Protein AF-0000000067413489 (afdb_homodimer)

Foldseek 3Di:
DPPPPPPPVCCDLVVCVVFFQAFDADALVVLLVLLVVVVVVQVCCCPPPVDRDRDWQWFFDLDPVQWDWHADPPDNAIAIGGGRDTDTADCPDPVRVLLVVLLNVLSVVLSVCSVVVAAEELVVVLVVCCVVPVPSRPDSVSSVLSLLRNCRRSRHDSLSSRYFWDWQKFKAAFKWKDQPPDDIDGQPVVWQRTHIQTRNLVRLVRIDMDGPAQAEEEEAAGPPQTRLCVVHVYMYMYSNFAHIQRSLSNQQVVCVVPVRHAYEYAFWLALSRLVSQCCQRHNHSSNNNHGRSRHDNYKYQHDFDVCCVLADPVQKDFDDPVRVVSLVVQLPDPPDDPRSVVRSVVCVVVRIIHGRCSNCVVPSCVSSVSSVVCVVVVPID/DPPPPPDPVPCAQVVVVVFFFAFDADALVVLLVLLVVVVVVQVCCCPPPVDRDRDWFWFFDLDPVQWDWHADPPDNAIAIGGGRDTDTADCPDPVRVLLVVLLNVLSVVLSVCSVVVAAEELVVVLVVCCVVPVPSRPDSVSSVLSLLRNCRRSRHDSLSSRYFWDWQKFKAAFKWKDQPPDDIDGQPVVPQRGHIQTRNLVRLVRIDMDGPAQAEEEEAARPPDDRLCVVHVYMYMYSNFAHIQRSLSNQQVVCVVPVRHAYEYAFWLALSRLVSQCCQRHNHSSNNNHGRSRHDNYKYQHDFDVCCVLADPVQKDFDDPVRVVSLVVQLPDPPDDPVSVVRSVVCVVVRIIHGRCSNCVVPSCVSSVSSVVCVVVVPID

Nearest PDB structures (foldseek):
  1d3y-assembly1_B  TM=7.784E-01  e=2.774E-20  Methanocaldococcus jannaschii
  1d3y-assembly1_A  TM=7.615E-01  e=9.548E-20  Methanocaldococcus jannaschii
  2zbk-assembly2_G  TM=7.026E-01  e=7.066E-19  Saccharolobus shibatae
  2q2e-assembly1_A-2  TM=7.474E-01  e=1.239E-14  Methanosarcina mazei
  8urq-assembly1_A  TM=6.356E-01  e=2.248E-15  Saccharomyces cerevisiae S288C

Secondary structure (DSSP, 8-state):
------------HHHHHHH-B-PBP--HHHHHHHHHHHHHHHHHHHT-SS------EEEE--SGGGEEEEE-SS-S-EEEEE-S-EEEE-TTSHHHHHHHHHHHHHHHHHHHHHHTT--B-HHHHHHHHHHH-TTT--SHHHHHHHHHHHHHHH-B-TTTTTBPPP---EEEES-EEE-TTS-EEEGGGS-TT-EEPPS-HHHHHH-EEE---SEEEEESS---STTHHHHS-EEEEE-SSSPPHHHHHHHHHHHHH-TTS-EEEE--BSHHHHHHHHHHHH--STTHHHHGGG---EEE-SS-GGGGGGS-GGG-EEPPHHHHHHHHHHHH-TT--HHHHHHHHHHHHHTEEB-GGGGGGG-TTHHHHHHHHHHHHT---/------------HHHHHHH-B-PBP--HHHHHHHHHHHHHHHHHHHT-SS------EEEE--SGGGEEEEE-SSSS-EEEEE-S-EEEE-TTSHHHHHHHHHHHHHHHHHHHHHHTT--B-HHHHHHHHHHH-TTT--SHHHHHHHHHHHHHHH-B-TTTTTBPPP---EEEES-EEE-TTS-EEEGGGS-TT-EEPPS-HHHHHT-EEE---SEEEEESS---SS-HHHHS-EEEEE-SSSPPHHHHHHHHHHHHH-TTS-EEEE--BSHHHHHHHHHHHH--STTHHHHGGG---EEE-SS-GGGGGGS-GGG-EEPPHHHHHHHHHHHH-TT--HHHHHHHHHHHHHTEEB-GGGGGGG-TTHHHHHHHHHHHHT---

Structure (mmCIF, N/CA/C/O backbone):
data_AF-0000000067413489-model_v1
#
loop_
_entity.id
_entity.type
_entity.pdbx_description
1 polymer 'Meiotic recombination protein SPO11-2'
#
loop_
_atom_site.group_PDB
_atom_site.id
_atom_site.type_symbol
_atom_site.label_atom_id
_atom_site.label_alt_id
_atom_site.label_comp_id
_atom_site.label_asym_id
_atom_site.label_entity_id
_atom_site.label_seq_id
_atom_site.pdbx_PDB_ins_code
_atom_site.Cartn_x
_atom_site.Cartn_y
_atom_site.Cartn_z
_atom_site.occupancy
_atom_site.B_iso_or_equiv
_atom_site.auth_seq_id
_atom_site.auth_comp_id
_atom_site.auth_asym_id
_atom_site.auth_atom_id
_atom_site.pdbx_PDB_model_num
ATOM 1 N N . MET A 1 1 ? 38.969 53.344 11.312 1 26.42 1 MET A N 1
ATOM 2 C CA . MET A 1 1 ? 38.781 52.062 10.633 1 26.42 1 MET A CA 1
ATOM 3 C C . MET A 1 1 ? 37.75 51.188 11.375 1 26.42 1 MET A C 1
ATOM 5 O O . MET A 1 1 ? 38.094 50.5 12.344 1 26.42 1 MET A O 1
ATOM 9 N N . ALA A 1 2 ? 36.5 51.688 11.602 1 30.62 2 ALA A N 1
ATOM 10 C CA . ALA A 1 2 ? 35.312 51.375 12.367 1 30.62 2 ALA A CA 1
ATOM 11 C C . ALA A 1 2 ? 34.75 50 11.977 1 30.62 2 ALA A C 1
ATOM 13 O O . ALA A 1 2 ? 34.406 49.781 10.812 1 30.62 2 ALA A O 1
ATOM 14 N N . GLN A 1 3 ? 35.188 48.812 12.555 1 27.95 3 GLN A N 1
ATOM 15 C CA . GLN A 1 3 ? 34.906 47.375 12.406 1 27.95 3 GLN A CA 1
ATOM 16 C C . GLN A 1 3 ? 33.406 47.125 12.438 1 27.95 3 GLN A C 1
ATOM 18 O O . GLN A 1 3 ? 32.75 47.375 13.445 1 27.95 3 GLN A O 1
ATOM 23 N N . ALA A 1 4 ? 32.688 47.25 11.25 1 32.38 4 ALA A N 1
ATOM 24 C CA . ALA A 1 4 ? 31.234 47.094 11.078 1 32.38 4 ALA A CA 1
ATOM 25 C C . ALA A 1 4 ? 30.75 45.812 11.734 1 32.38 4 ALA A C 1
ATOM 27 O O . ALA A 1 4 ? 31.203 44.719 11.391 1 32.38 4 ALA A O 1
ATOM 28 N N . GLU A 1 5 ? 30.375 45.75 13.023 1 28.88 5 GLU A N 1
ATOM 29 C CA . GLU A 1 5 ? 29.734 44.688 13.789 1 28.88 5 GLU A CA 1
ATOM 30 C C . GLU A 1 5 ? 28.609 44.031 12.984 1 28.88 5 GLU A C 1
ATOM 32 O O . GLU A 1 5 ? 27.672 44.719 12.562 1 28.88 5 GLU A O 1
ATOM 37 N N . ALA A 1 6 ? 28.891 43.062 12.109 1 32.03 6 ALA A N 1
ATOM 38 C CA . ALA A 1 6 ? 28.109 42.25 11.172 1 32.03 6 ALA A CA 1
ATOM 39 C C . ALA A 1 6 ? 26.797 41.781 11.812 1 32.03 6 ALA A C 1
ATOM 41 O O . ALA A 1 6 ? 26.797 41.281 12.938 1 32.03 6 ALA A O 1
ATOM 42 N N . ASP A 1 7 ? 25.594 42.312 11.438 1 30.83 7 ASP A N 1
ATOM 43 C CA . ASP A 1 7 ? 24.188 42.094 11.734 1 30.83 7 ASP A CA 1
ATOM 44 C C . ASP A 1 7 ? 23.844 40.594 11.711 1 30.83 7 ASP A C 1
ATOM 46 O O . ASP A 1 7 ? 23.875 39.969 10.648 1 30.83 7 ASP A O 1
ATOM 50 N N . VAL A 1 8 ? 24.266 39.812 12.641 1 35.34 8 VAL A N 1
ATOM 51 C CA . VAL A 1 8 ? 23.859 38.438 12.844 1 35.34 8 VAL A CA 1
ATOM 52 C C . VAL A 1 8 ? 22.344 38.312 12.719 1 35.34 8 VAL A C 1
ATOM 54 O O . VAL A 1 8 ? 21.594 38.938 13.469 1 35.34 8 VAL A O 1
ATOM 57 N N . PRO A 1 9 ? 21.719 38.156 11.547 1 36.44 9 PRO A N 1
ATOM 58 C CA . PRO A 1 9 ? 20.266 38.031 11.492 1 36.44 9 PRO A CA 1
ATOM 59 C C . PRO A 1 9 ? 19.719 37.062 12.539 1 36.44 9 PRO A C 1
ATOM 61 O O . PRO A 1 9 ? 20.031 35.875 12.492 1 36.44 9 PRO A O 1
ATOM 64 N N . ALA A 1 10 ? 19.812 37.219 13.773 1 35.31 10 ALA A N 1
ATOM 65 C CA . ALA A 1 10 ? 19.188 36.625 14.953 1 35.31 10 ALA A CA 1
ATOM 66 C C . ALA A 1 10 ? 17.703 36.344 14.703 1 35.31 10 ALA A C 1
ATOM 68 O O . ALA A 1 10 ? 16.844 37.125 15.117 1 35.31 10 ALA A O 1
ATOM 69 N N . THR A 1 11 ? 17.172 36.094 13.555 1 42.38 11 THR A N 1
ATOM 70 C CA . THR A 1 11 ? 15.773 35.656 13.508 1 42.38 11 THR A CA 1
ATOM 71 C C . THR A 1 11 ? 15.508 34.594 14.555 1 42.38 11 THR A C 1
ATOM 73 O O . THR A 1 11 ? 15.812 33.406 14.336 1 42.38 11 THR A O 1
ATOM 76 N N . SER A 1 12 ? 15.75 34.688 15.828 1 41.62 12 SER A N 1
ATOM 77 C CA . SER A 1 12 ? 15.695 33.938 17.078 1 41.62 12 SER A CA 1
ATOM 78 C C . SER A 1 12 ? 14.359 33.219 17.234 1 41.62 12 SER A C 1
ATOM 80 O O . SER A 1 12 ? 13.375 33.594 16.594 1 41.62 12 SER A O 1
ATOM 82 N N . LEU A 1 13 ? 14.383 31.984 17.906 1 48.41 13 LEU A N 1
ATOM 83 C CA . LEU A 1 13 ? 13.281 31.156 18.391 1 48.41 13 LEU A CA 1
ATOM 84 C C . LEU A 1 13 ? 12.133 32.031 18.875 1 48.41 13 LEU A C 1
ATOM 86 O O . LEU A 1 13 ? 10.969 31.75 18.594 1 48.41 13 LEU A O 1
ATOM 90 N N . PHE A 1 14 ? 12.562 33.094 19.641 1 45.19 14 PHE A N 1
ATOM 91 C CA . PHE A 1 14 ? 11.547 33.938 20.234 1 45.19 14 PHE A CA 1
ATOM 92 C C . PHE A 1 14 ? 10.781 34.688 19.141 1 45.19 14 PHE A C 1
ATOM 94 O O . PHE A 1 14 ? 9.57 34.906 19.266 1 45.19 14 PHE A O 1
ATOM 101 N N . GLY A 1 15 ? 11.562 35.094 18.141 1 48.03 15 GLY A N 1
ATOM 102 C CA . GLY A 1 15 ? 10.898 35.812 17.062 1 48.03 15 GLY A CA 1
ATOM 103 C C . GLY A 1 15 ? 10.031 34.906 16.188 1 48.03 15 GLY A C 1
ATOM 104 O O . GLY A 1 15 ? 8.945 35.312 15.773 1 48.03 15 GLY A O 1
ATOM 105 N N . ALA A 1 16 ? 10.5 33.688 15.938 1 60.38 16 ALA A N 1
ATOM 106 C CA . ALA A 1 16 ? 9.75 32.75 15.109 1 60.38 16 ALA A CA 1
ATOM 107 C C . ALA A 1 16 ? 8.453 32.344 15.797 1 60.38 16 ALA A C 1
ATOM 109 O O . ALA A 1 16 ? 7.426 32.156 15.141 1 60.38 16 ALA A O 1
ATOM 110 N N . ASP A 1 17 ? 8.508 32.281 17.047 1 66.75 17 ASP A N 1
ATOM 111 C CA . ASP A 1 17 ? 7.328 31.844 17.797 1 66.75 17 ASP A CA 1
ATOM 112 C C . ASP A 1 17 ? 6.184 32.844 17.656 1 66.75 17 ASP A C 1
ATOM 114 O O . ASP A 1 17 ? 5.02 32.438 17.578 1 66.75 17 ASP A O 1
ATOM 118 N N . ARG A 1 18 ? 6.664 34.094 17.469 1 70.88 18 ARG A N 1
ATOM 119 C CA . ARG A 1 18 ? 5.617 35.094 17.359 1 70.88 18 ARG A CA 1
ATOM 120 C C . ARG A 1 18 ? 5.012 35.094 15.961 1 70.88 18 ARG A C 1
ATOM 122 O O . ARG A 1 18 ? 3.855 35.469 15.781 1 70.88 18 ARG A O 1
ATOM 129 N N . ARG A 1 19 ? 5.766 34.656 15.117 1 82.69 19 ARG A N 1
ATOM 130 C CA . ARG A 1 19 ? 5.324 34.719 13.727 1 82.69 19 ARG A CA 1
ATOM 131 C C . ARG A 1 19 ? 4.684 33.406 13.289 1 82.69 19 ARG A C 1
ATOM 133 O O . ARG A 1 19 ? 4.051 33.344 12.234 1 82.69 19 ARG A O 1
ATOM 140 N N . LEU A 1 20 ? 4.797 32.438 14.102 1 87.5 20 LEU A N 1
ATOM 141 C CA . LEU A 1 20 ? 4.32 31.125 13.758 1 87.5 20 LEU A CA 1
ATOM 142 C C . LEU A 1 20 ? 2.807 31.031 13.922 1 87.5 20 LEU A C 1
ATOM 144 O O . LEU A 1 20 ? 2.271 31.359 14.984 1 87.5 20 LEU A O 1
ATOM 148 N N . CYS A 1 21 ? 2.18 30.719 12.82 1 89.81 21 CYS A N 1
ATOM 149 C CA . CYS A 1 21 ? 0.751 30.438 12.852 1 89.81 21 CYS A CA 1
ATOM 150 C C . CYS A 1 21 ? 0.505 28.922 12.945 1 89.81 21 CYS A C 1
ATOM 152 O O . CYS A 1 21 ? 1.055 28.156 12.164 1 89.81 21 CYS A O 1
ATOM 154 N N . SER A 1 22 ? -0.299 28.562 13.93 1 91 22 SER A N 1
ATOM 155 C CA . SER A 1 22 ? -0.495 27.141 14.141 1 91 22 SER A CA 1
ATOM 156 C C . SER A 1 22 ? -1.977 26.781 14.234 1 91 22 SER A C 1
ATOM 158 O O . SER A 1 22 ? -2.801 27.641 14.57 1 91 22 SER A O 1
ATOM 160 N N . ALA A 1 23 ? -2.248 25.562 13.789 1 94.44 23 ALA A N 1
ATOM 161 C CA . ALA A 1 23 ? -3.572 24.984 14.023 1 94.44 23 ALA A CA 1
ATOM 162 C C . ALA A 1 23 ? -3.654 24.344 15.398 1 94.44 23 ALA A C 1
ATOM 164 O O . ALA A 1 23 ? -2.785 23.547 15.773 1 94.44 23 ALA A O 1
ATOM 165 N N . ASP A 1 24 ? -4.723 24.625 16.109 1 94.56 24 ASP A N 1
ATOM 166 C CA . ASP A 1 24 ? -4.863 24.172 17.484 1 94.56 24 ASP A CA 1
ATOM 167 C C . ASP A 1 24 ? -5.492 22.781 17.547 1 94.56 24 ASP A C 1
ATOM 169 O O . ASP A 1 24 ? -6.309 22.422 16.688 1 94.56 24 ASP A O 1
ATOM 173 N N . VAL A 1 25 ? -5.023 22.016 18.531 1 93.56 25 VAL A N 1
ATOM 174 C CA . VAL A 1 25 ? -5.715 20.766 18.875 1 93.56 25 VAL A CA 1
ATOM 175 C C . VAL A 1 25 ? -6.84 21.062 19.859 1 93.56 25 VAL A C 1
ATOM 177 O O . VAL A 1 25 ? -6.59 21.453 21 1 93.56 25 VAL A O 1
ATOM 180 N N . LEU A 1 26 ? -7.996 20.812 19.438 1 95.62 26 LEU A N 1
ATOM 181 C CA . LEU A 1 26 ? -9.156 21.219 20.219 1 95.62 26 LEU A CA 1
ATOM 182 C C . LEU A 1 26 ? -10.109 20.047 20.438 1 95.62 26 LEU A C 1
ATOM 184 O O . LEU A 1 26 ? -10.078 19.078 19.672 1 95.62 26 LEU A O 1
ATOM 188 N N . SER A 1 27 ? -10.945 20.172 21.469 1 95.5 27 SER A N 1
ATOM 189 C CA . SER A 1 27 ? -12.039 19.234 21.688 1 95.5 27 SER A CA 1
ATOM 190 C C . SER A 1 27 ? -13.172 19.469 20.688 1 95.5 27 SER A C 1
ATOM 192 O O . SER A 1 27 ? -13.281 20.547 20.109 1 95.5 27 SER A O 1
ATOM 194 N N . PRO A 1 28 ? -13.961 18.453 20.516 1 95.56 28 PRO A N 1
ATOM 195 C CA . PRO A 1 28 ? -15.078 18.594 19.562 1 95.56 28 PRO A CA 1
ATOM 196 C C . PRO A 1 28 ? -15.977 19.766 19.906 1 95.56 28 PRO A C 1
ATOM 198 O O . PRO A 1 28 ? -16.422 20.484 19 1 95.56 28 PRO A O 1
ATOM 201 N N . LEU A 1 29 ? -16.219 20.047 21.156 1 96 29 LEU A N 1
ATOM 202 C CA . LEU A 1 29 ? -17.078 21.156 21.562 1 96 29 LEU A CA 1
ATOM 203 C C . LEU A 1 29 ? -16.469 22.5 21.188 1 96 29 LEU A C 1
ATOM 205 O O . LEU A 1 29 ? -17.188 23.406 20.75 1 96 29 LEU A O 1
ATOM 209 N N . GLU A 1 30 ? -15.211 22.578 21.359 1 97.12 30 GLU A N 1
ATOM 210 C CA . GLU A 1 30 ? -14.516 23.812 21.031 1 97.12 30 GLU A CA 1
ATOM 211 C C . GLU A 1 30 ? -14.523 24.078 19.531 1 97.12 30 GLU A C 1
ATOM 213 O O . GLU A 1 30 ? -14.656 25.219 19.094 1 97.12 30 GLU A O 1
ATOM 218 N N . VAL A 1 31 ? -14.344 23.047 18.781 1 97.44 31 VAL A N 1
ATOM 219 C CA . VAL A 1 31 ? -14.344 23.188 17.328 1 97.44 31 VAL A CA 1
ATOM 220 C C . VAL A 1 31 ? -15.734 23.609 16.844 1 97.44 31 VAL A C 1
ATOM 222 O O . VAL A 1 31 ? -15.867 24.484 15.992 1 97.44 31 VAL A O 1
ATOM 225 N N . ARG A 1 32 ? -16.734 23.016 17.359 1 97.44 32 ARG A N 1
ATOM 226 C CA . ARG A 1 32 ? -18.094 23.375 17 1 97.44 32 ARG A CA 1
ATOM 227 C C . ARG A 1 32 ? -18.375 24.844 17.328 1 97.44 32 ARG A C 1
ATOM 229 O O . ARG A 1 32 ? -19.031 25.531 16.547 1 97.44 32 ARG A O 1
ATOM 236 N N . ALA A 1 33 ? -17.922 25.25 18.453 1 97.12 33 ALA A N 1
ATOM 237 C CA . ALA A 1 33 ? -18.078 26.641 18.828 1 97.12 33 ALA A CA 1
ATOM 238 C C . ALA A 1 33 ? -17.375 27.562 17.828 1 97.12 33 ALA A C 1
ATOM 240 O O . ALA A 1 33 ? -17.906 28.625 17.469 1 97.12 33 ALA A O 1
ATOM 241 N N . ARG A 1 34 ? -16.203 27.172 17.422 1 96.44 34 ARG A N 1
ATOM 242 C CA . ARG A 1 34 ? -15.461 27.984 16.469 1 96.44 34 ARG A CA 1
ATOM 243 C C . ARG A 1 34 ? -16.188 28.047 15.125 1 96.44 34 ARG A C 1
ATOM 245 O O . ARG A 1 34 ? -16.172 29.094 14.453 1 96.44 34 ARG A O 1
ATOM 252 N N . ILE A 1 35 ? -16.781 26.969 14.711 1 96.94 35 ILE A N 1
ATOM 253 C CA . ILE A 1 35 ? -17.547 26.938 13.477 1 96.94 35 ILE A CA 1
ATOM 254 C C . ILE A 1 35 ? -18.766 27.859 13.609 1 96.94 35 ILE A C 1
ATOM 256 O O . ILE A 1 35 ? -19.078 28.625 12.695 1 96.94 35 ILE A O 1
ATOM 260 N N . GLU A 1 36 ? -19.438 27.812 14.75 1 96.56 36 GLU A N 1
ATOM 261 C CA . GLU A 1 36 ? -20.594 28.672 15 1 96.56 36 GLU A CA 1
ATOM 262 C C . GLU A 1 36 ? -20.203 30.141 14.938 1 96.56 36 GLU A C 1
ATOM 264 O O . GLU A 1 36 ? -20.922 30.953 14.359 1 96.56 36 GLU A O 1
ATOM 269 N N . VAL A 1 37 ? -19.109 30.422 15.539 1 95 37 VAL A N 1
ATOM 270 C CA . VAL A 1 37 ? -18.641 31.797 15.531 1 95 37 VAL A CA 1
ATOM 271 C C . VAL A 1 37 ? -18.359 32.25 14.094 1 95 37 VAL A C 1
ATOM 273 O O . VAL A 1 37 ? -18.688 33.375 13.719 1 95 37 VAL A O 1
ATOM 276 N N . ALA A 1 38 ? -17.75 31.391 13.328 1 93.69 38 ALA A N 1
ATOM 277 C CA . ALA A 1 38 ? -17.484 31.703 11.922 1 93.69 38 ALA A CA 1
ATOM 278 C C . ALA A 1 38 ? -18.781 31.984 11.164 1 93.69 38 ALA A C 1
ATOM 280 O O . ALA A 1 38 ? -18.844 32.906 10.344 1 93.69 38 ALA A O 1
ATOM 281 N N . VAL A 1 39 ? -19.797 31.219 11.43 1 92.62 39 VAL A N 1
ATOM 282 C CA . VAL A 1 39 ? -21.109 31.375 10.781 1 92.62 39 VAL A CA 1
ATOM 283 C C . VAL A 1 39 ? -21.75 32.688 11.234 1 92.62 39 VAL A C 1
ATOM 285 O O . VAL A 1 39 ? -22.281 33.438 10.414 1 92.62 39 VAL A O 1
ATOM 288 N N . LEU A 1 40 ? -21.641 32.938 12.492 1 92.19 40 LEU A N 1
ATOM 289 C CA . LEU A 1 40 ? -22.234 34.156 13.039 1 92.19 40 LEU A CA 1
ATOM 290 C C . LEU A 1 40 ? -21.562 35.375 12.453 1 92.19 40 LEU A C 1
ATOM 292 O O . LEU A 1 40 ? -22.234 36.375 12.125 1 92.19 40 LEU A O 1
ATOM 296 N N . ASN A 1 41 ? -20.25 35.344 12.352 1 90.31 41 ASN A N 1
ATOM 297 C CA . ASN A 1 41 ? -19.531 36.438 11.75 1 90.31 41 ASN A CA 1
ATOM 298 C C . ASN A 1 41 ? -19.922 36.656 10.297 1 90.31 41 ASN A C 1
ATOM 300 O O . ASN A 1 41 ? -20.047 37.781 9.836 1 90.31 41 ASN A O 1
ATOM 304 N N . PHE A 1 42 ? -20.094 35.594 9.602 1 88.81 42 PHE A N 1
ATOM 305 C CA . PHE A 1 42 ? -20.516 35.656 8.203 1 88.81 42 PHE A CA 1
ATOM 306 C C . PHE A 1 42 ? -21.906 36.281 8.086 1 88.81 42 PHE A C 1
ATOM 308 O O . PHE A 1 42 ? -22.109 37.188 7.262 1 88.81 42 PHE A O 1
ATOM 315 N N . LEU A 1 43 ? -22.797 35.875 8.906 1 88.62 43 LEU A N 1
ATOM 316 C CA . LEU A 1 43 ? -24.172 36.406 8.883 1 88.62 43 LEU A CA 1
ATOM 317 C C . LEU A 1 43 ? -24.203 37.875 9.297 1 88.62 43 LEU A C 1
ATOM 319 O O . LEU A 1 43 ? -25 38.625 8.75 1 88.62 43 LEU A O 1
ATOM 323 N N . ALA A 1 44 ? -23.406 38.156 10.25 1 88.88 44 ALA A N 1
ATOM 324 C CA . ALA A 1 44 ? -23.344 39.562 10.703 1 88.88 44 ALA A CA 1
ATOM 325 C C . ALA A 1 44 ? -22.875 40.469 9.586 1 88.88 44 ALA A C 1
ATOM 327 O O . ALA A 1 44 ? -23.391 41.594 9.43 1 88.88 44 ALA A O 1
ATOM 328 N N . THR A 1 45 ? -21.906 40 8.852 1 85.38 45 THR A N 1
ATOM 329 C CA . THR A 1 45 ? -21.391 40.781 7.738 1 85.38 45 THR A CA 1
ATOM 330 C C . THR A 1 45 ? -22.422 40.875 6.617 1 85.38 45 THR A C 1
ATOM 332 O O . THR A 1 45 ? -22.578 41.938 5.988 1 85.38 45 THR A O 1
ATOM 335 N N . LEU A 1 46 ? -23.141 39.812 6.367 1 83.62 46 LEU A N 1
ATOM 336 C CA . LEU A 1 46 ? -24.141 39.781 5.316 1 83.62 46 LEU A CA 1
ATOM 337 C C . LEU A 1 46 ? -25.312 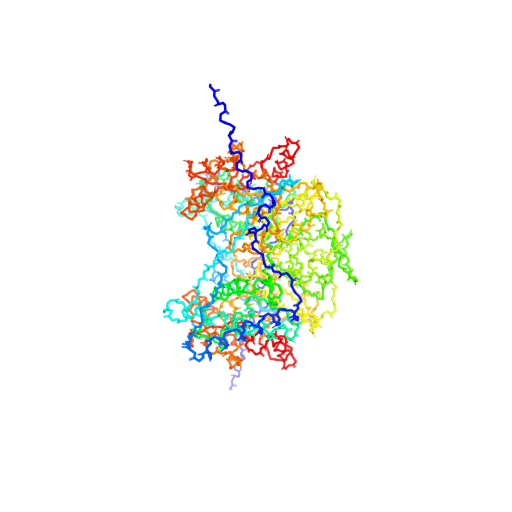40.688 5.645 1 83.62 46 LEU A C 1
ATOM 339 O O . LEU A 1 46 ? -25.922 41.281 4.746 1 83.62 46 LEU A O 1
ATOM 343 N N . SER A 1 47 ? -25.594 40.844 6.902 1 85.06 47 SER A N 1
ATOM 344 C CA . SER A 1 47 ? -26.781 41.594 7.328 1 85.06 47 SER A CA 1
ATOM 345 C C . SER A 1 47 ? -26.406 43 7.707 1 85.06 47 SER A C 1
ATOM 347 O O . SER A 1 47 ? -27.25 43.75 8.203 1 85.06 47 SER A O 1
ATOM 349 N N . SER A 1 48 ? -25.203 43.312 7.527 1 81.62 48 SER A N 1
ATOM 350 C CA . SER A 1 48 ? -24.812 44.656 7.898 1 81.62 48 SER A CA 1
ATOM 351 C C . SER A 1 48 ? -25.625 45.719 7.121 1 81.62 48 SER A C 1
ATOM 353 O O . SER A 1 48 ? -25.766 45.594 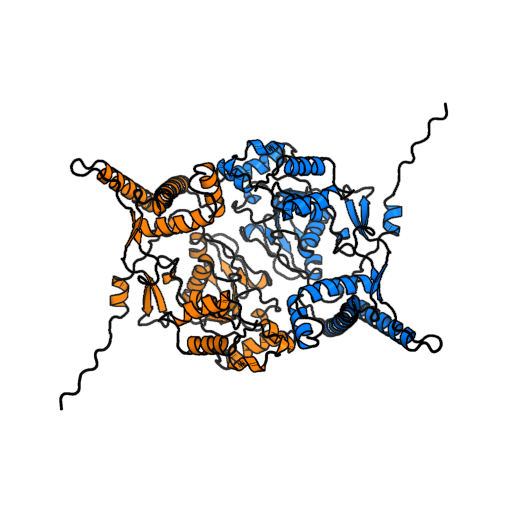5.898 1 81.62 48 SER A O 1
ATOM 355 N N . PRO A 1 49 ? -26.359 46.531 7.816 1 78.69 49 PRO A N 1
ATOM 356 C CA . PRO A 1 49 ? -27.234 47.5 7.168 1 78.69 49 PRO A CA 1
ATOM 357 C C . PRO A 1 49 ? -26.469 48.5 6.297 1 78.69 49 PRO A C 1
ATOM 359 O O . PRO A 1 49 ? -26.969 48.938 5.258 1 78.69 49 PRO A O 1
ATOM 362 N N . SER A 1 50 ? -25.344 48.812 6.715 1 75.94 50 SER A N 1
ATOM 363 C CA . SER A 1 50 ? -24.609 49.875 6.031 1 75.94 50 SER A CA 1
ATOM 364 C C . SER A 1 50 ? -23.969 49.344 4.75 1 75.94 50 SER A C 1
ATOM 366 O O . SER A 1 50 ? -23.953 50.031 3.73 1 75.94 50 SER A O 1
ATOM 368 N N . SER A 1 51 ? -23.469 48.125 4.734 1 75.19 51 SER A N 1
ATOM 369 C CA . SER A 1 51 ? -22.766 47.625 3.557 1 75.19 51 SER A CA 1
ATOM 370 C C . SER A 1 51 ? -22.875 46.125 3.467 1 75.19 51 SER A C 1
ATOM 372 O O . SER A 1 51 ? -21.906 45.406 3.74 1 75.19 51 SER A O 1
ATOM 374 N N . PRO A 1 52 ? -24.234 45.688 3.088 1 73.19 52 PRO A N 1
ATOM 375 C CA . PRO A 1 52 ? -24.375 44.25 2.934 1 73.19 52 PRO A CA 1
ATOM 376 C C . PRO A 1 52 ? -23.453 43.688 1.854 1 73.19 52 PRO A C 1
ATOM 378 O O . PRO A 1 52 ? -23.359 44.25 0.758 1 73.19 52 PRO A O 1
ATOM 381 N N . ALA A 1 53 ? -22.453 42.906 2.26 1 76.31 53 ALA A N 1
ATOM 382 C CA . ALA A 1 53 ? -21.562 42.25 1.303 1 76.31 53 ALA A CA 1
ATOM 383 C C . ALA A 1 53 ? -21.266 40.812 1.711 1 76.31 53 ALA A C 1
ATOM 385 O O . ALA A 1 53 ? -21.406 40.469 2.879 1 76.31 53 ALA A O 1
ATOM 386 N N . ILE A 1 54 ? -21.141 40 0.719 1 79 54 ILE A N 1
ATOM 387 C CA . ILE A 1 54 ? -20.672 38.656 1.016 1 79 54 ILE A CA 1
ATOM 388 C C . ILE A 1 54 ? -19.219 38.688 1.445 1 79 54 ILE A C 1
ATOM 390 O O . ILE A 1 54 ? -18.344 39.062 0.663 1 79 54 ILE A O 1
ATOM 394 N N . PRO A 1 55 ? -19.047 38.406 2.682 1 80.69 55 PRO A N 1
ATOM 395 C CA . PRO A 1 55 ? -17.688 38.5 3.191 1 80.69 55 PRO A CA 1
ATOM 396 C C . PRO A 1 55 ? -16.734 37.5 2.504 1 80.69 55 PRO A C 1
ATOM 398 O O . PRO A 1 55 ? -17.156 36.469 2.014 1 80.69 55 PRO A O 1
ATOM 401 N N . VAL A 1 56 ? -15.531 37.906 2.461 1 85.88 56 VAL A N 1
ATOM 402 C CA . VAL A 1 56 ? -14.461 37.062 1.977 1 85.88 56 VAL A CA 1
ATOM 403 C C . VAL A 1 56 ? -13.977 36.156 3.109 1 85.88 56 VAL A C 1
ATOM 405 O O . VAL A 1 56 ? -14.07 36.531 4.285 1 85.88 56 VAL A O 1
ATOM 408 N N . LEU A 1 57 ? -13.578 35 2.783 1 89.25 57 LEU A N 1
ATOM 409 C CA . LEU A 1 57 ? -13.008 34.094 3.773 1 89.25 57 LEU A CA 1
ATOM 410 C C . LEU A 1 57 ? -11.5 34.281 3.869 1 89.25 57 LEU A C 1
ATOM 412 O O . LEU A 1 57 ? -10.773 34 2.9 1 89.25 57 LEU A O 1
ATOM 416 N N . PRO A 1 58 ? -11.039 34.75 5.02 1 90.69 58 PRO A N 1
ATOM 417 C CA . PRO A 1 58 ? -9.594 34.875 5.203 1 90.69 58 PRO A CA 1
ATOM 418 C C . PRO A 1 58 ? -8.93 33.531 5.57 1 90.69 58 PRO A C 1
ATOM 420 O O . PRO A 1 58 ? -9.094 33.062 6.691 1 90.69 58 PRO A O 1
ATOM 423 N N . LEU A 1 59 ? -8.188 33.031 4.664 1 93 59 LEU A N 1
ATOM 424 C CA . LEU A 1 59 ? -7.457 31.781 4.887 1 93 59 LEU A CA 1
ATOM 425 C C . LEU A 1 59 ? -5.965 32.031 5.051 1 93 59 LEU A C 1
ATOM 427 O O . LEU A 1 59 ? -5.398 32.875 4.336 1 93 59 LEU A O 1
ATOM 431 N N . ILE A 1 60 ? -5.363 31.375 5.961 1 91.25 60 ILE A N 1
ATOM 432 C CA . ILE A 1 60 ? -3.91 31.469 6.043 1 91.25 60 ILE A CA 1
ATOM 433 C C . ILE A 1 60 ? -3.285 31 4.73 1 91.25 60 ILE A C 1
ATOM 435 O O . ILE A 1 60 ? -3.627 29.938 4.223 1 91.25 60 ILE A O 1
ATOM 439 N N . SER A 1 61 ? -2.408 31.781 4.262 1 92 61 SER A N 1
ATOM 440 C CA . SER A 1 61 ? -1.774 31.453 2.988 1 92 61 SER A CA 1
ATOM 441 C C . SER A 1 61 ? -0.809 30.281 3.131 1 92 61 SER A C 1
ATOM 443 O O . SER A 1 61 ? 0.08 30.297 3.984 1 92 61 SER A O 1
ATOM 445 N N . ARG A 1 62 ? -0.952 29.359 2.244 1 89.88 62 ARG A N 1
ATOM 446 C CA . ARG A 1 62 ? -0.075 28.188 2.262 1 89.88 62 ARG A CA 1
ATOM 447 C C . ARG A 1 62 ? 0.89 28.219 1.081 1 89.88 62 ARG A C 1
ATOM 449 O O . ARG A 1 62 ? 1.171 27.172 0.484 1 89.88 62 ARG A O 1
ATOM 456 N N . LYS A 1 63 ? 1.271 29.312 0.802 1 87.56 63 LYS A N 1
ATOM 457 C CA . LYS A 1 63 ? 2.25 29.5 -0.263 1 87.56 63 LYS A CA 1
ATOM 458 C C . LYS A 1 63 ? 3.666 29.578 0.3 1 87.56 63 LYS A C 1
ATOM 460 O O . LYS A 1 63 ? 3.854 29.859 1.487 1 87.56 63 LYS A O 1
ATOM 465 N N . SER A 1 64 ? 4.602 29.359 -0.573 1 87.19 64 SER A N 1
ATOM 466 C CA . SER A 1 64 ? 6.004 29.344 -0.175 1 87.19 64 SER A CA 1
ATOM 467 C C . SER A 1 64 ? 6.445 30.703 0.347 1 87.19 64 SER A C 1
ATOM 469 O O . SER A 1 64 ? 7.352 30.797 1.178 1 87.19 64 SER A O 1
ATOM 471 N N . THR A 1 65 ? 5.789 31.781 -0.059 1 87.31 65 THR A N 1
ATOM 472 C CA . THR A 1 65 ? 6.137 33.125 0.362 1 87.31 65 THR A CA 1
ATOM 473 C C . THR A 1 65 ? 5.77 33.344 1.826 1 87.31 65 THR A C 1
ATOM 475 O O . THR A 1 65 ? 6.309 34.25 2.477 1 87.31 65 THR A O 1
ATOM 478 N N . ASN A 1 66 ? 4.844 32.594 2.318 1 90.5 66 ASN A N 1
ATOM 479 C CA . ASN A 1 66 ? 4.414 32.719 3.709 1 90.5 66 ASN A CA 1
ATOM 480 C C . ASN A 1 66 ? 5.117 31.688 4.602 1 90.5 66 ASN A C 1
ATOM 482 O O . ASN A 1 66 ? 4.664 31.422 5.715 1 90.5 66 ASN A O 1
ATOM 486 N N . CYS A 1 67 ? 6.082 31.109 4.09 1 88.5 67 CYS A N 1
ATOM 487 C CA . CYS A 1 67 ? 6.77 30.047 4.816 1 88.5 67 CYS A CA 1
ATOM 488 C C . CYS A 1 67 ? 8.117 30.516 5.336 1 88.5 67 CYS A C 1
ATOM 490 O O . CYS A 1 67 ? 8.789 31.328 4.688 1 88.5 67 CYS A O 1
ATOM 492 N N . SER A 1 68 ? 8.438 30.156 6.559 1 87.5 68 SER A N 1
ATOM 493 C CA . SER A 1 68 ? 9.742 30.422 7.152 1 87.5 68 SER A CA 1
ATOM 494 C C . SER A 1 68 ? 10.258 29.203 7.922 1 87.5 68 SER A C 1
ATOM 496 O O . SER A 1 68 ? 9.562 28.188 8.039 1 87.5 68 SER A O 1
ATOM 498 N N . LEU A 1 69 ? 11.516 29.297 8.281 1 86.62 69 LEU A N 1
ATOM 499 C CA . LEU A 1 69 ? 12.148 28.203 9.023 1 86.62 69 LEU A CA 1
ATOM 500 C C . LEU A 1 69 ? 12.375 28.594 10.477 1 86.62 69 LEU A C 1
ATOM 502 O O . LEU A 1 69 ? 12.781 29.719 10.773 1 86.62 69 LEU A O 1
ATOM 506 N N . ARG A 1 70 ? 11.992 27.703 11.289 1 83.19 70 ARG A N 1
ATOM 507 C CA . ARG A 1 70 ? 12.258 27.875 12.711 1 83.19 70 ARG A CA 1
ATOM 508 C C . ARG A 1 70 ? 13.312 26.891 13.203 1 83.19 70 ARG A C 1
ATOM 510 O O . ARG A 1 70 ? 13.281 25.719 12.836 1 83.19 70 ARG A O 1
ATOM 517 N N . SER A 1 71 ? 14.328 27.375 13.773 1 79.75 71 SER A N 1
ATOM 518 C CA . SER A 1 71 ? 15.359 26.516 14.336 1 79.75 71 SER A CA 1
ATOM 519 C C . SER A 1 71 ? 15.359 26.562 15.859 1 79.75 71 SER A C 1
ATOM 521 O O . SER A 1 71 ? 15.242 27.641 16.453 1 79.75 71 SER A O 1
ATOM 523 N N . GLY A 1 72 ? 15.117 25.453 16.469 1 65.56 72 GLY A N 1
ATOM 524 C CA . GLY A 1 72 ? 15.156 25.438 17.922 1 65.56 72 GLY A CA 1
ATOM 525 C C . GLY A 1 72 ? 16.5 25.844 18.484 1 65.56 72 GLY A C 1
ATOM 526 O O . GLY A 1 72 ? 17.547 25.594 17.875 1 65.56 72 GLY A O 1
ATOM 527 N N . LEU A 1 73 ? 16.547 26.797 19.438 1 55.38 73 LEU A N 1
ATOM 528 C CA . LEU A 1 73 ? 17.781 27.25 20.094 1 55.38 73 LEU A CA 1
ATOM 529 C C . LEU A 1 73 ? 18.547 26.062 20.672 1 55.38 73 LEU A C 1
ATOM 531 O O . LEU A 1 73 ? 19.781 26.016 20.578 1 55.38 73 LEU A O 1
ATOM 535 N N . LEU A 1 74 ? 17.797 25.188 21.266 1 56.59 74 LEU A N 1
ATOM 536 C CA . LEU A 1 74 ? 18.438 24.125 22.016 1 56.59 74 LEU A CA 1
ATOM 537 C C . LEU A 1 74 ? 18.312 22.797 21.281 1 56.59 74 LEU A C 1
ATOM 539 O O . LEU A 1 74 ? 18.844 21.766 21.734 1 56.59 74 LEU A O 1
ATOM 543 N N . SER A 1 75 ? 17.531 22.859 20.141 1 64.5 75 SER A N 1
ATOM 544 C CA . SER A 1 75 ? 17.344 21.594 19.453 1 64.5 75 SER A CA 1
ATOM 545 C C . SER A 1 75 ? 17.844 21.656 18.016 1 64.5 75 SER A C 1
ATOM 547 O O . SER A 1 75 ? 17.922 22.734 17.438 1 64.5 75 SER A O 1
ATOM 549 N N . ASP A 1 76 ? 18.5 20.672 17.594 1 75.31 76 ASP A N 1
ATOM 550 C CA . ASP A 1 76 ? 18.984 20.531 16.234 1 75.31 76 ASP A CA 1
ATOM 551 C C . ASP A 1 76 ? 17.828 20.281 15.266 1 75.31 76 ASP A C 1
ATOM 553 O O . ASP A 1 76 ? 18.031 19.719 14.188 1 75.31 76 ASP A O 1
ATOM 557 N N . VAL A 1 77 ? 16.625 20.781 15.773 1 86.69 77 VAL A N 1
ATOM 558 C CA . VAL A 1 77 ? 15.484 20.516 14.906 1 86.69 77 VAL A CA 1
ATOM 559 C C . VAL A 1 77 ? 15.016 21.828 14.266 1 86.69 77 VAL A C 1
ATOM 561 O O . VAL A 1 77 ? 14.836 22.828 14.961 1 86.69 77 VAL A O 1
ATOM 564 N N . SER A 1 78 ? 15 21.844 12.984 1 87 78 SER A N 1
ATOM 565 C CA . SER A 1 78 ? 14.414 22.938 12.219 1 87 78 SER A CA 1
ATOM 566 C C . SER A 1 78 ? 13.078 22.531 11.609 1 87 78 SER A C 1
ATOM 568 O O . SER A 1 78 ? 12.875 21.359 11.273 1 87 78 SER A O 1
ATOM 570 N N . SER A 1 79 ? 12.172 23.453 11.602 1 88.94 79 SER A N 1
ATOM 571 C CA . SER A 1 79 ? 10.859 23.125 11.055 1 88.94 79 SER A CA 1
ATOM 572 C C . SER A 1 79 ? 10.305 24.281 10.219 1 88.94 79 SER A C 1
ATOM 574 O O . SER A 1 79 ? 10.547 25.453 10.523 1 88.94 79 SER A O 1
ATOM 576 N N . VAL A 1 80 ? 9.633 23.922 9.203 1 88.12 80 VAL A N 1
ATOM 577 C CA . VAL A 1 80 ? 8.938 24.891 8.352 1 88.12 80 VAL A CA 1
ATOM 578 C C . VAL A 1 80 ? 7.637 25.328 9.023 1 88.12 80 VAL A C 1
ATOM 580 O O . VAL A 1 80 ? 6.875 24.5 9.523 1 88.12 80 VAL A O 1
ATOM 583 N N . TYR A 1 81 ? 7.488 26.656 9.133 1 88.69 81 TYR A N 1
ATOM 584 C CA . TYR A 1 81 ? 6.234 27.141 9.695 1 88.69 81 TYR A CA 1
ATOM 585 C C . TYR A 1 81 ? 5.629 28.234 8.812 1 88.69 81 TYR A C 1
ATOM 587 O O . TYR A 1 81 ? 6.32 28.812 7.969 1 88.69 81 TYR A O 1
ATOM 595 N N . LEU A 1 82 ? 4.367 28.375 8.93 1 90.19 82 LEU A N 1
ATOM 596 C CA . LEU A 1 82 ? 3.65 29.422 8.211 1 90.19 82 LEU A CA 1
ATOM 597 C C . LEU A 1 82 ? 3.424 30.641 9.102 1 90.19 82 LEU A C 1
ATOM 599 O O . LEU A 1 82 ? 3.225 30.5 10.312 1 90.19 82 LEU A O 1
ATOM 603 N N . SER A 1 83 ? 3.428 31.766 8.438 1 91.69 83 SER A N 1
ATOM 604 C CA . SER A 1 83 ? 3.15 33 9.148 1 91.69 83 SER A CA 1
ATOM 605 C C . SER A 1 83 ? 1.688 33.438 8.992 1 91.69 83 SER A C 1
ATOM 607 O O . SER A 1 83 ? 0.867 32.625 8.516 1 91.69 83 SER A O 1
ATOM 609 N N . TYR A 1 84 ? 1.311 34.656 9.484 1 91.19 84 TYR A N 1
ATOM 610 C CA . TYR A 1 84 ? -0.084 35.062 9.578 1 91.19 84 TYR A CA 1
ATOM 611 C C . TYR A 1 84 ? -0.524 35.781 8.32 1 91.19 84 TYR A C 1
ATOM 613 O O . TYR A 1 84 ? -1.474 36.594 8.352 1 91.19 84 TYR A O 1
ATOM 621 N N . ALA A 1 85 ? 0.098 35.5 7.215 1 91.25 85 ALA A N 1
ATOM 622 C CA . ALA A 1 85 ? -0.383 36.062 5.961 1 91.25 85 ALA A CA 1
ATOM 623 C C . ALA A 1 85 ? -1.627 35.344 5.465 1 91.25 85 ALA A C 1
ATOM 625 O O . ALA A 1 85 ? -1.713 34.094 5.559 1 91.25 85 ALA A O 1
ATOM 626 N N . PHE A 1 86 ? -2.574 36.188 4.953 1 91.44 86 PHE A N 1
ATOM 627 C CA . PHE A 1 86 ? -3.854 35.594 4.559 1 91.44 86 PHE A CA 1
ATOM 628 C C . PHE A 1 86 ? -4.027 35.656 3.047 1 91.44 86 PHE A C 1
ATOM 630 O O . PHE A 1 86 ? -3.455 36.5 2.379 1 91.44 86 PHE A O 1
ATOM 637 N N . CYS A 1 87 ? -4.695 34.625 2.619 1 88.94 87 CYS A N 1
ATOM 638 C CA . CYS A 1 87 ? -5.281 34.656 1.283 1 88.94 87 CYS A CA 1
ATOM 639 C C . CYS A 1 87 ? -6.801 34.719 1.354 1 88.94 87 CYS A C 1
ATOM 641 O O . CYS A 1 87 ? -7.395 34.25 2.332 1 88.94 87 CYS A O 1
ATOM 643 N N . LYS A 1 88 ? -7.359 35.312 0.33 1 86.5 88 LYS A N 1
ATOM 644 C CA . LYS A 1 88 ? -8.805 35.531 0.377 1 86.5 88 LYS A CA 1
ATOM 645 C C . LYS A 1 88 ? -9.523 34.656 -0.649 1 86.5 88 LYS A C 1
ATOM 647 O O . LYS A 1 88 ? -9.047 34.5 -1.776 1 86.5 88 LYS A O 1
ATOM 652 N N . ARG A 1 89 ? -10.508 34 -0.149 1 85.44 89 ARG A N 1
ATOM 653 C CA . ARG A 1 89 ? -11.461 33.344 -1.029 1 85.44 89 ARG A CA 1
ATOM 654 C C . ARG A 1 89 ? -12.789 34.094 -1.077 1 85.44 89 ARG A C 1
ATOM 656 O O . ARG A 1 89 ? -13.367 34.406 -0.035 1 85.44 89 ARG A O 1
ATOM 663 N N . SER A 1 90 ? -13.18 34.406 -2.316 1 85.69 90 SER A N 1
ATOM 664 C CA . SER A 1 90 ? -14.383 35.219 -2.453 1 85.69 90 SER A CA 1
ATOM 665 C C . SER A 1 90 ? -15.414 34.531 -3.35 1 85.69 90 SER A C 1
ATOM 667 O O . SER A 1 90 ? -15.055 33.875 -4.324 1 85.69 90 SER A O 1
ATOM 669 N N . LEU A 1 91 ? -16.641 34.688 -2.943 1 82.56 91 LEU A N 1
ATOM 670 C CA . LEU A 1 91 ? -17.734 34.156 -3.74 1 82.56 91 LEU A CA 1
ATOM 671 C C . LEU A 1 91 ? -17.875 34.938 -5.051 1 82.56 91 LEU A C 1
ATOM 673 O O . LEU A 1 91 ? -18.422 34.406 -6.027 1 82.56 91 LEU A O 1
ATOM 677 N N . MET A 1 92 ? -17.422 36.125 -5.02 1 80.56 92 MET A N 1
ATOM 678 C CA . MET A 1 92 ? -17.656 37.062 -6.133 1 80.56 92 MET A CA 1
ATOM 679 C C . MET A 1 92 ? -16.672 36.781 -7.27 1 80.56 92 MET A C 1
ATOM 681 O O . MET A 1 92 ? -16.891 37.25 -8.398 1 80.56 92 MET A O 1
ATOM 685 N N . ARG A 1 93 ? -15.688 36.062 -6.973 1 79.88 93 ARG A N 1
ATOM 686 C CA . ARG A 1 93 ? -14.727 35.719 -8.023 1 79.88 93 ARG A CA 1
ATOM 687 C C . ARG A 1 93 ? -15.078 34.375 -8.656 1 79.88 93 ARG A C 1
ATOM 689 O O . ARG A 1 93 ? -15.242 33.375 -7.953 1 79.88 93 ARG A O 1
ATOM 696 N N . GLU A 1 94 ? -15.195 34.375 -9.852 1 77.25 94 GLU A N 1
ATOM 697 C CA . GLU A 1 94 ? -15.68 33.188 -10.586 1 77.25 94 GLU A CA 1
ATOM 698 C C . GLU A 1 94 ? -14.844 31.953 -10.266 1 77.25 94 GLU A C 1
ATOM 700 O O . GLU A 1 94 ? -15.391 30.891 -9.992 1 77.25 94 GLU A O 1
ATOM 705 N N . ASN A 1 95 ? -13.539 32.125 -10.25 1 78.94 95 ASN A N 1
ATOM 706 C CA . ASN A 1 95 ? -12.672 30.969 -10.078 1 78.94 95 ASN A CA 1
ATOM 707 C C . ASN A 1 95 ? -12.648 30.5 -8.633 1 78.94 95 ASN A C 1
ATOM 709 O O . ASN A 1 95 ? -12.258 29.375 -8.344 1 78.94 95 ASN A O 1
ATOM 713 N N . ASP A 1 96 ? -13.203 31.344 -7.762 1 86.19 96 ASP A N 1
ATOM 714 C CA . ASP A 1 96 ? -13.094 31.062 -6.332 1 86.19 96 ASP A CA 1
ATOM 715 C C . ASP A 1 96 ? -14.453 30.688 -5.746 1 86.19 96 ASP A C 1
ATOM 717 O O . ASP A 1 96 ? -14.539 30.203 -4.617 1 86.19 96 ASP A O 1
ATOM 721 N N . ALA A 1 97 ? -15.422 30.891 -6.477 1 89.56 97 ALA A N 1
ATOM 722 C CA . ALA A 1 97 ? -16.766 30.75 -5.941 1 89.56 97 ALA A CA 1
ATOM 723 C C . ALA A 1 97 ? -17.031 29.328 -5.48 1 89.56 97 ALA A C 1
ATOM 725 O O . ALA A 1 97 ? -17.562 29.109 -4.391 1 89.56 97 ALA A O 1
ATOM 726 N N . LYS A 1 98 ? -16.641 28.438 -6.281 1 91.75 98 LYS A N 1
ATOM 727 C CA . LYS A 1 98 ? -16.859 27.031 -5.914 1 91.75 98 LYS A CA 1
ATOM 728 C C . LYS A 1 98 ? -16.078 26.656 -4.664 1 91.75 98 LYS A C 1
ATOM 730 O O . LYS A 1 98 ? -16.594 26 -3.77 1 91.75 98 LYS A O 1
ATOM 735 N N . ALA A 1 99 ? -14.844 27.172 -4.672 1 92.81 99 ALA A N 1
ATOM 736 C CA . ALA A 1 99 ? -14 26.891 -3.52 1 92.81 99 ALA A CA 1
ATOM 737 C C . ALA A 1 99 ? -14.578 27.5 -2.246 1 92.81 99 ALA A C 1
ATOM 739 O O . ALA A 1 99 ? -14.508 26.891 -1.174 1 92.81 99 ALA A O 1
ATOM 740 N N . PHE A 1 100 ? -15.125 28.688 -2.445 1 93.88 100 PHE A N 1
ATOM 741 C CA . PHE A 1 100 ? -15.758 29.375 -1.331 1 93.88 100 PHE A CA 1
ATOM 742 C C . PHE A 1 100 ? -16.906 28.547 -0.759 1 93.88 100 PHE A C 1
ATOM 744 O O . PHE A 1 100 ? -16.984 28.344 0.453 1 93.88 100 PHE A O 1
ATOM 751 N N . VAL A 1 101 ? -17.688 28.031 -1.547 1 94.19 101 VAL A N 1
ATOM 752 C CA . VAL A 1 101 ? -18.844 27.266 -1.129 1 94.19 101 VAL A CA 1
ATOM 753 C C . VAL A 1 101 ? -18.391 25.938 -0.521 1 94.19 101 VAL A C 1
ATOM 755 O O . VAL A 1 101 ? -18.984 25.453 0.456 1 94.19 101 VAL A O 1
ATOM 758 N N . ARG A 1 102 ? -17.344 25.328 -1.083 1 96.12 102 ARG A N 1
ATOM 759 C CA . ARG A 1 102 ? -16.812 24.062 -0.584 1 96.12 102 ARG A CA 1
ATOM 760 C C . ARG A 1 102 ? -16.391 24.188 0.877 1 96.12 102 ARG A C 1
ATOM 762 O O . ARG A 1 102 ? -16.609 23.266 1.668 1 96.12 102 ARG A O 1
ATOM 769 N N . VAL A 1 103 ? -15.828 25.328 1.184 1 96.38 103 VAL A N 1
ATOM 770 C CA . VAL A 1 103 ? -15.367 25.531 2.555 1 96.38 103 VAL A CA 1
ATOM 771 C C . VAL A 1 103 ? -16.562 25.453 3.512 1 96.38 103 VAL A C 1
ATOM 773 O O . VAL A 1 103 ? -16.484 24.766 4.535 1 96.38 103 VAL A O 1
ATOM 776 N N . TRP A 1 104 ? -17.656 26.062 3.143 1 95.31 104 TRP A N 1
ATOM 777 C CA . TRP A 1 104 ? -18.828 26.078 3.992 1 95.31 104 TRP A CA 1
ATOM 778 C C . TRP A 1 104 ? -19.453 24.672 4.082 1 95.31 104 TRP A C 1
ATOM 780 O O . TRP A 1 104 ? -19.906 24.266 5.148 1 95.31 104 TRP A O 1
ATOM 790 N N . LYS A 1 105 ? -19.422 24 3.018 1 96.5 105 LYS A N 1
ATOM 791 C CA . LYS A 1 105 ? -20 22.656 2.996 1 96.5 105 LYS A CA 1
ATOM 792 C C . LYS A 1 105 ? -19.203 21.703 3.881 1 96.5 105 LYS A C 1
ATOM 794 O O . LYS A 1 105 ? -19.766 20.906 4.613 1 96.5 105 LYS A O 1
ATOM 799 N N . VAL A 1 106 ? -17.891 21.766 3.801 1 97.38 106 VAL A N 1
ATOM 800 C CA . VAL A 1 106 ? -17.031 20.906 4.613 1 97.38 106 VAL A CA 1
ATOM 801 C C . VAL A 1 106 ? -17.188 21.266 6.09 1 97.38 106 VAL A C 1
ATOM 803 O O . VAL A 1 106 ? -17.25 20.391 6.949 1 97.38 106 VAL A O 1
ATOM 806 N N . MET A 1 107 ? -17.297 22.578 6.379 1 97.06 107 MET A N 1
ATOM 807 C CA . MET A 1 107 ? -17.5 23 7.758 1 97.06 107 MET A CA 1
ATOM 808 C C . MET A 1 107 ? -18.812 22.453 8.312 1 97.06 107 MET A C 1
ATOM 810 O O . MET A 1 107 ? -18.859 22.016 9.461 1 97.06 107 MET A O 1
ATOM 814 N N . GLU A 1 108 ? -19.812 22.484 7.484 1 96.69 108 GLU A N 1
ATOM 815 C CA . GLU A 1 108 ? -21.094 21.922 7.871 1 96.69 108 GLU A CA 1
ATOM 816 C C . GLU A 1 108 ? -20.984 20.438 8.188 1 96.69 108 GLU A C 1
ATOM 818 O O . GLU A 1 108 ? -21.516 19.969 9.195 1 96.69 108 GLU A O 1
ATOM 823 N N . MET A 1 109 ? -20.328 19.781 7.352 1 95.56 109 MET A N 1
ATOM 824 C CA . MET A 1 109 ? -20.141 18.359 7.543 1 95.56 109 MET A CA 1
ATOM 825 C C . MET A 1 109 ? -19.359 18.062 8.82 1 95.56 109 MET A C 1
ATOM 827 O O . MET A 1 109 ? -19.703 17.156 9.57 1 95.56 109 MET A O 1
ATOM 831 N N . CYS A 1 110 ? -18.328 18.812 9.008 1 97.25 110 CYS A N 1
ATOM 832 C CA . CYS A 1 110 ? -17.531 18.656 10.219 1 97.25 110 CYS A CA 1
ATOM 833 C C . CYS A 1 110 ? -18.375 18.891 11.469 1 97.25 110 CYS A C 1
ATOM 835 O O . CYS A 1 110 ? -18.25 18.156 12.453 1 97.25 110 CYS A O 1
ATOM 837 N N . TYR A 1 111 ? -19.172 19.906 11.375 1 97.44 111 TYR A N 1
ATOM 838 C CA . TYR A 1 111 ? -20.062 20.219 12.492 1 97.44 111 TYR A CA 1
ATOM 839 C C . TYR A 1 111 ? -20.938 19.016 12.836 1 97.44 111 TYR A C 1
ATOM 841 O O . TYR A 1 111 ? -21.109 18.672 14.008 1 97.44 111 TYR A O 1
ATOM 849 N N . LYS A 1 112 ? -21.453 18.375 11.859 1 94.38 112 LYS A N 1
ATOM 850 C CA . LYS A 1 112 ? -22.328 17.219 12.039 1 94.38 112 LYS A CA 1
ATOM 851 C C . LYS A 1 112 ? -21.547 16.031 12.586 1 94.38 112 LYS A C 1
ATOM 853 O O . LYS A 1 112 ? -22 15.367 13.516 1 94.38 112 LYS A O 1
ATOM 858 N N . ILE A 1 113 ? -20.453 15.773 11.977 1 94.06 113 ILE A N 1
ATOM 859 C CA . ILE A 1 113 ? -19.609 14.648 12.352 1 94.06 113 ILE A CA 1
ATOM 860 C C . ILE A 1 113 ? -19.234 14.75 13.828 1 94.06 113 ILE A C 1
ATOM 862 O O . ILE A 1 113 ? -19.344 13.773 14.578 1 94.06 113 ILE A O 1
ATOM 866 N N . LEU A 1 114 ? -18.828 15.938 14.203 1 96.12 114 LEU A N 1
ATOM 867 C CA . LEU A 1 114 ? -18.422 16.172 15.586 1 96.12 114 LEU A CA 1
ATOM 868 C C . LEU A 1 114 ? -19.594 16.016 16.531 1 96.12 114 LEU A C 1
ATOM 870 O O . LEU A 1 114 ? -19.438 15.516 17.656 1 96.12 114 LEU A O 1
ATOM 874 N N . GLY A 1 115 ? -20.719 16.438 16.078 1 94.5 115 GLY A N 1
ATOM 875 C CA . GLY A 1 115 ? -21.922 16.266 16.875 1 94.5 115 GLY A CA 1
ATOM 876 C C . GLY A 1 115 ? -22.266 14.812 17.125 1 94.5 115 GLY A C 1
ATOM 877 O O . GLY A 1 115 ? -22.812 14.477 18.188 1 94.5 115 GLY A O 1
ATOM 878 N N . GLU A 1 116 ? -21.891 13.992 16.25 1 90.5 116 GLU A N 1
ATOM 879 C CA . GLU A 1 116 ? -22.172 12.57 16.359 1 90.5 116 GLU A CA 1
ATOM 880 C C . GLU A 1 116 ? -21.031 11.828 17.047 1 90.5 116 GLU A C 1
ATOM 882 O O . GLU A 1 116 ? -21.125 10.625 17.297 1 90.5 116 GLU A O 1
ATOM 887 N N . GLY A 1 117 ? -20.016 12.531 17.344 1 89.56 117 GLY A N 1
ATOM 888 C CA . GLY A 1 117 ? -18.859 11.922 17.984 1 89.56 117 GLY A CA 1
ATOM 889 C C . GLY A 1 117 ? -18.125 10.93 17.094 1 89.56 117 GLY A C 1
ATOM 890 O O . GLY A 1 117 ? -17.578 9.945 17.594 1 89.56 117 GLY A O 1
ATOM 891 N N . LYS A 1 118 ? -18.125 11.164 15.867 1 87.12 118 LYS A N 1
ATOM 892 C CA . LYS A 1 118 ? -17.531 10.227 14.922 1 87.12 118 LYS A CA 1
ATOM 893 C C . LYS A 1 118 ? -16.219 10.758 14.375 1 87.12 118 LYS A C 1
ATOM 895 O O . LYS A 1 118 ? -15.914 11.945 14.508 1 87.12 118 LYS A O 1
ATOM 900 N N . LEU A 1 119 ? -15.43 9.883 13.914 1 90.25 119 LEU A N 1
ATOM 901 C CA . LEU A 1 119 ? -14.211 10.156 13.148 1 90.25 119 LEU A CA 1
ATOM 902 C C . LEU A 1 119 ? -14.281 9.516 11.766 1 90.25 119 LEU A C 1
ATOM 904 O O . LEU A 1 119 ? -14.578 8.32 11.648 1 90.25 119 LEU A O 1
ATOM 908 N N . VAL A 1 120 ? -14.062 10.398 10.719 1 90.31 120 VAL A N 1
ATOM 909 C CA . VAL A 1 120 ? -14.289 9.875 9.375 1 90.31 120 VAL A CA 1
ATOM 910 C C . VAL A 1 120 ? -13.008 9.984 8.555 1 90.31 120 VAL A C 1
ATOM 912 O O . VAL A 1 120 ? -12.164 10.836 8.82 1 90.31 120 VAL A O 1
ATOM 915 N N . THR A 1 121 ? -12.844 9.094 7.578 1 88.31 121 THR A N 1
ATOM 916 C CA . THR A 1 121 ? -11.734 9.18 6.641 1 88.31 121 THR A CA 1
ATOM 917 C C . THR A 1 121 ? -12.039 10.188 5.535 1 88.31 121 THR A C 1
ATOM 919 O O . THR A 1 121 ? -13.188 10.586 5.348 1 88.31 121 THR A O 1
ATOM 922 N N . GLN A 1 122 ? -11.031 10.602 4.824 1 89.88 122 GLN A N 1
ATOM 923 C CA . GLN A 1 122 ? -11.203 11.523 3.707 1 89.88 122 GLN A CA 1
ATOM 924 C C . GLN A 1 122 ? -12.047 10.898 2.604 1 89.88 122 GLN A C 1
ATOM 926 O O . GLN A 1 122 ? -12.828 11.586 1.941 1 89.88 122 GLN A O 1
ATOM 931 N N . ARG A 1 123 ? -11.891 9.672 2.434 1 84.12 123 ARG A N 1
ATOM 932 C CA . ARG A 1 123 ? -12.664 8.969 1.413 1 84.12 123 ARG A CA 1
ATOM 933 C C . ARG A 1 123 ? -14.148 8.945 1.762 1 84.12 123 ARG A C 1
ATOM 935 O O . ARG A 1 123 ? -14.992 9.18 0.897 1 84.12 123 ARG A O 1
ATOM 942 N N . GLU A 1 124 ? -14.453 8.633 2.979 1 86 124 GLU A N 1
ATOM 943 C CA . GLU A 1 124 ? -15.836 8.672 3.445 1 86 124 GLU A CA 1
ATOM 944 C C . GLU A 1 124 ? -16.438 10.062 3.281 1 86 124 GLU A C 1
ATOM 946 O O . GLU A 1 124 ? -17.562 10.195 2.812 1 86 124 GLU A O 1
ATOM 951 N N . LEU A 1 125 ? -15.656 10.969 3.672 1 92.19 125 LEU A N 1
ATOM 952 C CA . LEU A 1 125 ? -16.094 12.352 3.57 1 92.19 125 LEU A CA 1
ATOM 953 C C . LEU A 1 125 ? -16.359 12.734 2.119 1 92.19 125 LEU A C 1
ATOM 955 O O . LEU A 1 125 ? -17.359 13.406 1.818 1 92.19 125 LEU A O 1
ATOM 959 N N . PHE A 1 126 ? -15.539 12.328 1.259 1 93.5 126 PHE A N 1
ATOM 960 C CA . PHE A 1 126 ? -15.672 12.625 -0.163 1 93.5 126 PHE A CA 1
ATOM 961 C C . PHE A 1 126 ? -17 12.102 -0.7 1 93.5 126 PHE A C 1
ATOM 963 O O . PHE A 1 126 ? -17.75 12.844 -1.344 1 93.5 126 PHE A O 1
ATOM 970 N N . TYR A 1 127 ? -17.328 10.961 -0.395 1 88.81 127 TYR A N 1
ATOM 971 C CA . TYR A 1 127 ? -18.531 10.383 -0.981 1 88.81 127 TYR A CA 1
ATOM 972 C C . TYR A 1 127 ? -19.781 10.992 -0.369 1 88.81 127 TYR A C 1
ATOM 974 O O . TYR A 1 127 ? -20.812 11.133 -1.042 1 88.81 127 TYR A O 1
ATOM 982 N N . LYS A 1 128 ? -19.703 11.289 0.865 1 91.12 128 LYS A N 1
ATOM 983 C CA . LYS A 1 128 ? -20.828 12 1.469 1 91.12 128 LYS A CA 1
ATOM 984 C C . LYS A 1 128 ? -21.047 13.352 0.802 1 91.12 128 LYS A C 1
ATOM 986 O O . LYS A 1 128 ? -22.188 13.711 0.475 1 91.12 128 LYS A O 1
ATOM 991 N N . LEU A 1 129 ? -20 14.039 0.574 1 94.19 129 LEU A N 1
ATOM 992 C CA . LEU A 1 129 ? -20.094 15.359 -0.044 1 94.19 129 LEU A CA 1
ATOM 993 C C . LEU A 1 129 ? -20.484 15.25 -1.513 1 94.19 129 LEU A C 1
ATOM 995 O O . LEU A 1 129 ? -21.188 16.109 -2.037 1 94.19 129 LEU A O 1
ATOM 999 N N . LEU A 1 130 ? -19.938 14.242 -2.121 1 92.81 130 LEU A N 1
ATOM 1000 C CA . LEU A 1 130 ? -20.297 13.984 -3.512 1 92.81 130 LEU A CA 1
ATOM 1001 C C . LEU A 1 130 ? -21.797 13.773 -3.654 1 92.81 130 LEU A C 1
ATOM 1003 O O . LEU A 1 130 ? -22.406 14.211 -4.637 1 92.81 130 LEU A O 1
ATOM 1007 N N . SER A 1 131 ? -22.406 13.125 -2.699 1 89.94 131 SER A N 1
ATOM 1008 C CA . SER A 1 131 ? -23.828 12.852 -2.707 1 89.94 131 SER A CA 1
ATOM 1009 C C . SER A 1 131 ? -24.641 14.102 -2.373 1 89.94 131 SER A C 1
ATOM 1011 O O . SER A 1 131 ? -25.625 14.406 -3.039 1 89.94 131 SER A O 1
ATOM 1013 N N . ASP A 1 132 ? -24.172 14.797 -1.398 1 91 132 ASP A N 1
ATOM 1014 C CA . ASP A 1 132 ? -24.922 15.938 -0.89 1 91 132 ASP A CA 1
ATOM 1015 C C . ASP A 1 132 ? -24.781 17.141 -1.813 1 91 132 ASP A C 1
ATOM 1017 O O . ASP A 1 132 ? -25.703 17.953 -1.95 1 91 132 ASP A O 1
ATOM 1021 N N . SER A 1 133 ? -23.625 17.297 -2.307 1 92.19 133 SER A N 1
ATOM 1022 C CA . SER A 1 133 ? -23.328 18.484 -3.109 1 92.19 133 SER A CA 1
ATOM 1023 C C . SER A 1 133 ? -22.469 18.125 -4.316 1 92.19 133 SER A C 1
ATOM 1025 O O . SER A 1 133 ? -21.359 18.625 -4.453 1 92.19 133 SER A O 1
ATOM 1027 N N . PRO A 1 134 ? -23.031 17.453 -5.293 1 90.81 134 PRO A N 1
ATOM 1028 C CA . PRO A 1 134 ? -22.25 16.984 -6.441 1 90.81 134 PRO A CA 1
ATOM 1029 C C . PRO A 1 134 ? -21.75 18.125 -7.324 1 90.81 134 PRO A C 1
ATOM 1031 O O . PRO A 1 134 ? -20.75 17.969 -8.031 1 90.81 134 PRO A O 1
ATOM 1034 N N . LYS A 1 135 ? -22.422 19.234 -7.262 1 91.06 135 LYS A N 1
ATOM 1035 C CA . LYS A 1 135 ? -22.031 20.375 -8.086 1 91.06 135 LYS A CA 1
ATOM 1036 C C . LYS A 1 135 ? -20.688 20.938 -7.656 1 91.06 135 LYS A C 1
ATOM 1038 O O . LYS A 1 135 ? -19.953 21.5 -8.477 1 91.06 135 LYS A O 1
ATOM 1043 N N . TYR A 1 136 ? -20.375 20.766 -6.41 1 93.19 136 TYR A N 1
ATOM 1044 C CA . TYR A 1 136 ? -19.188 21.422 -5.867 1 93.19 136 TYR A CA 1
ATOM 1045 C C . TYR A 1 136 ? -18.047 20.422 -5.688 1 93.19 136 TYR A C 1
ATOM 1047 O O . TYR A 1 136 ? -16.875 20.812 -5.648 1 93.19 136 TYR A O 1
ATOM 1055 N N . PHE A 1 137 ? -18.406 19.172 -5.539 1 93.75 137 PHE A N 1
ATOM 1056 C CA . PHE A 1 137 ? -17.391 18.156 -5.312 1 93.75 137 PHE A CA 1
ATOM 1057 C C . PHE A 1 137 ? -17.453 17.094 -6.398 1 93.75 137 PHE A C 1
ATOM 1059 O O . PHE A 1 137 ? -18.391 16.281 -6.438 1 93.75 137 PHE A O 1
ATOM 1066 N N . SER A 1 138 ? -16.359 17.078 -7.238 1 88.62 138 SER A N 1
ATOM 1067 C CA . SER A 1 138 ? -16.359 16.109 -8.336 1 88.62 138 SER A CA 1
ATOM 1068 C C . SER A 1 138 ? -15.242 15.094 -8.18 1 88.62 138 SER A C 1
ATOM 1070 O O . SER A 1 138 ? -15.25 14.055 -8.844 1 88.62 138 SER A O 1
ATOM 1072 N N . CYS A 1 139 ? -14.312 15.398 -7.324 1 91 139 CYS A N 1
ATOM 1073 C CA . CYS A 1 139 ? -13.203 14.477 -7.082 1 91 139 CYS A CA 1
ATOM 1074 C C . CYS A 1 139 ? -12.672 14.633 -5.66 1 91 139 CYS A C 1
ATOM 1076 O O . CYS A 1 139 ? -12.914 15.648 -5.008 1 91 139 CYS A O 1
ATOM 1078 N N . GLN A 1 140 ? -12.008 13.664 -5.27 1 90.06 140 GLN A N 1
ATOM 1079 C CA . GLN A 1 140 ? -11.5 13.641 -3.9 1 90.06 140 GLN A CA 1
ATOM 1080 C C . GLN A 1 140 ? -10.492 14.766 -3.664 1 90.06 140 GLN A C 1
ATOM 1082 O O . GLN A 1 140 ? -10.359 15.258 -2.545 1 90.06 140 GLN A O 1
ATOM 1087 N N . ARG A 1 141 ? -9.844 15.164 -4.656 1 93.06 141 ARG A N 1
ATOM 1088 C CA . ARG A 1 141 ? -8.875 16.25 -4.547 1 93.06 141 ARG A CA 1
ATOM 1089 C C . ARG A 1 141 ? -9.531 17.516 -4.027 1 93.06 141 ARG A C 1
ATOM 1091 O O . ARG A 1 141 ? -8.922 18.266 -3.252 1 93.06 141 ARG A O 1
ATOM 1098 N N . HIS A 1 142 ? -10.719 17.766 -4.414 1 94.75 142 HIS A N 1
ATOM 1099 C CA . HIS A 1 142 ? -11.453 18.938 -3.941 1 94.75 142 HIS A CA 1
ATOM 1100 C C . HIS A 1 142 ? -11.648 18.891 -2.43 1 94.75 142 HIS A C 1
ATOM 1102 O O . HIS A 1 142 ? -11.5 19.906 -1.749 1 94.75 142 HIS A O 1
ATOM 1108 N N . VAL A 1 143 ? -11.914 17.703 -2.018 1 95.12 143 VAL A N 1
ATOM 1109 C CA . VAL A 1 143 ? -12.156 17.531 -0.588 1 95.12 143 VAL A CA 1
ATOM 1110 C C . VAL A 1 143 ? -10.859 17.734 0.187 1 95.12 143 VAL A C 1
ATOM 1112 O O . VAL A 1 143 ? -10.828 18.469 1.182 1 95.12 143 VAL A O 1
ATOM 1115 N N . ASN A 1 144 ? -9.812 17.141 -0.277 1 93.44 144 ASN A N 1
ATOM 1116 C CA . ASN A 1 144 ? -8.516 17.266 0.387 1 93.44 144 ASN A CA 1
ATOM 1117 C C . ASN A 1 144 ? -8.055 18.719 0.47 1 93.44 144 ASN A C 1
ATOM 1119 O O . ASN A 1 144 ? -7.57 19.156 1.513 1 93.44 144 ASN A O 1
ATOM 1123 N N . GLN A 1 145 ? -8.234 19.391 -0.561 1 94.06 145 GLN A N 1
ATOM 1124 C CA . GLN A 1 145 ? -7.852 20.797 -0.597 1 94.06 145 GLN A CA 1
ATOM 1125 C C . GLN A 1 145 ? -8.734 21.625 0.329 1 94.06 145 GLN A C 1
ATOM 1127 O O . GLN A 1 145 ? -8.242 22.516 1.025 1 94.06 145 GLN A O 1
ATOM 1132 N N . THR A 1 146 ? -9.969 21.344 0.264 1 96 146 THR A N 1
ATOM 1133 C CA . THR A 1 146 ? -10.906 22.125 1.066 1 96 146 THR A CA 1
ATOM 1134 C C . THR A 1 146 ? -10.664 21.891 2.555 1 96 146 THR A C 1
ATOM 1136 O O . THR A 1 146 ? -10.828 22.812 3.363 1 96 146 THR A O 1
ATOM 1139 N N . ILE A 1 147 ? -10.336 20.672 2.885 1 96.25 147 ILE A N 1
ATOM 1140 C CA . ILE A 1 147 ? -10 20.391 4.277 1 96.25 147 ILE A CA 1
ATOM 1141 C C . ILE A 1 147 ? -8.875 21.312 4.738 1 96.25 147 ILE A C 1
ATOM 1143 O O . ILE A 1 147 ? -8.961 21.906 5.816 1 96.25 147 ILE A O 1
ATOM 1147 N N . GLN A 1 148 ? -7.914 21.484 3.934 1 94.38 148 GLN A N 1
ATOM 1148 C CA . GLN A 1 148 ? -6.809 22.375 4.27 1 94.38 148 GLN A CA 1
ATOM 1149 C C . GLN A 1 148 ? -7.285 23.828 4.367 1 94.38 148 GLN A C 1
ATOM 1151 O O . GLN A 1 148 ? -6.785 24.594 5.191 1 94.38 148 GLN A O 1
ATOM 1156 N N . ASP A 1 149 ? -8.188 24.172 3.523 1 95 149 ASP A N 1
ATOM 1157 C CA . ASP A 1 149 ? -8.766 25.516 3.602 1 95 149 ASP A CA 1
ATOM 1158 C C . ASP A 1 149 ? -9.477 25.734 4.934 1 95 149 ASP A C 1
ATOM 1160 O O . ASP A 1 149 ? -9.352 26.797 5.547 1 95 149 ASP A O 1
ATOM 1164 N N . VAL A 1 150 ? -10.203 24.75 5.348 1 96.81 150 VAL A N 1
ATOM 1165 C CA . VAL A 1 150 ? -10.945 24.844 6.602 1 96.81 150 VAL A CA 1
ATOM 1166 C C . VAL A 1 150 ? -9.969 24.922 7.773 1 96.81 150 VAL A C 1
ATOM 1168 O O . VAL A 1 150 ? -10.172 25.703 8.711 1 96.81 150 VAL A O 1
ATOM 1171 N N . VAL A 1 151 ? -8.914 24.172 7.727 1 96 151 VAL A N 1
ATOM 1172 C CA . VAL A 1 151 ? -7.867 24.234 8.742 1 96 151 VAL A CA 1
ATOM 1173 C C . VAL A 1 151 ? -7.266 25.625 8.781 1 96 151 VAL A C 1
ATOM 1175 O O . VAL A 1 151 ? -7.023 26.188 9.859 1 96 151 VAL A O 1
ATOM 1178 N N . SER A 1 152 ? -7.105 26.203 7.625 1 95 152 SER A N 1
ATOM 1179 C CA . SER A 1 152 ? -6.52 27.531 7.512 1 95 152 SER A CA 1
ATOM 1180 C C . SER A 1 152 ? -7.477 28.609 8.023 1 95 152 SER A C 1
ATOM 1182 O O . SER A 1 152 ? -7.043 29.641 8.523 1 95 152 SER A O 1
ATOM 1184 N N . LEU A 1 153 ? -8.695 28.375 7.859 1 94.75 153 LEU A N 1
ATOM 1185 C CA . LEU A 1 153 ? -9.703 29.344 8.258 1 94.75 153 LEU A CA 1
ATOM 1186 C C . LEU A 1 153 ? -9.945 29.297 9.758 1 94.75 153 LEU A C 1
ATOM 1188 O O . LEU A 1 153 ? -9.906 30.328 10.438 1 94.75 153 LEU A O 1
ATOM 1192 N N . LEU A 1 154 ? -10.164 28.078 10.258 1 95.88 154 LEU A N 1
ATOM 1193 C CA . LEU A 1 154 ? -10.562 27.891 11.656 1 95.88 154 LEU A CA 1
ATOM 1194 C C . LEU A 1 154 ? -9.336 27.766 12.555 1 95.88 154 LEU A C 1
ATOM 1196 O O . LEU A 1 154 ? -9.445 27.859 13.781 1 95.88 154 LEU A O 1
ATOM 1200 N N . ARG A 1 155 ? -8.234 27.422 11.977 1 94.5 155 ARG A N 1
ATOM 1201 C CA . ARG A 1 155 ? -6.98 27.234 12.703 1 94.5 155 ARG A CA 1
ATOM 1202 C C . ARG A 1 155 ? -7.121 26.109 13.734 1 94.5 155 ARG A C 1
ATOM 1204 O O . ARG A 1 155 ? -6.746 26.297 14.898 1 94.5 155 ARG A O 1
ATOM 1211 N N . CYS A 1 156 ? -7.699 25.125 13.328 1 95.88 156 CYS A N 1
ATOM 1212 C CA . CYS A 1 156 ? -7.762 23.875 14.086 1 95.88 156 CYS A CA 1
ATOM 1213 C C . CYS A 1 156 ? -7.32 22.688 13.227 1 95.88 156 CYS A C 1
ATOM 1215 O O . CYS A 1 156 ? -7.469 22.719 12.008 1 95.88 156 CYS A O 1
ATOM 1217 N N . THR A 1 157 ? -6.793 21.703 13.875 1 95.69 157 THR A N 1
ATOM 1218 C CA . THR A 1 157 ? -6.211 20.578 13.156 1 95.69 157 THR A CA 1
ATOM 1219 C C . THR A 1 157 ? -7.305 19.734 12.5 1 95.69 157 THR A C 1
ATOM 1221 O O . THR A 1 157 ? -8.461 19.766 12.922 1 95.69 157 THR A O 1
ATOM 1224 N N . ARG A 1 158 ? -6.93 19.016 11.484 1 94.38 158 ARG A N 1
ATOM 1225 C CA . ARG A 1 158 ? -7.863 18.125 10.812 1 94.38 158 ARG A CA 1
ATOM 1226 C C . ARG A 1 158 ? -8.43 17.094 11.781 1 94.38 158 ARG A C 1
ATOM 1228 O O . ARG A 1 158 ? -9.617 16.75 11.711 1 94.38 158 ARG A O 1
ATOM 1235 N N . GLN A 1 159 ? -7.582 16.609 12.688 1 94.19 159 GLN A N 1
ATOM 1236 C CA . GLN A 1 159 ? -8.039 15.672 13.711 1 94.19 159 GLN A CA 1
ATOM 1237 C C . GLN A 1 159 ? -9.148 16.281 14.555 1 94.19 159 GLN A C 1
ATOM 1239 O O . GLN A 1 159 ? -10.133 15.602 14.875 1 94.19 159 GLN A O 1
ATOM 1244 N N . SER A 1 160 ? -8.984 17.469 14.914 1 96.19 160 SER A N 1
ATOM 1245 C CA . SER A 1 160 ? -9.984 18.156 15.719 1 96.19 160 SER A CA 1
ATOM 1246 C C . SER A 1 160 ? -11.281 18.344 14.945 1 96.19 160 SER A C 1
ATOM 1248 O O . SER A 1 160 ? -12.359 18.438 15.539 1 96.19 160 SER A O 1
ATOM 1250 N N . LEU A 1 161 ? -11.164 18.391 13.617 1 97 161 LEU A N 1
ATOM 1251 C CA . LEU A 1 161 ? -12.336 18.547 12.758 1 97 161 LEU A CA 1
ATOM 1252 C C . LEU A 1 161 ? -13.07 17.234 12.57 1 97 161 LEU A C 1
ATOM 1254 O O . LEU A 1 161 ? -14.102 17.188 11.898 1 97 161 LEU A O 1
ATOM 1258 N N . GLY A 1 162 ? -12.539 16.219 13.102 1 94.81 162 GLY A N 1
ATOM 1259 C CA . GLY A 1 162 ? -13.172 14.914 12.992 1 94.81 162 GLY A CA 1
ATOM 1260 C C . GLY A 1 162 ? -12.766 14.164 11.734 1 94.81 162 GLY A C 1
ATOM 1261 O O . GLY A 1 162 ? -13.492 13.281 11.273 1 94.81 162 GLY A O 1
ATOM 1262 N N . ILE A 1 163 ? -11.664 14.508 11.18 1 94.88 163 ILE A N 1
ATOM 1263 C CA . ILE A 1 163 ? -11.18 13.883 9.961 1 94.88 163 ILE A CA 1
ATOM 1264 C C . ILE A 1 163 ? -9.875 13.133 10.25 1 94.88 163 ILE A C 1
ATOM 1266 O O . ILE A 1 163 ? -8.906 13.727 10.727 1 94.88 163 ILE A O 1
ATOM 1270 N N . MET A 1 164 ? -9.852 11.891 9.906 1 92 164 MET A N 1
ATOM 1271 C CA . MET A 1 164 ? -8.695 11.047 10.164 1 92 164 MET A CA 1
ATOM 1272 C C . MET A 1 164 ? -7.602 11.289 9.133 1 92 164 MET A C 1
ATOM 1274 O O . MET A 1 164 ? -7.895 11.562 7.965 1 92 164 MET A O 1
ATOM 1278 N N . ALA A 1 165 ? -6.332 11.102 9.617 1 89.5 165 ALA A N 1
ATOM 1279 C CA . ALA A 1 165 ? -5.207 11.141 8.688 1 89.5 165 ALA A CA 1
ATOM 1280 C C . ALA A 1 165 ? -5.129 9.859 7.863 1 89.5 165 ALA A C 1
ATOM 1282 O O . ALA A 1 165 ? -5.746 8.852 8.219 1 89.5 165 ALA A O 1
ATOM 1283 N N . SER A 1 166 ? -4.43 10.008 6.738 1 86.12 166 SER A N 1
ATOM 1284 C CA . SER A 1 166 ? -4.148 8.797 5.977 1 86.12 166 SER A CA 1
ATOM 1285 C C . SER A 1 166 ? -3.299 7.824 6.785 1 86.12 166 SER A C 1
ATOM 1287 O O . SER A 1 166 ? -2.484 8.242 7.613 1 86.12 166 SER A O 1
ATOM 1289 N N . SER A 1 167 ? -3.494 6.492 6.625 1 85.25 167 SER A N 1
ATOM 1290 C CA . SER A 1 167 ? -2.803 5.438 7.355 1 85.25 167 SER A CA 1
ATOM 1291 C C . SER A 1 167 ? -2.025 4.527 6.41 1 85.25 167 SER A C 1
ATOM 1293 O O . SER A 1 167 ? -2.395 3.367 6.215 1 85.25 167 SER A O 1
ATOM 1295 N N . ARG A 1 168 ? -0.923 4.949 5.977 1 83.19 168 ARG A N 1
ATOM 1296 C CA . ARG A 1 168 ? -0.162 4.168 5.008 1 83.19 168 ARG A CA 1
ATOM 1297 C C . ARG A 1 168 ? 1.098 3.586 5.641 1 83.19 168 ARG A C 1
ATOM 1299 O O . ARG A 1 168 ? 1.689 2.646 5.105 1 83.19 168 ARG A O 1
ATOM 1306 N N . GLY A 1 169 ? 1.46 4.188 6.762 1 89.38 169 GLY A N 1
ATOM 1307 C CA . GLY A 1 169 ? 2.756 3.848 7.328 1 89.38 169 GLY A CA 1
ATOM 1308 C C . GLY A 1 169 ? 2.725 2.59 8.172 1 89.38 169 GLY A C 1
ATOM 1309 O O . GLY A 1 169 ? 1.652 2.064 8.477 1 89.38 169 GLY A O 1
ATOM 1310 N N . ALA A 1 170 ? 3.93 2.109 8.516 1 89.75 170 ALA A N 1
ATOM 1311 C CA . ALA A 1 170 ? 4.074 0.908 9.336 1 89.75 170 ALA A CA 1
ATOM 1312 C C . ALA A 1 170 ? 5.281 1.014 10.258 1 89.75 170 ALA A C 1
ATOM 1314 O O . ALA A 1 170 ? 6.266 1.678 9.93 1 89.75 170 ALA A O 1
ATOM 1315 N N . LEU A 1 171 ? 5.129 0.369 11.391 1 92.19 171 LEU A N 1
ATOM 1316 C CA . LEU A 1 171 ? 6.203 0.231 12.367 1 92.19 171 LEU A CA 1
ATOM 1317 C C . LEU A 1 171 ? 6.719 -1.204 12.406 1 92.19 171 LEU A C 1
ATOM 1319 O O . LEU A 1 171 ? 5.934 -2.148 12.516 1 92.19 171 LEU A O 1
ATOM 1323 N N . ILE A 1 172 ? 8.008 -1.287 12.32 1 89.88 172 ILE A N 1
ATOM 1324 C CA . ILE A 1 172 ? 8.633 -2.607 12.297 1 89.88 172 ILE A CA 1
ATOM 1325 C C . ILE A 1 172 ? 9.828 -2.637 13.242 1 89.88 172 ILE A C 1
ATOM 1327 O O . ILE A 1 172 ? 10.578 -1.665 13.328 1 89.88 172 ILE A O 1
ATOM 1331 N N . GLY A 1 173 ? 9.961 -3.83 13.938 1 91.25 173 GLY A N 1
ATOM 1332 C CA . GLY A 1 173 ? 11.188 -3.994 14.695 1 91.25 173 GLY A CA 1
ATOM 1333 C C . GLY A 1 173 ? 10.984 -3.934 16.188 1 91.25 173 GLY A C 1
ATOM 1334 O O . GLY A 1 173 ? 9.93 -4.32 16.703 1 91.25 173 GLY A O 1
ATOM 1335 N N . ARG A 1 174 ? 12.023 -3.465 16.891 1 93.25 174 ARG A N 1
ATOM 1336 C CA . ARG A 1 174 ? 12.102 -3.59 18.344 1 93.25 174 ARG A CA 1
ATOM 1337 C C . ARG A 1 174 ? 11.312 -2.484 19.031 1 93.25 174 ARG A C 1
ATOM 1339 O O . ARG A 1 174 ? 11.891 -1.604 19.672 1 93.25 174 ARG A O 1
ATOM 1346 N N . LEU A 1 175 ? 10.016 -2.627 18.953 1 95.56 175 LEU A N 1
ATOM 1347 C CA . LEU A 1 175 ? 9.07 -1.68 19.547 1 95.56 175 LEU A CA 1
ATOM 1348 C C . LEU A 1 175 ? 7.848 -2.402 20.094 1 95.56 175 LEU A C 1
ATOM 1350 O O . LEU A 1 175 ? 7.312 -3.307 19.453 1 95.56 175 LEU A O 1
ATOM 1354 N N . VAL A 1 176 ? 7.543 -2.082 21.266 1 94.5 176 VAL A N 1
ATOM 1355 C CA . VAL A 1 176 ? 6.328 -2.621 21.875 1 94.5 176 VAL A CA 1
ATOM 1356 C C . VAL A 1 176 ? 5.332 -1.493 22.125 1 94.5 176 VAL A C 1
ATOM 1358 O O . VAL A 1 176 ? 5.68 -0.477 22.734 1 94.5 176 VAL A O 1
ATOM 1361 N N . LEU A 1 177 ? 4.191 -1.666 21.594 1 93.12 177 LEU A N 1
ATOM 1362 C CA . LEU A 1 177 ? 3.111 -0.698 21.766 1 93.12 177 LEU A CA 1
ATOM 1363 C C . LEU A 1 177 ? 2.146 -1.144 22.859 1 93.12 177 LEU A C 1
ATOM 1365 O O . LEU A 1 177 ? 1.67 -2.281 22.844 1 93.12 177 LEU A O 1
ATOM 1369 N N . HIS A 1 178 ? 1.909 -0.259 23.766 1 89.38 178 HIS A N 1
ATOM 1370 C CA . HIS A 1 178 ? 0.974 -0.528 24.844 1 89.38 178 HIS A CA 1
ATOM 1371 C C . HIS A 1 178 ? -0.243 0.386 24.766 1 89.38 178 HIS A C 1
ATOM 1373 O O . HIS A 1 178 ? -0.12 1.605 24.906 1 89.38 178 HIS A O 1
ATOM 1379 N N . GLU A 1 179 ? -1.278 -0.222 24.25 1 81.38 179 GLU A N 1
ATOM 1380 C CA . GLU A 1 179 ? -2.521 0.536 24.359 1 81.38 179 GLU A CA 1
ATOM 1381 C C . GLU A 1 179 ? -3.127 0.413 25.766 1 81.38 179 GLU A C 1
ATOM 1383 O O . GLU A 1 179 ? -3.053 -0.648 26.375 1 81.38 179 GLU A O 1
ATOM 1388 N N . PRO A 1 180 ? -3.668 1.491 26.281 1 77.06 180 PRO A N 1
ATOM 1389 C CA . PRO A 1 180 ? -4.277 1.384 27.609 1 77.06 180 PRO A CA 1
ATOM 1390 C C . PRO A 1 180 ? -5.34 0.289 27.672 1 77.06 180 PRO A C 1
ATOM 1392 O O . PRO A 1 180 ? -6.219 0.214 26.812 1 77.06 180 PRO A O 1
ATOM 1395 N N . GLU A 1 181 ? -5.297 -0.605 28.547 1 70.38 181 GLU A N 1
ATOM 1396 C CA . GLU A 1 181 ? -6.281 -1.631 28.891 1 70.38 181 GLU A CA 1
ATOM 1397 C C . GLU A 1 181 ? -6.332 -2.713 27.812 1 70.38 181 GLU A C 1
ATOM 1399 O O . GLU A 1 181 ? -7.316 -3.449 27.719 1 70.38 181 GLU A O 1
ATOM 1404 N N . GLU A 1 182 ? -5.387 -2.568 26.891 1 74.12 182 GLU A N 1
ATOM 1405 C CA . GLU A 1 182 ? -5.379 -3.598 25.844 1 74.12 182 GLU A CA 1
ATOM 1406 C C . GLU A 1 182 ? -4.059 -4.363 25.844 1 74.12 182 GLU A C 1
ATOM 1408 O O . GLU A 1 182 ? -3.158 -4.066 26.641 1 74.12 182 GLU A O 1
ATOM 1413 N N . GLU A 1 183 ? -4.078 -5.355 25.172 1 77.5 183 GLU A N 1
ATOM 1414 C CA . GLU A 1 183 ? -2.879 -6.18 25.062 1 77.5 183 GLU A CA 1
ATOM 1415 C C . GLU A 1 183 ? -1.771 -5.438 24.312 1 77.5 183 GLU A C 1
ATOM 1417 O O . GLU A 1 183 ? -2.049 -4.574 23.484 1 77.5 183 GLU A O 1
ATOM 1422 N N . HIS A 1 184 ? -0.583 -5.727 24.766 1 85.38 184 HIS A N 1
ATOM 1423 C CA . HIS A 1 184 ? 0.577 -5.105 24.141 1 85.38 184 HIS A CA 1
ATOM 1424 C C . HIS A 1 184 ? 0.86 -5.73 22.781 1 85.38 184 HIS A C 1
ATOM 1426 O O . HIS A 1 184 ? 0.53 -6.895 22.547 1 85.38 184 HIS A O 1
ATOM 1432 N N . ILE A 1 185 ? 1.365 -4.867 21.938 1 86.88 185 ILE A N 1
ATOM 1433 C CA . ILE A 1 185 ? 1.725 -5.32 20.609 1 86.88 185 ILE A CA 1
ATOM 1434 C C . ILE A 1 185 ? 3.238 -5.25 20.422 1 86.88 185 ILE A C 1
ATOM 1436 O O . ILE A 1 185 ? 3.83 -4.172 20.5 1 86.88 185 ILE A O 1
ATOM 1440 N N . ASP A 1 186 ? 3.818 -6.406 20.234 1 88.44 186 ASP A N 1
ATOM 1441 C CA . ASP A 1 186 ? 5.246 -6.473 19.938 1 88.44 186 ASP A CA 1
ATOM 1442 C C . ASP A 1 186 ? 5.5 -6.426 18.422 1 88.44 186 ASP A C 1
ATOM 1444 O O . ASP A 1 186 ? 5.242 -7.398 17.719 1 88.44 186 ASP A O 1
ATOM 1448 N N . CYS A 1 187 ? 6.078 -5.34 17.938 1 88.5 187 CYS A N 1
ATOM 1449 C CA . CYS A 1 187 ? 6.262 -5.121 16.516 1 88.5 187 CYS A CA 1
ATOM 1450 C C . CYS A 1 187 ? 7.379 -6 15.969 1 88.5 187 CYS A C 1
ATOM 1452 O O . CYS A 1 187 ? 7.512 -6.16 14.75 1 88.5 187 CYS A O 1
ATOM 1454 N N . SER A 1 188 ? 8.172 -6.598 16.797 1 84.44 188 SER A N 1
ATOM 1455 C CA . SER A 1 188 ? 9.297 -7.414 16.344 1 84.44 188 SER A CA 1
ATOM 1456 C C . SER A 1 188 ? 8.828 -8.773 15.844 1 84.44 188 SER A C 1
ATOM 1458 O O . SER A 1 188 ? 9.57 -9.469 15.141 1 84.44 188 SER A O 1
ATOM 1460 N N . ILE A 1 189 ? 7.598 -9.109 16.188 1 79.25 189 ILE A N 1
ATOM 1461 C CA . ILE A 1 189 ? 7.152 -10.453 15.836 1 79.25 189 ILE A CA 1
ATOM 1462 C C . ILE A 1 189 ? 6.152 -10.375 14.688 1 79.25 189 ILE A C 1
ATOM 1464 O O . ILE A 1 189 ? 5.609 -11.398 14.258 1 79.25 189 ILE A O 1
ATOM 1468 N N . LEU A 1 190 ? 5.902 -9.156 14.203 1 77.5 190 LEU A N 1
ATOM 1469 C CA . LEU A 1 190 ? 4.875 -8.992 13.18 1 77.5 190 LEU A CA 1
ATOM 1470 C C . LEU A 1 190 ? 5.453 -9.219 11.789 1 77.5 190 LEU A C 1
ATOM 1472 O O . LEU A 1 190 ? 4.715 -9.234 10.805 1 77.5 190 LEU A O 1
ATOM 1476 N N . GLY A 1 191 ? 6.766 -9.383 11.703 1 72.12 191 GLY A N 1
ATOM 1477 C CA . GLY A 1 191 ? 7.359 -9.617 10.391 1 72.12 191 GLY A CA 1
ATOM 1478 C C . GLY A 1 191 ? 7.605 -8.344 9.609 1 72.12 191 GLY A C 1
ATOM 1479 O O . GLY A 1 191 ? 7.555 -7.246 10.172 1 72.12 191 GLY A O 1
ATOM 1480 N N . PRO A 1 192 ? 7.883 -8.484 8.312 1 69.06 192 PRO A N 1
ATOM 1481 C CA . PRO A 1 192 ? 8.305 -7.34 7.5 1 69.06 192 PRO A CA 1
ATOM 1482 C C . PRO A 1 192 ? 7.168 -6.352 7.238 1 69.06 192 PRO A C 1
ATOM 1484 O O . PRO A 1 192 ? 7.422 -5.191 6.902 1 69.06 192 PRO A O 1
ATOM 1487 N N . SER A 1 193 ? 5.984 -6.738 7.32 1 70.56 193 SER A N 1
ATOM 1488 C CA . SER A 1 193 ? 4.875 -5.816 7.098 1 70.56 193 SER A CA 1
ATOM 1489 C C . SER A 1 193 ? 4.672 -4.895 8.297 1 70.56 193 SER A C 1
ATOM 1491 O O . SER A 1 193 ? 4.148 -3.787 8.156 1 70.56 193 SER A O 1
ATOM 1493 N N . GLY A 1 194 ? 5.02 -5.402 9.461 1 81.31 194 GLY A N 1
ATOM 1494 C CA . GLY A 1 194 ? 5.008 -4.586 10.664 1 81.31 194 GLY A CA 1
ATOM 1495 C C . GLY A 1 194 ? 3.607 -4.219 11.125 1 81.31 194 GLY A C 1
ATOM 1496 O O . GLY A 1 194 ? 2.639 -4.902 10.781 1 81.31 194 GLY A O 1
ATOM 1497 N N . HIS A 1 195 ? 3.551 -3.26 11.961 1 86.38 195 HIS A N 1
ATOM 1498 C CA . HIS A 1 195 ? 2.301 -2.738 12.508 1 86.38 195 HIS A CA 1
ATOM 1499 C C . HIS A 1 195 ? 1.866 -1.476 11.766 1 86.38 195 HIS A C 1
ATOM 1501 O O . HIS A 1 195 ? 2.611 -0.494 11.719 1 86.38 195 HIS A O 1
ATOM 1507 N N . ALA A 1 196 ? 0.717 -1.523 11.25 1 85.62 196 ALA A N 1
ATOM 1508 C CA . ALA A 1 196 ? 0.212 -0.364 10.516 1 85.62 196 ALA A CA 1
ATOM 1509 C C . ALA A 1 196 ? -0.015 0.819 11.453 1 85.62 196 ALA A C 1
ATOM 1511 O O . ALA A 1 196 ? -0.513 0.649 12.57 1 85.62 196 ALA A O 1
ATOM 1512 N N . ILE A 1 197 ? 0.279 1.95 10.977 1 90.75 197 ILE A N 1
ATOM 1513 C CA . ILE A 1 197 ? 0.076 3.174 11.742 1 90.75 197 ILE A CA 1
ATOM 1514 C C . ILE A 1 197 ? -1.332 3.709 11.5 1 90.75 197 ILE A C 1
ATOM 1516 O O . ILE A 1 197 ? -1.691 4.031 10.359 1 90.75 197 ILE A O 1
ATOM 1520 N N . THR A 1 198 ? -2.057 3.842 12.539 1 87.19 198 THR A N 1
ATOM 1521 C CA . THR A 1 198 ? -3.428 4.324 12.422 1 87.19 198 THR A CA 1
ATOM 1522 C C . THR A 1 198 ? -3.449 5.809 12.078 1 87.19 198 THR A C 1
ATOM 1524 O O . THR A 1 198 ? -2.545 6.555 12.461 1 87.19 198 THR A O 1
ATOM 1527 N N . GLY A 1 199 ? -4.523 6.223 11.453 1 89.75 199 GLY A N 1
ATOM 1528 C CA . GLY A 1 199 ? -4.703 7.629 11.141 1 89.75 199 GLY A CA 1
ATOM 1529 C C . GLY A 1 199 ? -5.312 8.422 12.281 1 89.75 199 GLY A C 1
ATOM 1530 O O . GLY A 1 199 ? -5.457 9.641 12.188 1 89.75 199 GLY A O 1
ATOM 1531 N N . ASP A 1 200 ? -5.723 7.734 13.312 1 90 200 ASP A N 1
ATOM 1532 C CA . ASP A 1 200 ? -6.273 8.391 14.492 1 90 200 ASP A CA 1
ATOM 1533 C C . ASP A 1 200 ? -5.16 8.914 15.406 1 90 200 ASP A C 1
ATOM 1535 O O . ASP A 1 200 ? -4.633 8.172 16.234 1 90 200 ASP A O 1
ATOM 1539 N N . LEU A 1 201 ? -4.918 10.18 15.328 1 92.56 201 LEU A N 1
ATOM 1540 C CA . LEU A 1 201 ? -3.814 10.781 16.062 1 92.56 201 LEU A CA 1
ATOM 1541 C C . LEU A 1 201 ? -4.074 10.734 17.562 1 92.56 201 LEU A C 1
ATOM 1543 O O . LEU A 1 201 ? -3.133 10.68 18.359 1 92.56 201 LEU A O 1
ATOM 1547 N N . ASN A 1 202 ? -5.32 10.773 17.938 1 90.44 202 ASN A N 1
ATOM 1548 C CA . ASN A 1 202 ? -5.641 10.656 19.359 1 90.44 202 ASN A CA 1
ATOM 1549 C C . ASN A 1 202 ? -5.23 9.297 19.906 1 90.44 202 ASN A C 1
ATOM 1551 O O . ASN A 1 202 ? -4.699 9.203 21.016 1 90.44 202 ASN A O 1
ATOM 1555 N N . GLN A 1 203 ? -5.496 8.328 19.156 1 88.25 203 GLN A N 1
ATOM 1556 C CA . GLN A 1 203 ? -5.082 6.988 19.562 1 88.25 203 GLN A CA 1
ATOM 1557 C C . GLN A 1 203 ? -3.561 6.883 19.625 1 88.25 203 GLN A C 1
ATOM 1559 O O . GLN A 1 203 ? -3.018 6.285 20.562 1 88.25 203 GLN A O 1
ATOM 1564 N N . LEU A 1 204 ? -2.922 7.43 18.656 1 91.44 204 LEU A N 1
ATOM 1565 C CA . LEU A 1 204 ? -1.464 7.398 18.609 1 91.44 204 LEU A CA 1
ATOM 1566 C C . LEU A 1 204 ? -0.869 8.133 19.812 1 91.44 204 LEU A C 1
ATOM 1568 O O . LEU A 1 204 ? 0.169 7.734 20.344 1 91.44 204 LEU A O 1
ATOM 1572 N N . SER A 1 205 ? -1.522 9.195 20.203 1 92.38 205 SER A N 1
ATOM 1573 C CA . SER A 1 205 ? -1.031 10.023 21.297 1 92.38 205 SER A CA 1
ATOM 1574 C C . SER A 1 205 ? -1.116 9.273 22.625 1 92.38 205 SER A C 1
ATOM 1576 O O . SER A 1 205 ? -0.356 9.562 23.547 1 92.38 205 SER A O 1
ATOM 1578 N N . ARG A 1 206 ? -1.932 8.312 22.75 1 90.31 206 ARG A N 1
ATOM 1579 C CA . ARG A 1 206 ? -2.172 7.609 24.016 1 90.31 206 ARG A CA 1
ATOM 1580 C C . ARG A 1 206 ? -1.311 6.352 24.109 1 90.31 206 ARG A C 1
ATOM 1582 O O . ARG A 1 206 ? -1.286 5.691 25.156 1 90.31 206 ARG A O 1
ATOM 1589 N N . LEU A 1 207 ? -0.66 6.062 23.078 1 91.5 207 LEU A N 1
ATOM 1590 C CA . LEU A 1 207 ? 0.158 4.855 23.062 1 91.5 207 LEU A CA 1
ATOM 1591 C C . LEU A 1 207 ? 1.345 4.988 24.016 1 91.5 207 LEU A C 1
ATOM 1593 O O . LEU A 1 207 ? 1.981 6.043 24.078 1 91.5 207 LEU A O 1
ATOM 1597 N N . ASN A 1 208 ? 1.524 3.973 24.844 1 94.12 208 ASN A N 1
ATOM 1598 C CA . ASN A 1 208 ? 2.781 3.859 25.578 1 94.12 208 ASN A CA 1
ATOM 1599 C C . ASN A 1 208 ? 3.824 3.078 24.781 1 94.12 208 ASN A C 1
ATOM 1601 O O . ASN A 1 208 ? 3.553 1.971 24.312 1 94.12 208 ASN A O 1
ATOM 1605 N N . LEU A 1 209 ? 4.965 3.66 24.641 1 96.31 209 LEU A N 1
ATOM 1606 C CA . LEU A 1 209 ? 6.004 3.107 23.781 1 96.31 209 LEU A CA 1
ATOM 1607 C C . LEU A 1 209 ? 7.164 2.568 24.609 1 96.31 209 LEU A C 1
ATOM 1609 O O . LEU A 1 209 ? 7.656 3.248 25.516 1 96.31 209 LEU A O 1
ATOM 1613 N N . SER A 1 210 ? 7.543 1.345 24.406 1 96.5 210 SER A N 1
ATOM 1614 C CA . SER A 1 210 ? 8.719 0.736 25.016 1 96.5 210 SER A CA 1
ATOM 1615 C C . SER A 1 210 ? 9.633 0.109 23.969 1 96.5 210 SER A C 1
ATOM 1617 O O . SER A 1 210 ? 9.156 -0.509 23.016 1 96.5 210 SER A O 1
ATOM 1619 N N . SER A 1 211 ? 10.969 0.346 24.141 1 97 211 SER A N 1
ATOM 1620 C CA . SER A 1 211 ? 11.898 -0.176 23.156 1 97 211 SER A CA 1
ATOM 1621 C C . SER A 1 211 ? 13.305 -0.317 23.719 1 97 211 SER A C 1
ATOM 1623 O O . SER A 1 211 ? 13.695 0.446 24.609 1 97 211 SER A O 1
ATOM 1625 N N . ASP A 1 212 ? 13.953 -1.345 23.25 1 95.5 212 ASP A N 1
ATOM 1626 C CA . ASP A 1 212 ? 15.383 -1.474 23.547 1 95.5 212 ASP A CA 1
ATOM 1627 C C . ASP A 1 212 ? 16.234 -1.177 22.312 1 95.5 212 ASP A C 1
ATOM 1629 O O . ASP A 1 212 ? 17.406 -1.518 22.266 1 95.5 212 ASP A O 1
ATOM 1633 N N . ALA A 1 213 ? 15.594 -0.605 21.312 1 96.62 213 ALA A N 1
ATOM 1634 C CA . ALA A 1 213 ? 16.312 -0.246 20.094 1 96.62 213 ALA A CA 1
ATOM 1635 C C . ALA A 1 213 ? 17.297 0.889 20.344 1 96.62 213 ALA A C 1
ATOM 1637 O O . ALA A 1 213 ? 17.203 1.586 21.359 1 96.62 213 ALA A O 1
ATOM 1638 N N . ARG A 1 214 ? 18.219 1.045 19.422 1 96.62 214 ARG A N 1
ATOM 1639 C CA . ARG A 1 214 ? 19.219 2.09 19.531 1 96.62 214 ARG A CA 1
ATOM 1640 C C . ARG A 1 214 ? 19.094 3.113 18.406 1 96.62 214 ARG A C 1
ATOM 1642 O O . ARG A 1 214 ? 19.625 4.219 18.516 1 96.62 214 ARG A O 1
ATOM 1649 N N . TYR A 1 215 ? 18.359 2.68 17.391 1 96.31 215 TYR A N 1
ATOM 1650 C CA . TYR A 1 215 ? 18.25 3.541 16.219 1 96.31 215 TYR A CA 1
ATOM 1651 C C . TYR A 1 215 ? 16.828 3.574 15.695 1 96.31 215 TYR A C 1
ATOM 1653 O O . TYR A 1 215 ? 16.109 2.58 15.789 1 96.31 215 TYR A O 1
ATOM 1661 N N . LEU A 1 216 ? 16.469 4.715 15.203 1 97.06 216 LEU A N 1
ATOM 1662 C CA . LEU A 1 216 ? 15.281 4.84 14.359 1 97.06 216 LEU A CA 1
ATOM 1663 C C . LEU A 1 216 ? 15.664 4.953 12.891 1 97.06 216 LEU A C 1
ATOM 1665 O O . LEU A 1 216 ? 16.5 5.781 12.523 1 97.06 216 LEU A O 1
ATOM 1669 N N . ILE A 1 217 ? 15.047 4.098 12.078 1 95.75 217 ILE A N 1
ATOM 1670 C CA . ILE A 1 217 ? 15.422 4.102 10.672 1 95.75 217 ILE A CA 1
ATOM 1671 C C . ILE A 1 217 ? 14.172 4.289 9.812 1 95.75 217 ILE A C 1
ATOM 1673 O O . ILE A 1 217 ? 13.258 3.459 9.844 1 95.75 217 ILE A O 1
ATOM 1677 N N . LEU A 1 218 ? 14.164 5.348 9.094 1 96 218 LEU A N 1
ATOM 1678 C CA . LEU A 1 218 ? 13.109 5.625 8.125 1 96 218 LEU A CA 1
ATOM 1679 C C . LEU A 1 218 ? 13.438 5.008 6.77 1 96 218 LEU A C 1
ATOM 1681 O O . LEU A 1 218 ? 14.523 5.234 6.227 1 96 218 LEU A O 1
ATOM 1685 N N . VAL A 1 219 ? 12.508 4.23 6.312 1 92.94 219 VAL A N 1
ATOM 1686 C CA . VAL A 1 219 ? 12.711 3.611 5.008 1 92.94 219 VAL A CA 1
ATOM 1687 C C . VAL A 1 219 ? 11.688 4.148 4.016 1 92.94 219 VAL A C 1
ATOM 1689 O O . VAL A 1 219 ? 10.508 4.301 4.352 1 92.94 219 VAL A O 1
ATOM 1692 N N . GLU A 1 220 ? 12.125 4.566 2.826 1 88.88 220 GLU A N 1
ATOM 1693 C CA . GLU A 1 220 ? 11.219 5.094 1.814 1 88.88 220 GLU A CA 1
ATOM 1694 C C . GLU A 1 220 ? 10.156 4.066 1.438 1 88.88 220 GLU A C 1
ATOM 1696 O O . GLU A 1 220 ? 8.961 4.363 1.464 1 88.88 220 GLU A O 1
ATOM 1701 N N . LYS A 1 221 ? 10.531 2.998 1.016 1 78.44 221 LYS A N 1
ATOM 1702 C CA . LYS A 1 221 ? 9.609 1.909 0.721 1 78.44 221 LYS A CA 1
ATOM 1703 C C . LYS A 1 221 ? 9.969 0.652 1.507 1 78.44 221 LYS A C 1
ATOM 1705 O O . LYS A 1 221 ? 10.641 0.73 2.539 1 78.44 221 LYS A O 1
ATOM 1710 N N . ARG A 1 222 ? 9.5 -0.517 1.059 1 65.12 222 ARG A N 1
ATOM 1711 C CA . ARG A 1 222 ? 9.727 -1.761 1.789 1 65.12 222 ARG A CA 1
ATOM 1712 C C . ARG A 1 222 ? 11.148 -2.264 1.588 1 65.12 222 ARG A C 1
ATOM 1714 O O . ARG A 1 222 ? 11.727 -2.086 0.515 1 65.12 222 ARG A O 1
ATOM 1721 N N . LEU A 1 223 ? 11.844 -2.232 2.697 1 62.06 223 LEU A N 1
ATOM 1722 C CA . LEU A 1 223 ? 13.102 -2.961 2.615 1 62.06 223 LEU A CA 1
ATOM 1723 C C . LEU A 1 223 ? 12.867 -4.465 2.662 1 62.06 223 LEU A C 1
ATOM 1725 O O . LEU A 1 223 ? 12.102 -4.953 3.498 1 62.06 223 LEU A O 1
ATOM 1729 N N . ALA A 1 224 ? 12.875 -5.043 1.427 1 51.12 224 ALA A N 1
ATOM 1730 C CA . ALA A 1 224 ? 12.672 -6.488 1.341 1 51.12 224 ALA A CA 1
ATOM 1731 C C . ALA A 1 224 ? 13.445 -7.211 2.441 1 51.12 224 ALA A C 1
ATOM 1733 O O . ALA A 1 224 ? 13.078 -8.32 2.836 1 51.12 224 ALA A O 1
ATOM 1734 N N . GLU A 1 225 ? 14.672 -6.508 2.865 1 54.75 225 GLU A N 1
ATOM 1735 C CA . GLU A 1 225 ? 15.633 -7.293 3.629 1 54.75 225 GLU A CA 1
ATOM 1736 C C . GLU A 1 225 ? 15.047 -7.727 4.973 1 54.75 225 GLU A C 1
ATOM 1738 O O . GLU A 1 225 ? 14.578 -6.891 5.75 1 54.75 225 GLU A O 1
ATOM 1743 N N . ASP A 1 226 ? 14.758 -9.008 5.102 1 56.94 226 ASP A N 1
ATOM 1744 C CA . ASP A 1 226 ? 14.312 -9.859 6.199 1 56.94 226 ASP A CA 1
ATOM 1745 C C . ASP A 1 226 ? 15.023 -9.492 7.5 1 56.94 226 ASP A C 1
ATOM 1747 O O . ASP A 1 226 ? 16.25 -9.523 7.574 1 56.94 226 ASP A O 1
ATOM 1751 N N . ARG A 1 227 ? 14.57 -8.758 8.43 1 65.19 227 ARG A N 1
ATOM 1752 C CA . ARG A 1 227 ? 14.719 -8.672 9.875 1 65.19 227 ARG A CA 1
ATOM 1753 C C . ARG A 1 227 ? 15.977 -7.895 10.25 1 65.19 227 ARG A C 1
ATOM 1755 O O . ARG A 1 227 ? 16.766 -8.344 11.086 1 65.19 227 ARG A O 1
ATOM 1762 N N . LEU A 1 228 ? 16.312 -6.734 9.391 1 76.62 228 LEU A N 1
ATOM 1763 C CA . LEU A 1 228 ? 17.406 -5.832 9.727 1 76.62 228 LEU A CA 1
ATOM 1764 C C . LEU A 1 228 ? 17.453 -5.57 11.234 1 76.62 228 LEU A C 1
ATOM 1766 O O . LEU A 1 228 ? 18.547 -5.398 11.805 1 76.62 228 LEU A O 1
ATOM 1770 N N . TYR A 1 229 ? 16.328 -5.688 11.82 1 77.75 229 TYR A N 1
ATOM 1771 C CA . TYR A 1 229 ? 16.219 -5.34 13.234 1 77.75 229 TYR A CA 1
ATOM 1772 C C . TYR A 1 229 ? 16.766 -6.457 14.117 1 77.75 229 TYR A C 1
ATOM 1774 O O . TYR A 1 229 ? 16.984 -6.266 15.312 1 77.75 229 TYR A O 1
ATOM 1782 N N . ASN A 1 230 ? 16.984 -7.551 13.469 1 77.88 230 ASN A N 1
ATOM 1783 C CA . ASN A 1 230 ? 17.672 -8.609 14.203 1 77.88 230 ASN A CA 1
ATOM 1784 C C . ASN A 1 230 ? 19.172 -8.359 14.273 1 77.88 230 ASN A C 1
ATOM 1786 O O . ASN A 1 230 ? 19.844 -8.805 15.211 1 77.88 230 ASN A O 1
ATOM 1790 N N . GLN A 1 231 ? 19.672 -7.738 13.297 1 81.88 231 GLN A N 1
ATOM 1791 C CA . GLN A 1 231 ? 21.109 -7.457 13.219 1 81.88 231 GLN A CA 1
ATOM 1792 C C . GLN A 1 231 ? 21.438 -6.121 13.867 1 81.88 231 GLN A C 1
ATOM 1794 O O . GLN A 1 231 ? 22.5 -5.973 14.484 1 81.88 231 GLN A O 1
ATOM 1799 N N . LEU A 1 232 ? 20.609 -5.207 13.664 1 89.06 232 LEU A N 1
ATOM 1800 C CA . LEU A 1 232 ? 20.734 -3.869 14.234 1 89.06 232 LEU A CA 1
ATOM 1801 C C . LEU A 1 232 ? 19.531 -3.549 15.133 1 89.06 232 LEU A C 1
ATOM 1803 O O . LEU A 1 232 ? 18.391 -3.682 14.719 1 89.06 232 LEU A O 1
ATOM 1807 N N . PRO A 1 233 ? 19.812 -3.303 16.406 1 93.5 233 PRO A N 1
ATOM 1808 C CA . PRO A 1 233 ? 18.688 -2.939 17.266 1 93.5 233 PRO A CA 1
ATOM 1809 C C . PRO A 1 233 ? 18.016 -1.643 16.828 1 93.5 233 PRO A C 1
ATOM 1811 O O . PRO A 1 233 ? 18.438 -0.555 17.219 1 93.5 233 PRO A O 1
ATOM 1814 N N . CYS A 1 234 ? 16.969 -1.811 16.047 1 94.81 234 CYS A N 1
ATOM 1815 C CA . CYS A 1 234 ? 16.391 -0.601 15.477 1 94.81 234 CYS A CA 1
ATOM 1816 C C . CYS A 1 234 ? 14.875 -0.742 15.344 1 94.81 234 CYS A C 1
ATOM 1818 O O . CYS A 1 234 ? 14.336 -1.842 15.477 1 94.81 234 CYS A O 1
ATOM 1820 N N . ILE A 1 235 ? 14.242 0.379 15.266 1 95.44 235 ILE A N 1
ATOM 1821 C CA . ILE A 1 235 ? 12.852 0.504 14.844 1 95.44 235 ILE A CA 1
ATOM 1822 C C . ILE A 1 235 ? 12.789 1.018 13.406 1 95.44 235 ILE A C 1
ATOM 1824 O O . ILE A 1 235 ? 13.367 2.059 13.094 1 95.44 235 ILE A O 1
ATOM 1828 N N . LEU A 1 236 ? 12.164 0.224 12.578 1 94.06 236 LEU A N 1
ATOM 1829 C CA . LEU A 1 236 ? 11.961 0.655 11.203 1 94.06 236 LEU A CA 1
ATOM 1830 C C . LEU A 1 236 ? 10.602 1.313 11.031 1 94.06 236 LEU A C 1
ATOM 1832 O O . LEU A 1 236 ? 9.602 0.842 11.578 1 94.06 236 LEU A O 1
ATOM 1836 N N . ILE A 1 237 ? 10.609 2.436 10.336 1 94.62 237 ILE A N 1
ATOM 1837 C CA . ILE A 1 237 ? 9.375 3.146 10.047 1 94.62 237 ILE A CA 1
ATOM 1838 C C . ILE A 1 237 ? 9.289 3.451 8.547 1 94.62 237 ILE A C 1
ATOM 1840 O O . ILE A 1 237 ? 10.281 3.859 7.938 1 94.62 237 ILE A O 1
ATOM 1844 N N . THR A 1 238 ? 8.141 3.197 7.992 1 92.75 238 THR A N 1
ATOM 1845 C CA . THR A 1 238 ? 7.941 3.561 6.594 1 92.75 238 THR A CA 1
ATOM 1846 C C . THR A 1 238 ? 6.551 4.148 6.379 1 92.75 238 THR A C 1
ATOM 1848 O O . THR A 1 238 ? 5.598 3.756 7.055 1 92.75 238 THR A O 1
ATOM 1851 N N . ALA A 1 239 ? 6.488 5.09 5.535 1 92.06 239 ALA A N 1
ATOM 1852 C CA . ALA A 1 239 ? 5.199 5.613 5.09 1 92.06 239 ALA A CA 1
ATOM 1853 C C . ALA A 1 239 ? 4.887 5.164 3.668 1 92.06 239 ALA A C 1
ATOM 1855 O O . ALA A 1 239 ? 3.889 5.586 3.08 1 92.06 239 ALA A O 1
ATOM 1856 N N . LYS A 1 240 ? 5.777 4.316 3.164 1 87.38 240 LYS A N 1
ATOM 1857 C CA . LYS A 1 240 ? 5.629 3.832 1.794 1 87.38 240 LYS A CA 1
ATOM 1858 C C . LYS A 1 240 ? 5.594 4.992 0.802 1 87.38 240 LYS A C 1
ATOM 1860 O O . LYS A 1 240 ? 4.664 5.098 -0.003 1 87.38 240 LYS A O 1
ATOM 1865 N N . GLY A 1 241 ? 6.562 5.781 0.854 1 90.62 241 GLY A N 1
ATOM 1866 C CA . GLY A 1 241 ? 6.668 6.992 0.059 1 90.62 241 GLY A CA 1
ATOM 1867 C C . GLY A 1 241 ? 6.652 8.258 0.895 1 90.62 241 GLY A C 1
ATOM 1868 O O . GLY A 1 241 ? 7.238 8.305 1.979 1 90.62 241 GLY A O 1
ATOM 1869 N N . TYR A 1 242 ? 5.992 9.266 0.336 1 92.56 242 TYR A N 1
ATOM 1870 C CA . TYR A 1 242 ? 5.883 10.508 1.104 1 92.56 242 TYR A CA 1
ATOM 1871 C C . TYR A 1 242 ? 5.117 10.273 2.4 1 92.56 242 TYR A C 1
ATOM 1873 O O . TYR A 1 242 ? 4.09 9.594 2.41 1 92.56 242 TYR A O 1
ATOM 1881 N N . PRO A 1 243 ? 5.617 10.82 3.428 1 93.94 243 PRO A N 1
ATOM 1882 C CA . PRO A 1 243 ? 4.996 10.508 4.715 1 93.94 243 PRO A CA 1
ATOM 1883 C C . PRO A 1 243 ? 3.654 11.203 4.91 1 93.94 243 PRO A C 1
ATOM 1885 O O . PRO A 1 243 ? 3.504 12.375 4.543 1 93.94 243 PRO A O 1
ATOM 1888 N N . ASP A 1 244 ? 2.795 10.461 5.391 1 92.12 244 ASP A N 1
ATOM 1889 C CA . ASP A 1 244 ? 1.543 11.039 5.867 1 92.12 244 ASP A CA 1
ATOM 1890 C C . ASP A 1 244 ? 1.709 11.633 7.262 1 92.12 244 ASP A C 1
ATOM 1892 O O . ASP A 1 244 ? 2.732 11.414 7.918 1 92.12 244 ASP A O 1
ATOM 1896 N N . ILE A 1 245 ? 0.77 12.352 7.691 1 93.19 245 ILE A N 1
ATOM 1897 C CA . ILE A 1 245 ? 0.861 13.086 8.945 1 93.19 245 ILE A CA 1
ATOM 1898 C C . ILE A 1 245 ? 0.937 12.102 10.117 1 93.19 245 ILE A C 1
ATOM 1900 O O . ILE A 1 245 ? 1.61 12.367 11.117 1 93.19 245 ILE A O 1
ATOM 1904 N N . ALA A 1 246 ? 0.227 11.008 10.008 1 94 246 ALA A N 1
ATOM 1905 C CA . ALA A 1 246 ? 0.231 10.023 11.094 1 94 246 ALA A CA 1
ATOM 1906 C C . ALA A 1 246 ? 1.631 9.461 11.312 1 94 246 ALA A C 1
ATOM 1908 O O . ALA A 1 246 ? 2.07 9.305 12.453 1 94 246 ALA A O 1
ATOM 1909 N N . THR A 1 247 ? 2.277 9.18 10.25 1 96.06 247 THR A N 1
ATOM 1910 C CA . THR A 1 247 ? 3.633 8.648 10.344 1 96.06 247 THR A CA 1
ATOM 1911 C C . THR A 1 247 ? 4.582 9.695 10.93 1 96.06 247 THR A C 1
ATOM 1913 O O . THR A 1 247 ? 5.441 9.367 11.75 1 96.06 247 THR A O 1
ATOM 1916 N N . ARG A 1 248 ? 4.422 10.883 10.469 1 96.56 248 ARG A N 1
ATOM 1917 C CA . ARG A 1 248 ? 5.246 11.953 11.008 1 96.56 248 ARG A CA 1
ATOM 1918 C C . ARG A 1 248 ? 4.977 12.156 12.492 1 96.56 248 ARG A C 1
ATOM 1920 O O . ARG A 1 248 ? 5.902 12.391 13.273 1 96.56 248 ARG A O 1
ATOM 1927 N N . PHE A 1 249 ? 3.771 12.07 12.852 1 96.44 249 PHE A N 1
ATOM 1928 C CA . PHE A 1 249 ? 3.357 12.227 14.242 1 96.44 249 PHE A CA 1
ATOM 1929 C C . PHE A 1 249 ? 4.008 11.164 15.117 1 96.44 249 PHE A C 1
ATOM 1931 O O . PHE A 1 249 ? 4.598 11.484 16.156 1 96.44 249 PHE A O 1
ATOM 1938 N N . ILE A 1 250 ? 3.906 9.93 14.695 1 96.81 250 ILE A N 1
ATOM 1939 C CA . ILE A 1 250 ? 4.414 8.844 15.531 1 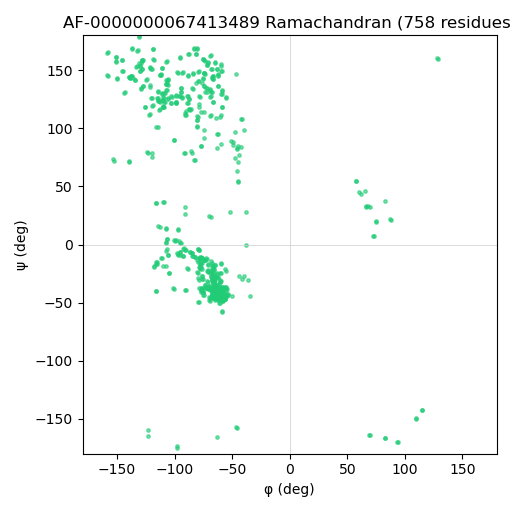96.81 250 ILE A CA 1
ATOM 1940 C C . ILE A 1 250 ? 5.938 8.898 15.57 1 96.81 250 ILE A C 1
ATOM 1942 O O . ILE A 1 250 ? 6.551 8.57 16.594 1 96.81 250 ILE A O 1
ATOM 1946 N N . LEU A 1 251 ? 6.547 9.258 14.492 1 97.62 251 LEU A N 1
ATOM 1947 C CA . LEU A 1 251 ? 7.992 9.438 14.492 1 97.62 251 LEU A CA 1
ATOM 1948 C C . LEU A 1 251 ? 8.406 10.484 15.523 1 97.62 251 LEU A C 1
ATOM 1950 O O . LEU A 1 251 ? 9.359 10.281 16.281 1 97.62 251 LEU A O 1
ATOM 1954 N N . HIS A 1 252 ? 7.746 11.562 15.477 1 96.81 252 HIS A N 1
ATOM 1955 C CA . HIS A 1 252 ? 8.039 12.625 16.422 1 96.81 252 HIS A CA 1
ATOM 1956 C C . HIS A 1 252 ? 7.852 12.148 17.859 1 96.81 252 HIS A C 1
ATOM 1958 O O . HIS A 1 252 ? 8.688 12.422 18.734 1 96.81 252 HIS A O 1
ATOM 1964 N N . ARG A 1 253 ? 6.812 11.422 18.109 1 97.06 253 ARG A N 1
ATOM 1965 C CA . ARG A 1 253 ? 6.562 10.883 19.438 1 97.06 253 ARG A CA 1
ATOM 1966 C C . ARG A 1 253 ? 7.695 9.953 19.875 1 97.06 253 ARG A C 1
ATOM 1968 O O . ARG A 1 253 ? 8.125 10 21.031 1 97.06 253 ARG A O 1
ATOM 1975 N N . LEU A 1 254 ? 8.078 9.188 18.969 1 97.81 254 LEU A N 1
ATOM 1976 C CA . LEU A 1 254 ? 9.195 8.289 19.266 1 97.81 254 LEU A CA 1
ATOM 1977 C C . LEU A 1 254 ? 10.453 9.078 19.594 1 97.81 254 LEU A C 1
ATOM 1979 O O . LEU A 1 254 ? 11.188 8.727 20.516 1 97.81 254 LEU A O 1
ATOM 1983 N N . SER A 1 255 ? 10.68 10.109 18.875 1 96.38 255 SER A N 1
ATOM 1984 C CA . SER A 1 255 ? 11.859 10.938 19.109 1 96.38 255 SER A CA 1
ATOM 1985 C C . SER A 1 255 ? 11.797 11.609 20.469 1 96.38 255 SER A C 1
ATOM 1987 O O . SER A 1 255 ? 12.836 11.844 21.094 1 96.38 255 SER A O 1
ATOM 1989 N N . GLN A 1 256 ? 10.625 11.906 20.906 1 95.25 256 GLN A N 1
ATOM 1990 C CA . GLN A 1 256 ? 10.445 12.508 22.219 1 95.25 256 GLN A CA 1
ATOM 1991 C C . GLN A 1 256 ? 10.609 11.469 23.328 1 95.25 256 GLN A C 1
ATOM 1993 O O . GLN A 1 256 ? 11.188 11.766 24.375 1 95.25 256 GLN A O 1
ATOM 1998 N N . THR A 1 257 ? 10.141 10.344 23.062 1 96.69 257 THR A N 1
ATOM 1999 C CA . THR A 1 257 ? 10.172 9.273 24.062 1 96.69 257 THR A CA 1
ATOM 2000 C C . THR A 1 257 ? 11.586 8.727 24.219 1 96.69 257 THR A C 1
ATOM 2002 O O . THR A 1 257 ? 12 8.367 25.328 1 96.69 257 THR A O 1
ATOM 2005 N N . PHE A 1 258 ? 12.242 8.68 23.109 1 97.19 258 PHE A N 1
ATOM 2006 C CA . PHE A 1 258 ? 13.609 8.18 23.094 1 97.19 258 PHE A CA 1
ATOM 2007 C C . PHE A 1 258 ? 14.555 9.219 22.5 1 97.19 258 PHE A C 1
ATOM 2009 O O . PHE A 1 258 ? 15.102 9.016 21.406 1 97.19 258 PHE A O 1
ATOM 2016 N N . PRO A 1 259 ? 14.914 10.156 23.281 1 94.31 259 PRO A N 1
ATOM 2017 C CA . PRO A 1 259 ? 15.664 11.289 22.734 1 94.31 259 PRO A CA 1
ATOM 2018 C C . PRO A 1 259 ? 17.094 10.922 22.344 1 94.31 259 PRO A C 1
ATOM 2020 O O . PRO A 1 259 ? 17.719 11.625 21.547 1 94.31 259 PRO A O 1
ATOM 2023 N N . ASN A 1 260 ? 17.562 9.852 22.812 1 94.69 260 ASN A N 1
ATOM 2024 C CA . ASN A 1 260 ? 18.953 9.477 22.547 1 94.69 260 ASN A CA 1
ATOM 2025 C C . ASN A 1 260 ? 19.062 8.617 21.281 1 94.69 260 ASN A C 1
ATOM 2027 O O . ASN A 1 260 ? 20.156 8.281 20.844 1 94.69 260 ASN A O 1
ATOM 2031 N N . MET A 1 261 ? 18 8.281 20.719 1 96.12 261 MET A N 1
ATOM 2032 C CA . MET A 1 261 ? 18.016 7.473 19.5 1 96.12 261 MET A CA 1
ATOM 2033 C C . MET A 1 261 ? 18.125 8.352 18.266 1 96.12 261 MET A C 1
ATOM 2035 O O . MET A 1 261 ? 17.234 9.156 17.984 1 96.12 261 MET A O 1
ATOM 2039 N N . PRO A 1 262 ? 19.203 8.18 17.578 1 97.12 262 PRO A N 1
ATOM 2040 C CA . PRO A 1 262 ? 19.281 8.93 16.328 1 97.12 262 PRO A CA 1
ATOM 2041 C C . PRO A 1 262 ? 18.281 8.438 15.281 1 97.12 262 PRO A C 1
ATOM 2043 O O . PRO A 1 262 ? 17.922 7.262 15.273 1 97.12 262 PRO A O 1
ATOM 2046 N N . ILE A 1 263 ? 17.859 9.328 14.422 1 97.94 263 ILE A N 1
ATOM 2047 C CA . ILE A 1 263 ? 16.922 9.008 13.344 1 97.94 263 ILE A CA 1
ATOM 2048 C C . ILE A 1 263 ? 17.641 9.062 12 1 97.94 263 ILE A C 1
ATOM 2050 O O . ILE A 1 263 ? 18.141 10.109 11.602 1 97.94 263 ILE A O 1
ATOM 2054 N N . PHE A 1 264 ? 17.656 7.926 11.344 1 97.31 264 PHE A N 1
ATOM 2055 C CA . PHE A 1 264 ? 18.312 7.82 10.055 1 97.31 264 PHE A CA 1
ATOM 2056 C C . PHE A 1 264 ? 17.312 7.598 8.938 1 97.31 264 PHE A C 1
ATOM 2058 O O . PHE A 1 264 ? 16.312 6.898 9.125 1 97.31 264 PHE A O 1
ATOM 2065 N N . ALA A 1 265 ? 17.578 8.133 7.797 1 97 265 ALA A N 1
ATOM 2066 C CA . ALA A 1 265 ? 16.734 7.922 6.629 1 97 265 ALA A CA 1
ATOM 2067 C C . ALA A 1 265 ? 17.453 7.113 5.562 1 97 265 ALA A C 1
ATOM 2069 O O . ALA A 1 265 ? 18.578 7.453 5.168 1 97 265 ALA A O 1
ATOM 2070 N N . LEU A 1 266 ? 16.812 6.043 5.242 1 95.19 266 LEU A N 1
ATOM 2071 C CA . LEU A 1 266 ? 17.266 5.219 4.121 1 95.19 266 LEU A CA 1
ATOM 2072 C C . LEU A 1 266 ? 16.422 5.488 2.879 1 95.19 266 LEU A C 1
ATOM 2074 O O . LEU A 1 266 ? 15.453 4.766 2.607 1 95.19 266 LEU A O 1
ATOM 2078 N N . VAL A 1 267 ? 16.859 6.445 2.086 1 95.19 267 VAL A N 1
ATOM 2079 C CA . VAL A 1 267 ? 16.109 6.844 0.898 1 95.19 267 VAL A CA 1
ATOM 2080 C C . VAL A 1 267 ? 16.953 6.598 -0.351 1 95.19 267 VAL A C 1
ATOM 2082 O O . VAL A 1 267 ? 18.172 6.457 -0.265 1 95.19 267 VAL A O 1
ATOM 2085 N N . ASP A 1 268 ? 16.297 6.516 -1.423 1 93.81 268 ASP A N 1
ATOM 2086 C CA . ASP A 1 268 ? 16.969 6.391 -2.707 1 93.81 268 ASP A CA 1
ATOM 2087 C C . ASP A 1 268 ? 17.781 7.641 -3.021 1 93.81 268 ASP A C 1
ATOM 2089 O O . ASP A 1 268 ? 17.531 8.711 -2.469 1 93.81 268 ASP A O 1
ATOM 2093 N N . TRP A 1 269 ? 18.75 7.457 -3.846 1 96.56 269 TRP A N 1
ATOM 2094 C CA . TRP A 1 269 ? 19.531 8.594 -4.336 1 96.56 269 TRP A CA 1
ATOM 2095 C C . TRP A 1 269 ? 18.844 9.234 -5.543 1 96.56 269 TRP A C 1
ATOM 2097 O O . TRP A 1 269 ? 19.25 9.008 -6.684 1 96.56 269 TRP A O 1
ATOM 2107 N N . ASN A 1 270 ? 17.891 9.992 -5.34 1 96.88 270 ASN A N 1
ATOM 2108 C CA . ASN A 1 270 ? 17.125 10.773 -6.305 1 96.88 270 ASN A CA 1
ATOM 2109 C C . ASN A 1 270 ? 16.422 11.953 -5.637 1 96.88 270 ASN A C 1
ATOM 2111 O O . ASN A 1 270 ? 16.391 12.047 -4.41 1 96.88 270 ASN A O 1
ATOM 2115 N N . PRO A 1 271 ? 15.945 12.883 -6.383 1 97.69 271 PRO A N 1
ATOM 2116 C CA . PRO A 1 271 ? 15.312 14.07 -5.805 1 97.69 271 PRO A CA 1
ATOM 2117 C C . PRO A 1 271 ? 14.117 13.734 -4.918 1 97.69 271 PRO A C 1
ATOM 2119 O O . PRO A 1 271 ? 13.922 14.359 -3.875 1 97.69 271 PRO A O 1
ATOM 2122 N N . ALA A 1 272 ? 13.352 12.797 -5.262 1 96.69 272 ALA A N 1
ATOM 2123 C CA . ALA A 1 272 ? 12.195 12.398 -4.453 1 96.69 272 ALA A CA 1
ATOM 2124 C C . ALA A 1 272 ? 12.641 11.859 -3.096 1 96.69 272 ALA A C 1
ATOM 2126 O O . ALA A 1 272 ? 12.008 12.148 -2.074 1 96.69 272 ALA A O 1
ATOM 2127 N N . GLY A 1 273 ? 13.648 11.055 -3.168 1 96.69 273 GLY A N 1
ATOM 2128 C CA . GLY A 1 273 ? 14.188 10.555 -1.912 1 96.69 273 GLY A CA 1
ATOM 2129 C C . GLY A 1 273 ? 14.602 11.656 -0.956 1 96.69 273 GLY A C 1
ATOM 2130 O O . GLY A 1 273 ? 14.266 11.609 0.231 1 96.69 273 GLY A O 1
ATOM 2131 N N . LEU A 1 274 ? 15.289 12.578 -1.458 1 97.31 274 LEU A N 1
ATOM 2132 C CA . LEU A 1 274 ? 15.695 13.711 -0.634 1 97.31 274 LEU A CA 1
ATOM 2133 C C . LEU A 1 274 ? 14.484 14.508 -0.166 1 97.31 274 LEU A C 1
ATOM 2135 O O . LEU A 1 274 ? 14.445 14.984 0.972 1 97.31 274 LEU A O 1
ATOM 2139 N N . SER A 1 275 ? 13.523 14.664 -1.071 1 96.94 275 SER A N 1
ATOM 2140 C CA . SER A 1 275 ? 12.305 15.375 -0.712 1 96.94 275 SER A CA 1
ATOM 2141 C C . SER A 1 275 ? 11.578 14.688 0.438 1 96.94 275 SER A C 1
ATOM 2143 O O . SER A 1 275 ? 11.055 15.352 1.335 1 96.94 275 SER A O 1
ATOM 2145 N N . ILE A 1 276 ? 11.531 13.406 0.395 1 96.62 276 ILE A N 1
ATOM 2146 C CA . ILE A 1 276 ? 10.906 12.625 1.456 1 96.62 276 ILE A CA 1
ATOM 2147 C C . ILE A 1 276 ? 11.648 12.859 2.771 1 96.62 276 ILE A C 1
ATOM 2149 O O . ILE A 1 276 ? 11.023 13.133 3.801 1 96.62 276 ILE A O 1
ATOM 2153 N N . LEU A 1 277 ? 12.93 12.773 2.693 1 97.12 277 LEU A N 1
ATOM 2154 C CA . LEU A 1 277 ? 13.742 13.023 3.875 1 97.12 277 LEU A CA 1
ATOM 2155 C C . LEU A 1 277 ? 13.469 14.414 4.445 1 97.12 277 LEU A C 1
ATOM 2157 O O . LEU A 1 277 ? 13.258 14.562 5.648 1 97.12 277 LEU A O 1
ATOM 2161 N N . CYS A 1 278 ? 13.406 15.375 3.602 1 95.69 278 CYS A N 1
ATOM 2162 C CA . CYS A 1 278 ? 13.203 16.75 4.023 1 95.69 278 CYS A CA 1
ATOM 2163 C C . CYS A 1 278 ? 11.82 16.938 4.652 1 95.69 278 CYS A C 1
ATOM 2165 O O . CYS A 1 278 ? 11.656 17.75 5.566 1 95.69 278 CYS A O 1
ATOM 2167 N N . THR A 1 279 ? 10.922 16.219 4.172 1 95.5 279 THR A N 1
ATOM 2168 C CA . THR A 1 279 ? 9.578 16.312 4.723 1 95.5 279 THR A CA 1
ATOM 2169 C C . THR A 1 279 ? 9.555 15.852 6.18 1 95.5 279 THR A C 1
ATOM 2171 O O . THR A 1 279 ? 8.867 16.453 7.012 1 95.5 279 THR A O 1
ATOM 2174 N N . TYR A 1 280 ? 10.281 14.812 6.426 1 96.38 280 TYR A N 1
ATOM 2175 C CA . TYR A 1 280 ? 10.398 14.367 7.812 1 96.38 280 TYR A CA 1
ATOM 2176 C C . TYR A 1 280 ? 11.18 15.375 8.641 1 96.38 280 TYR A C 1
ATOM 2178 O O . TYR A 1 280 ? 10.852 15.625 9.805 1 96.38 280 TYR A O 1
ATOM 2186 N N . LYS A 1 281 ? 12.18 15.898 8.086 1 95.25 281 LYS A N 1
ATOM 2187 C CA . LYS A 1 281 ? 13.164 16.719 8.789 1 95.25 281 LYS A CA 1
ATOM 2188 C C . LYS A 1 281 ? 12.617 18.109 9.078 1 95.25 281 LYS A C 1
ATOM 2190 O O . LYS A 1 281 ? 12.836 18.672 10.156 1 95.25 281 LYS A O 1
ATOM 2195 N N . TYR A 1 282 ? 11.891 18.688 8.086 1 93.06 282 TYR A N 1
ATOM 2196 C CA . TYR A 1 282 ? 11.516 20.094 8.203 1 93.06 282 TYR A CA 1
ATOM 2197 C C . TYR A 1 282 ? 10 20.25 8.234 1 93.06 282 TYR A C 1
ATOM 2199 O O . TYR A 1 282 ? 9.484 21.297 8.633 1 93.06 282 TYR A O 1
ATOM 2207 N N . GLY A 1 283 ? 9.328 19.25 7.793 1 91.81 283 GLY A N 1
ATOM 2208 C CA . GLY A 1 283 ? 7.898 19.391 7.582 1 91.81 283 GLY A CA 1
ATOM 2209 C C . GLY A 1 283 ? 7.543 19.797 6.164 1 91.81 283 GLY A C 1
ATOM 2210 O O . GLY A 1 283 ? 8.336 19.609 5.242 1 91.81 283 GLY A O 1
ATOM 2211 N N . SER A 1 284 ? 6.281 20.156 5.934 1 89.62 284 SER A N 1
ATOM 2212 C CA . SER A 1 284 ? 5.805 20.562 4.609 1 89.62 284 SER A CA 1
ATOM 2213 C C . SER A 1 284 ? 5.043 21.875 4.668 1 89.62 284 SER A C 1
ATOM 2215 O O . SER A 1 284 ? 4.469 22.219 5.699 1 89.62 284 SER A O 1
ATOM 2217 N N . ILE A 1 285 ? 5.059 22.547 3.559 1 86.81 285 ILE A N 1
ATOM 2218 C CA . ILE A 1 285 ? 4.383 23.828 3.467 1 86.81 285 ILE A CA 1
ATOM 2219 C C . ILE A 1 285 ? 2.873 23.625 3.379 1 86.81 285 ILE A C 1
ATOM 2221 O O . ILE A 1 285 ? 2.102 24.328 4.027 1 86.81 285 ILE A O 1
ATOM 2225 N N . SER A 1 286 ? 2.518 22.641 2.625 1 85.62 286 SER A N 1
ATOM 2226 C CA . SER A 1 286 ? 1.101 22.391 2.371 1 85.62 286 SER A CA 1
ATOM 2227 C C . SER A 1 286 ? 0.346 22.125 3.668 1 85.62 286 SER A C 1
ATOM 2229 O O . SER A 1 286 ? -0.823 22.484 3.801 1 85.62 286 SER A O 1
ATOM 2231 N N . MET A 1 287 ? 1.034 21.547 4.582 1 86.25 287 MET A N 1
ATOM 2232 C CA . MET A 1 287 ? 0.434 21.266 5.883 1 86.25 287 MET A CA 1
ATOM 2233 C C . MET A 1 287 ? 1.145 22.047 6.988 1 86.25 287 MET A C 1
ATOM 2235 O O . MET A 1 287 ? 1.254 21.562 8.117 1 86.25 287 MET A O 1
ATOM 2239 N N . GLY A 1 288 ? 1.537 23.203 6.66 1 86.44 288 GLY A N 1
ATOM 2240 C CA . GLY A 1 288 ? 2.43 23.984 7.508 1 86.44 288 GLY A CA 1
ATOM 2241 C C . GLY A 1 288 ? 1.799 24.375 8.828 1 86.44 288 GLY A C 1
ATOM 2242 O O . GLY A 1 288 ? 2.504 24.625 9.805 1 86.44 288 GLY A O 1
ATOM 2243 N N . LEU A 1 289 ? 0.515 24.391 8.914 1 91.5 289 LEU A N 1
ATOM 2244 C CA . LEU A 1 289 ? -0.15 24.781 10.148 1 91.5 289 LEU A CA 1
ATOM 2245 C C . LEU A 1 289 ? -0.114 23.641 11.172 1 91.5 289 LEU A C 1
ATOM 2247 O O . LEU A 1 289 ? -0.3 23.875 12.367 1 91.5 289 LEU A O 1
ATOM 2251 N N . GLU A 1 290 ? 0.082 22.469 10.641 1 90.69 290 GLU A N 1
ATOM 2252 C CA . GLU A 1 290 ? 0.046 21.297 11.531 1 90.69 290 GLU A CA 1
ATOM 2253 C C . GLU A 1 290 ? 1.401 20.609 11.578 1 90.69 290 GLU A C 1
ATOM 2255 O O . GLU A 1 290 ? 1.849 20.188 12.648 1 90.69 290 GLU A O 1
ATOM 2260 N N . SER A 1 291 ? 2.033 20.516 10.547 1 86 291 SER A N 1
ATOM 2261 C CA . SER A 1 291 ? 3.148 19.578 10.367 1 86 291 SER A CA 1
ATOM 2262 C C . SER A 1 291 ? 4.418 20.125 11.031 1 86 291 SER A C 1
ATOM 2264 O O . SER A 1 291 ? 5.352 19.359 11.289 1 86 291 SER A O 1
ATOM 2266 N N . TYR A 1 292 ? 4.508 21.406 11.312 1 84.94 292 TYR A N 1
ATOM 2267 C CA . TYR A 1 292 ? 5.711 21.984 11.891 1 84.94 292 TYR A CA 1
ATOM 2268 C C . TYR A 1 292 ? 6.055 21.344 13.227 1 84.94 292 TYR A C 1
ATOM 2270 O O . TYR A 1 292 ? 7.223 21.281 13.617 1 84.94 292 TYR A O 1
ATOM 2278 N N . ARG A 1 293 ? 5.078 20.812 13.859 1 88.69 293 ARG A N 1
ATOM 2279 C CA . ARG A 1 293 ? 5.25 20.234 15.188 1 88.69 293 ARG A CA 1
ATOM 2280 C C . ARG A 1 293 ? 5.902 18.844 15.109 1 88.69 293 ARG A C 1
ATOM 2282 O O . ARG A 1 293 ? 6.426 18.344 16.109 1 88.69 293 ARG A O 1
ATOM 2289 N N . TYR A 1 294 ? 5.953 18.359 13.891 1 93.62 294 TYR A N 1
ATOM 2290 C CA . TYR A 1 294 ? 6.352 16.953 13.82 1 93.62 294 TYR A CA 1
ATOM 2291 C C . TYR A 1 294 ? 7.699 16.812 13.125 1 93.62 294 TYR A C 1
ATOM 2293 O O . TYR A 1 294 ? 8.055 15.711 12.68 1 93.62 294 TYR A O 1
ATOM 2301 N N . ALA A 1 295 ? 8.367 17.875 13.023 1 93.44 295 ALA A N 1
ATOM 2302 C CA . ALA A 1 295 ? 9.703 17.812 12.438 1 93.44 295 ALA A CA 1
ATOM 2303 C C . ALA A 1 295 ? 10.664 17.047 13.344 1 93.44 295 ALA A C 1
ATOM 2305 O O . ALA A 1 295 ? 10.578 17.141 14.57 1 93.44 295 ALA A O 1
ATOM 2306 N N . CYS A 1 296 ? 11.57 16.312 12.781 1 95.44 296 CYS A N 1
ATOM 2307 C CA . CYS A 1 296 ? 12.57 15.531 13.508 1 95.44 296 CYS A CA 1
ATOM 2308 C C . CYS A 1 296 ? 13.953 15.727 12.906 1 95.44 296 CYS A C 1
ATOM 2310 O O . CYS A 1 296 ? 14.086 16.062 11.727 1 95.44 296 CYS A O 1
ATOM 2312 N N . ASN A 1 297 ? 14.906 15.57 13.695 1 94.75 297 ASN A N 1
ATOM 2313 C CA . ASN A 1 297 ? 16.281 15.641 13.211 1 94.75 297 ASN A CA 1
ATOM 2314 C C . ASN A 1 297 ? 16.688 14.367 12.477 1 94.75 297 ASN A C 1
ATOM 2316 O O . ASN A 1 297 ? 17.391 13.516 13.039 1 94.75 297 ASN A O 1
ATOM 2320 N N . VAL A 1 298 ? 16.375 14.32 11.289 1 96.69 298 VAL A N 1
ATOM 2321 C CA . VAL A 1 298 ? 16.609 13.141 10.461 1 96.69 298 VAL A CA 1
ATOM 2322 C C . VAL A 1 298 ? 17.938 13.289 9.727 1 96.69 298 VAL A C 1
ATOM 2324 O O . VAL A 1 298 ? 18.234 14.336 9.148 1 96.69 298 VAL A O 1
ATOM 2327 N N . LYS A 1 299 ? 18.719 12.258 9.812 1 97.38 299 LYS A N 1
ATOM 2328 C CA . LYS A 1 299 ? 20 12.234 9.117 1 97.38 299 LYS A CA 1
ATOM 2329 C C . LYS A 1 299 ? 19.969 11.305 7.906 1 97.38 299 LYS A C 1
ATOM 2331 O O . LYS A 1 299 ? 19.359 10.234 7.965 1 97.38 299 LYS A O 1
ATOM 2336 N N . TRP A 1 300 ? 20.609 11.727 6.852 1 97.81 300 TRP A N 1
ATOM 2337 C CA . TRP A 1 300 ? 20.656 10.945 5.621 1 97.81 300 TRP A CA 1
ATOM 2338 C C . TRP A 1 300 ? 21.719 9.852 5.715 1 97.81 300 TRP A C 1
ATOM 2340 O O . TRP A 1 300 ? 22.922 10.133 5.676 1 97.81 300 TRP A O 1
ATOM 2350 N N . LEU A 1 301 ? 21.312 8.664 5.844 1 96.38 301 LEU A N 1
ATOM 2351 C CA . LEU A 1 301 ? 22.203 7.512 5.914 1 96.38 301 LEU A CA 1
ATOM 2352 C C . LEU A 1 301 ? 22.25 6.789 4.574 1 96.38 301 LEU A C 1
ATOM 2354 O O . LEU A 1 301 ? 23.328 6.328 4.156 1 96.38 301 LEU A O 1
ATOM 2358 N N . GLY A 1 302 ? 21.109 6.695 3.861 1 92.62 302 GLY A N 1
ATOM 2359 C CA . GLY A 1 302 ? 20.938 5.941 2.631 1 92.62 302 GLY A CA 1
ATOM 2360 C C . GLY A 1 302 ? 22.047 6.164 1.627 1 92.62 302 GLY A C 1
ATOM 2361 O O . GLY A 1 302 ? 23.188 6.43 2.01 1 92.62 302 GLY A O 1
ATOM 2362 N N . LEU A 1 303 ? 21.734 5.91 0.375 1 94.19 303 LEU A N 1
ATOM 2363 C CA . LEU A 1 303 ? 22.703 6.031 -0.715 1 94.19 303 LEU A CA 1
ATOM 2364 C C . LEU A 1 303 ? 23.062 7.492 -0.953 1 94.19 303 LEU A C 1
ATOM 2366 O O . LEU A 1 303 ? 22.188 8.344 -1.092 1 94.19 303 LEU A O 1
ATOM 2370 N N . ARG A 1 304 ? 24.344 7.734 -0.938 1 96.06 304 ARG A N 1
ATOM 2371 C CA . ARG A 1 304 ? 24.828 9.086 -1.199 1 96.06 304 ARG A CA 1
ATOM 2372 C C . ARG A 1 304 ? 25.938 9.07 -2.242 1 96.06 304 ARG A C 1
ATOM 2374 O O . ARG A 1 304 ? 26.281 8.016 -2.787 1 96.06 304 ARG A O 1
ATOM 2381 N N . GLY A 1 305 ? 26.453 10.234 -2.586 1 94.19 305 GLY A N 1
ATOM 2382 C CA . GLY A 1 305 ? 27.406 10.406 -3.664 1 94.19 305 GLY A CA 1
ATOM 2383 C C . GLY A 1 305 ? 28.641 9.523 -3.512 1 94.19 305 GLY A C 1
ATOM 2384 O O . GLY A 1 305 ? 29.094 8.922 -4.48 1 94.19 305 GLY A O 1
ATOM 2385 N N . ASP A 1 306 ? 29.094 9.352 -2.334 1 93.31 306 ASP A N 1
ATOM 2386 C CA . ASP A 1 306 ? 30.312 8.602 -2.074 1 93.31 306 ASP A CA 1
ATOM 2387 C C . ASP A 1 306 ? 30.078 7.102 -2.189 1 93.31 306 ASP A C 1
ATOM 2389 O O . ASP A 1 306 ? 31.031 6.32 -2.27 1 93.31 306 ASP A O 1
ATOM 2393 N N . ASP A 1 307 ? 28.891 6.68 -2.266 1 96.06 307 ASP A N 1
ATOM 2394 C CA . ASP A 1 307 ? 28.531 5.266 -2.346 1 96.06 307 ASP A CA 1
ATOM 2395 C C . ASP A 1 307 ? 28.297 4.84 -3.793 1 96.06 307 ASP A C 1
ATOM 2397 O O . ASP A 1 307 ? 28.156 3.648 -4.078 1 96.06 307 ASP A O 1
ATOM 2401 N N . LEU A 1 308 ? 28.281 5.781 -4.699 1 95.25 308 LEU A N 1
ATOM 2402 C CA . LEU A 1 308 ? 27.828 5.516 -6.059 1 95.25 308 LEU A CA 1
ATOM 2403 C C . LEU A 1 308 ? 28.781 4.574 -6.781 1 95.25 308 LEU A C 1
ATOM 2405 O O . LEU A 1 308 ? 28.406 3.957 -7.781 1 95.25 308 LEU A O 1
ATOM 2409 N N . GLN A 1 309 ? 29.969 4.461 -6.266 1 94.94 309 GLN A N 1
ATOM 2410 C CA . GLN A 1 309 ? 30.922 3.523 -6.848 1 94.94 309 GLN A CA 1
ATOM 2411 C C . GLN A 1 309 ? 30.469 2.082 -6.645 1 94.94 309 GLN A C 1
ATOM 2413 O O . GLN A 1 309 ? 30.906 1.179 -7.355 1 94.94 309 GLN A O 1
ATOM 2418 N N . LEU A 1 310 ? 29.609 1.899 -5.684 1 95 310 LEU A N 1
ATOM 2419 C CA . LEU A 1 310 ? 29.109 0.562 -5.375 1 95 310 LEU A CA 1
ATOM 2420 C C . LEU A 1 310 ? 27.969 0.178 -6.309 1 95 310 LEU A C 1
ATOM 2422 O O . LEU A 1 310 ? 27.562 -0.987 -6.359 1 95 310 LEU A O 1
ATOM 2426 N N . ILE A 1 311 ? 27.453 1.113 -7.078 1 94.44 311 ILE A N 1
ATOM 2427 C CA . ILE A 1 311 ? 26.281 0.888 -7.922 1 94.44 311 ILE A CA 1
ATOM 2428 C C . ILE A 1 311 ? 26.734 0.615 -9.359 1 94.44 311 ILE A C 1
ATOM 2430 O O . ILE A 1 311 ? 27.484 1.4 -9.945 1 94.44 311 ILE A O 1
ATOM 2434 N N . PRO A 1 312 ? 26.359 -0.507 -9.867 1 92.81 312 PRO A N 1
ATOM 2435 C CA . PRO A 1 312 ? 26.688 -0.759 -11.273 1 92.81 312 PRO A CA 1
ATOM 2436 C C . PRO A 1 312 ? 26.094 0.279 -12.219 1 92.81 312 PRO A C 1
ATOM 2438 O O . PRO A 1 312 ? 24.969 0.745 -11.992 1 92.81 312 PRO A O 1
ATOM 2441 N N . GLN A 1 313 ? 26.734 0.536 -13.281 1 91.62 313 GLN A N 1
ATOM 2442 C CA . GLN A 1 313 ? 26.328 1.564 -14.234 1 91.62 313 GLN A CA 1
ATOM 2443 C C . GLN A 1 313 ? 24.938 1.269 -14.812 1 91.62 313 GLN A C 1
ATOM 2445 O O . GLN A 1 313 ? 24.141 2.186 -15.039 1 91.62 313 GLN A O 1
ATOM 2450 N N . SER A 1 314 ? 24.625 0.033 -14.938 1 90.38 314 SER A N 1
ATOM 2451 C CA . SER A 1 314 ? 23.375 -0.386 -15.547 1 90.38 314 SER A CA 1
ATOM 2452 C C . SER A 1 314 ? 22.203 -0.132 -14.609 1 90.38 314 SER A C 1
ATOM 2454 O O . SER A 1 314 ? 21.047 -0.145 -15.039 1 90.38 314 SER A O 1
ATOM 2456 N N . ALA A 1 315 ? 22.5 0.145 -13.375 1 92.25 315 ALA A N 1
ATOM 2457 C CA . ALA A 1 315 ? 21.438 0.317 -12.391 1 92.25 315 ALA A CA 1
ATOM 2458 C C . ALA A 1 315 ? 21.031 1.785 -12.258 1 92.25 315 ALA A C 1
ATOM 2460 O O . ALA A 1 315 ? 20.031 2.109 -11.633 1 92.25 315 ALA A O 1
ATOM 2461 N N . PHE A 1 316 ? 21.828 2.621 -12.875 1 94.38 316 PHE A N 1
ATOM 2462 C CA . PHE A 1 316 ? 21.469 4.035 -12.867 1 94.38 316 PHE A CA 1
ATOM 2463 C C . PHE A 1 316 ? 20.328 4.32 -13.828 1 94.38 316 PHE A C 1
ATOM 2465 O O . PHE A 1 316 ? 20.203 3.672 -14.875 1 94.38 316 PHE A O 1
ATOM 2472 N N . GLN A 1 317 ? 19.516 5.188 -13.398 1 94 317 GLN A N 1
ATOM 2473 C CA . GLN A 1 317 ? 18.406 5.613 -14.242 1 94 317 GLN A CA 1
ATOM 2474 C C . GLN A 1 317 ? 18.469 7.109 -14.531 1 94 317 GLN A C 1
ATOM 2476 O O . GLN A 1 317 ? 19 7.883 -13.727 1 94 317 GLN A O 1
ATOM 2481 N N . GLU A 1 318 ? 17.953 7.414 -15.641 1 96.19 318 GLU A N 1
ATOM 2482 C CA . GLU A 1 318 ? 17.906 8.828 -16 1 96.19 318 GLU A CA 1
ATOM 2483 C C . GLU A 1 318 ? 16.844 9.57 -15.203 1 96.19 318 GLU A C 1
ATOM 2485 O O . GLU A 1 318 ? 15.789 9.008 -14.891 1 96.19 318 GLU A O 1
ATOM 2490 N N . LEU A 1 319 ? 17.156 10.812 -14.922 1 97 319 LEU A N 1
ATOM 2491 C CA . LEU A 1 319 ? 16.172 11.641 -14.234 1 97 319 LEU A CA 1
ATOM 2492 C C . LEU A 1 319 ? 14.984 11.945 -15.141 1 97 319 LEU A C 1
ATOM 2494 O O . LEU A 1 319 ? 15.164 12.289 -16.312 1 97 319 LEU A O 1
ATOM 2498 N N . LYS A 1 320 ? 13.898 11.805 -14.633 1 96.81 320 LYS A N 1
ATOM 2499 C CA . LYS A 1 320 ? 12.672 12.156 -15.336 1 96.81 320 LYS A CA 1
ATOM 2500 C C . LYS A 1 320 ? 12.312 13.625 -15.109 1 96.81 320 LYS A C 1
ATOM 2502 O O . LYS A 1 320 ? 12.836 14.266 -14.195 1 96.81 320 LYS A O 1
ATOM 2507 N N . PRO A 1 321 ? 11.43 14.125 -15.953 1 96.5 321 PRO A N 1
ATOM 2508 C CA . PRO A 1 321 ? 11.023 15.523 -15.797 1 96.5 321 PRO A CA 1
ATOM 2509 C C . PRO A 1 321 ? 10.484 15.828 -14.398 1 96.5 321 PRO A C 1
ATOM 2511 O O . PRO A 1 321 ? 10.781 16.891 -13.836 1 96.5 321 PRO A O 1
ATOM 2514 N N . ARG A 1 322 ? 9.773 14.969 -13.883 1 96.69 322 ARG A N 1
ATOM 2515 C CA . ARG A 1 322 ? 9.234 15.164 -12.539 1 96.69 322 ARG A CA 1
ATOM 2516 C C . ARG A 1 322 ? 10.359 15.266 -11.508 1 96.69 322 ARG A C 1
ATOM 2518 O O . ARG A 1 322 ? 10.266 16.047 -10.555 1 96.69 322 ARG A O 1
ATOM 2525 N N . ASP A 1 323 ? 11.344 14.492 -11.695 1 96.88 323 ASP A N 1
ATOM 2526 C CA . ASP A 1 323 ? 12.5 14.547 -10.805 1 96.88 323 ASP A CA 1
ATOM 2527 C C . ASP A 1 323 ? 13.164 15.922 -10.852 1 96.88 323 ASP A C 1
ATOM 2529 O O . ASP A 1 323 ? 13.539 16.469 -9.812 1 96.88 323 ASP A O 1
ATOM 2533 N N . LEU A 1 324 ? 13.273 16.391 -12.023 1 97.25 324 LEU A N 1
ATOM 2534 C CA . LEU A 1 324 ? 13.906 17.703 -12.211 1 97.25 324 LEU A CA 1
ATOM 2535 C C . LEU A 1 324 ? 13.078 18.812 -11.578 1 97.25 324 LEU A C 1
ATOM 2537 O O . LEU A 1 324 ? 13.625 19.766 -11.031 1 97.25 324 LEU A O 1
ATOM 2541 N N . GLN A 1 325 ? 11.828 18.641 -11.648 1 97.12 325 GLN A N 1
ATOM 2542 C CA . GLN A 1 325 ? 10.945 19.609 -11.008 1 97.12 325 GLN A CA 1
ATOM 2543 C C . GLN A 1 325 ? 11.125 19.594 -9.492 1 97.12 325 GLN A C 1
ATOM 2545 O O . GLN A 1 325 ? 11.18 20.656 -8.859 1 97.12 325 GLN A O 1
ATOM 2550 N N . ILE A 1 326 ? 11.18 18.438 -8.961 1 97.12 326 ILE A N 1
ATOM 2551 C CA . ILE A 1 326 ? 11.391 18.312 -7.523 1 97.12 326 ILE A CA 1
ATOM 2552 C C . ILE A 1 326 ? 12.742 18.906 -7.141 1 97.12 326 ILE A C 1
ATOM 2554 O O . ILE A 1 326 ? 12.852 19.625 -6.148 1 97.12 326 ILE A O 1
ATOM 2558 N N . ALA A 1 327 ? 13.703 18.609 -7.945 1 97.75 327 ALA A N 1
ATOM 2559 C CA . ALA A 1 327 ? 15.047 19.125 -7.691 1 97.75 327 ALA A CA 1
ATOM 2560 C C . ALA A 1 327 ? 15.062 20.656 -7.695 1 97.75 327 ALA A C 1
ATOM 2562 O O . ALA A 1 327 ? 15.672 21.281 -6.824 1 97.75 327 ALA A O 1
ATOM 2563 N N . LYS A 1 328 ? 14.43 21.188 -8.633 1 96.19 328 LYS A N 1
ATOM 2564 C CA . LYS A 1 328 ? 14.359 22.641 -8.727 1 96.19 328 LYS A CA 1
ATOM 2565 C C . LYS A 1 328 ? 13.695 23.25 -7.492 1 96.19 328 LYS A C 1
ATOM 2567 O O . LYS A 1 328 ? 14.172 24.25 -6.949 1 96.19 328 LYS A O 1
ATOM 2572 N N . SER A 1 329 ? 12.609 22.656 -7.109 1 93.69 329 SER A N 1
ATOM 2573 C CA . SER A 1 329 ? 11.898 23.125 -5.93 1 93.69 329 SER A CA 1
ATOM 2574 C C . SER A 1 329 ? 12.773 23.047 -4.684 1 93.69 329 SER A C 1
ATOM 2576 O O . SER A 1 329 ? 12.812 23.984 -3.883 1 93.69 329 SER A O 1
ATOM 2578 N N . LEU A 1 330 ? 13.477 21.969 -4.547 1 94.81 330 LEU A N 1
ATOM 2579 C CA . LEU A 1 330 ? 14.336 21.766 -3.387 1 94.81 330 LEU A CA 1
ATOM 2580 C C . LEU A 1 330 ? 15.492 22.766 -3.391 1 94.81 330 LEU A C 1
ATOM 2582 O O . LEU A 1 330 ? 15.836 23.328 -2.35 1 94.81 330 LEU A O 1
ATOM 2586 N N . LEU A 1 331 ? 16.047 22.953 -4.5 1 94.56 331 LEU A N 1
ATOM 2587 C CA . LEU A 1 331 ? 17.188 23.844 -4.621 1 94.56 331 LEU A CA 1
ATOM 2588 C C . LEU A 1 331 ? 16.781 25.297 -4.355 1 94.56 331 LEU A C 1
ATOM 2590 O O . LEU A 1 331 ? 17.594 26.094 -3.912 1 94.56 331 LEU A O 1
ATOM 2594 N N . SER A 1 332 ? 15.562 25.578 -4.621 1 90.06 332 SER A N 1
ATOM 2595 C CA . SER A 1 332 ? 15.062 26.922 -4.402 1 90.06 332 SER A CA 1
ATOM 2596 C C . SER A 1 332 ? 14.773 27.172 -2.926 1 90.06 332 SER A C 1
ATOM 2598 O O . SER A 1 332 ? 14.625 28.328 -2.504 1 90.06 332 SER A O 1
ATOM 2600 N N . SER A 1 333 ? 14.703 26.078 -2.221 1 86.25 333 SER A N 1
ATOM 2601 C CA . SER A 1 333 ? 14.398 26.203 -0.798 1 86.25 333 SER A CA 1
ATOM 2602 C C . SER A 1 333 ? 15.594 26.766 -0.028 1 86.25 333 SER A C 1
ATOM 2604 O O . SER A 1 333 ? 16.734 26.359 -0.26 1 86.25 333 SER A O 1
ATOM 2606 N N . LYS A 1 334 ? 15.367 27.719 0.851 1 79.44 334 LYS A N 1
ATOM 2607 C CA . LYS A 1 334 ? 16.422 28.344 1.651 1 79.44 334 LYS A CA 1
ATOM 2608 C C . LYS A 1 334 ? 16.828 27.453 2.818 1 79.44 334 LYS A C 1
ATOM 2610 O O . LYS A 1 334 ? 17.859 27.703 3.459 1 79.44 334 LYS A O 1
ATOM 2615 N N . PHE A 1 335 ? 16.172 26.422 2.965 1 82.62 335 PHE A N 1
ATOM 2616 C CA . PHE A 1 335 ? 16.359 25.656 4.191 1 82.62 335 PHE A CA 1
ATOM 2617 C C . PHE A 1 335 ? 17.172 24.391 3.916 1 82.62 335 PHE A C 1
ATOM 2619 O O . PHE A 1 335 ? 17.609 23.703 4.848 1 82.62 335 PHE A O 1
ATOM 2626 N N . LEU A 1 336 ? 17.391 24.125 2.73 1 91.25 336 LEU A N 1
ATOM 2627 C CA . LEU A 1 336 ? 18.141 22.906 2.387 1 91.25 336 LEU A CA 1
ATOM 2628 C C . LEU A 1 336 ? 19.578 23 2.85 1 91.25 336 LEU A C 1
ATOM 2630 O O . LEU A 1 336 ? 20.297 23.953 2.498 1 91.25 336 LEU A O 1
ATOM 2634 N N . GLN A 1 337 ? 20 22.094 3.643 1 91.88 337 GLN A N 1
ATOM 2635 C CA . GLN A 1 337 ? 21.375 22.062 4.141 1 91.88 337 GLN A CA 1
ATOM 2636 C C . GLN A 1 337 ? 22.375 21.953 2.994 1 91.88 337 GLN A C 1
ATOM 2638 O O . GLN A 1 337 ? 22.094 21.312 1.98 1 91.88 337 GLN A O 1
ATOM 2643 N N . ASP A 1 338 ? 23.516 22.391 3.232 1 94.69 338 ASP A N 1
ATOM 2644 C CA . ASP A 1 338 ? 24.531 22.438 2.197 1 94.69 338 ASP A CA 1
ATOM 2645 C C . ASP A 1 338 ? 24.922 21.031 1.746 1 94.69 338 ASP A C 1
ATOM 2647 O O . ASP A 1 338 ? 25.141 20.797 0.556 1 94.69 338 ASP A O 1
ATOM 2651 N N . THR A 1 339 ? 25.031 20.188 2.693 1 95.56 339 THR A N 1
ATOM 2652 C CA . THR A 1 339 ? 25.406 18.828 2.352 1 95.56 339 THR A CA 1
ATOM 2653 C C . THR A 1 339 ? 24.344 18.172 1.469 1 95.56 339 THR A C 1
ATOM 2655 O O . THR A 1 339 ? 24.672 17.438 0.535 1 95.56 339 THR A O 1
ATOM 2658 N N . HIS A 1 340 ? 23.109 18.438 1.776 1 96.69 340 HIS A N 1
ATOM 2659 C CA . HIS A 1 340 ? 22.016 17.906 0.978 1 96.69 340 HIS A CA 1
ATOM 2660 C C . HIS A 1 340 ? 21.969 18.547 -0.403 1 96.69 340 HIS A C 1
ATOM 2662 O O . HIS A 1 340 ? 21.719 17.875 -1.401 1 96.69 340 HIS A O 1
ATOM 2668 N N . ARG A 1 341 ? 22.266 19.828 -0.4 1 96.75 341 ARG A N 1
ATOM 2669 C CA . ARG A 1 341 ? 22.312 20.562 -1.655 1 96.75 341 ARG A CA 1
ATOM 2670 C C . ARG A 1 341 ? 23.391 20 -2.584 1 96.75 341 ARG A C 1
ATOM 2672 O O . ARG A 1 341 ? 23.172 19.906 -3.793 1 96.75 341 ARG A O 1
ATOM 2679 N N . ALA A 1 342 ? 24.5 19.703 -1.976 1 96.81 342 ALA A N 1
ATOM 2680 C CA . ALA A 1 342 ? 25.594 19.141 -2.754 1 96.81 342 ALA A CA 1
ATOM 2681 C C . ALA A 1 342 ? 25.203 17.812 -3.393 1 96.81 342 ALA A C 1
ATOM 2683 O O . ALA A 1 342 ? 25.516 17.562 -4.559 1 96.81 342 ALA A O 1
ATOM 2684 N N . GLU A 1 343 ? 24.547 16.969 -2.631 1 97.12 343 GLU A N 1
ATOM 2685 C CA . GLU A 1 343 ? 24.062 15.695 -3.152 1 97.12 343 GLU A CA 1
ATOM 2686 C C . GLU A 1 343 ? 23.094 15.906 -4.305 1 97.12 343 GLU A C 1
ATOM 2688 O O . GLU A 1 343 ? 23.172 15.211 -5.324 1 97.12 343 GLU A O 1
ATOM 2693 N N . LEU A 1 344 ? 22.188 16.812 -4.098 1 97.69 344 LEU A N 1
ATOM 2694 C CA . LEU A 1 344 ? 21.156 17.094 -5.102 1 97.69 344 LEU A CA 1
ATOM 2695 C C . LEU A 1 344 ? 21.797 17.641 -6.375 1 97.69 344 LEU A C 1
ATOM 2697 O O . LEU A 1 344 ? 21.406 17.266 -7.48 1 97.69 344 LEU A O 1
ATOM 2701 N N . THR A 1 345 ? 22.734 18.516 -6.234 1 97.12 345 THR A N 1
ATOM 2702 C CA . THR A 1 345 ? 23.438 19.094 -7.379 1 97.12 345 THR A CA 1
ATOM 2703 C C . THR A 1 345 ? 24.156 18.016 -8.18 1 97.12 345 THR A C 1
ATOM 2705 O O . THR A 1 345 ? 24.156 18.047 -9.414 1 97.12 345 THR A O 1
ATOM 2708 N N . ARG A 1 346 ? 24.719 17.125 -7.477 1 96.62 346 ARG A N 1
ATOM 2709 C CA . ARG A 1 346 ? 25.391 16.016 -8.141 1 96.62 346 ARG A CA 1
ATOM 2710 C C . ARG A 1 346 ? 24.406 15.203 -8.977 1 96.62 346 ARG A C 1
ATOM 2712 O O . ARG A 1 346 ? 24.734 14.781 -10.094 1 96.62 346 ARG A O 1
ATOM 2719 N N . MET A 1 347 ? 23.266 14.945 -8.477 1 97.19 347 MET A N 1
ATOM 2720 C CA . MET A 1 347 ? 22.219 14.227 -9.203 1 97.19 347 MET A CA 1
ATOM 2721 C C . MET A 1 347 ? 21.859 14.953 -10.5 1 97.19 347 MET A C 1
ATOM 2723 O O . MET A 1 347 ? 21.781 14.328 -11.562 1 97.19 347 MET A O 1
ATOM 2727 N N . VAL A 1 348 ? 21.656 16.234 -10.359 1 97.19 348 VAL A N 1
ATOM 2728 C CA . VAL A 1 348 ? 21.203 17.047 -11.484 1 97.19 348 VAL A CA 1
ATOM 2729 C C . VAL A 1 348 ? 22.312 17.141 -12.531 1 97.19 348 VAL A C 1
ATOM 2731 O O . VAL A 1 348 ? 22.047 17.062 -13.734 1 97.19 348 VAL A O 1
ATOM 2734 N N . GLU A 1 349 ? 23.516 17.25 -12.109 1 96.75 349 GLU A N 1
ATOM 2735 C CA . GLU A 1 349 ? 24.656 17.375 -13.016 1 96.75 349 GLU A CA 1
ATOM 2736 C C . GLU A 1 349 ? 24.875 16.078 -13.797 1 96.75 349 GLU A C 1
ATOM 2738 O O . GLU A 1 349 ? 25.141 16.125 -15 1 96.75 349 GLU A O 1
ATOM 2743 N N . THR A 1 350 ? 24.812 15.023 -13.062 1 95.62 350 THR A N 1
ATOM 2744 C CA . THR A 1 350 ? 25.016 13.742 -13.727 1 95.62 350 THR A CA 1
ATOM 2745 C C . THR A 1 350 ? 23.781 13.328 -14.516 1 95.62 350 THR A C 1
ATOM 2747 O O . THR A 1 350 ? 23.859 12.5 -15.43 1 95.62 350 THR A O 1
ATOM 2750 N N . GLY A 1 351 ? 22.625 13.812 -14.07 1 96.75 351 GLY A N 1
ATOM 2751 C CA . GLY A 1 351 ? 21.375 13.492 -14.727 1 96.75 351 GLY A CA 1
ATOM 2752 C C . GLY A 1 351 ? 20.891 12.078 -14.438 1 96.75 351 GLY A C 1
ATOM 2753 O O . GLY A 1 351 ? 20.141 11.5 -15.227 1 96.75 351 GLY A O 1
ATOM 2754 N N . THR A 1 352 ? 21.375 11.484 -13.391 1 96.81 352 THR A N 1
ATOM 2755 C CA . THR A 1 352 ? 21.047 10.094 -13.102 1 96.81 352 THR A CA 1
ATOM 2756 C C . THR A 1 352 ? 20.547 9.938 -11.672 1 96.81 352 THR A C 1
ATOM 2758 O O . THR A 1 352 ? 20.734 10.836 -10.844 1 96.81 352 THR A O 1
ATOM 2761 N N . ARG A 1 353 ? 19.859 8.945 -11.391 1 96.62 353 ARG A N 1
ATOM 2762 C CA . ARG A 1 353 ? 19.375 8.547 -10.07 1 96.62 353 ARG A CA 1
ATOM 2763 C C . ARG A 1 353 ? 19.641 7.062 -9.82 1 96.62 353 ARG A C 1
ATOM 2765 O O . ARG A 1 353 ? 19.938 6.312 -10.75 1 96.62 353 ARG A O 1
ATOM 2772 N N . ALA A 1 354 ? 19.5 6.664 -8.602 1 95 354 ALA A N 1
ATOM 2773 C CA . ALA A 1 354 ? 19.75 5.27 -8.242 1 95 354 ALA A CA 1
ATOM 2774 C C . ALA A 1 354 ? 18.875 4.844 -7.062 1 95 354 ALA A C 1
ATOM 2776 O O . ALA A 1 354 ? 18.641 5.629 -6.145 1 95 354 ALA A O 1
ATOM 2777 N N . GLU A 1 355 ? 18.438 3.631 -7.109 1 92.44 355 GLU A N 1
ATOM 2778 C CA . GLU A 1 355 ? 17.688 3.037 -6.004 1 92.44 355 GLU A CA 1
ATOM 2779 C C . GLU A 1 355 ? 18.609 2.273 -5.059 1 92.44 355 GLU A C 1
ATOM 2781 O O . GLU A 1 355 ? 19.609 1.702 -5.492 1 92.44 355 GLU A O 1
ATOM 2786 N N . ILE A 1 356 ? 18.281 2.258 -3.848 1 91.06 356 ILE A N 1
ATOM 2787 C CA . ILE A 1 356 ? 19.125 1.641 -2.83 1 91.06 356 ILE A CA 1
ATOM 2788 C C . ILE A 1 356 ? 19.203 0.133 -3.064 1 91.06 356 ILE A C 1
ATOM 2790 O O . ILE A 1 356 ? 20.203 -0.504 -2.73 1 91.06 356 ILE A O 1
ATOM 2794 N N . GLU A 1 357 ? 18.25 -0.516 -3.613 1 88 357 GLU A N 1
ATOM 2795 C CA . GLU A 1 357 ? 18.203 -1.952 -3.871 1 88 357 GLU A CA 1
ATOM 2796 C C . GLU A 1 357 ? 19.266 -2.363 -4.887 1 88 357 GLU A C 1
ATOM 2798 O O . GLU A 1 357 ? 19.578 -3.547 -5.012 1 88 357 GLU A O 1
ATOM 2803 N N . ALA A 1 358 ? 19.781 -1.355 -5.629 1 90.44 358 ALA A N 1
ATOM 2804 C CA . ALA A 1 358 ? 20.859 -1.648 -6.57 1 90.44 358 ALA A CA 1
ATOM 2805 C C . ALA A 1 358 ? 22.078 -2.232 -5.848 1 90.44 358 ALA A C 1
ATOM 2807 O O . ALA A 1 358 ? 22.938 -2.865 -6.473 1 90.44 358 ALA A O 1
ATOM 2808 N N . LEU A 1 359 ? 22.094 -2.062 -4.566 1 91.12 359 LEU A N 1
ATOM 2809 C CA . LEU A 1 359 ? 23.219 -2.564 -3.771 1 91.12 359 LEU A CA 1
ATOM 2810 C C . LEU A 1 359 ? 23.172 -4.086 -3.678 1 91.12 359 LEU A C 1
ATOM 2812 O O . LEU A 1 359 ? 24.156 -4.715 -3.285 1 91.12 359 LEU A O 1
ATOM 2816 N N . TYR A 1 360 ? 22.109 -4.664 -4.059 1 86.31 360 TYR A N 1
ATOM 2817 C CA . TYR A 1 360 ? 21.984 -6.117 -4.012 1 86.31 360 TYR A CA 1
ATOM 2818 C C . TYR A 1 360 ? 22.906 -6.773 -5.023 1 86.31 360 TYR A C 1
ATOM 2820 O O . TYR A 1 360 ? 23.141 -7.984 -4.965 1 86.31 360 TYR A O 1
ATOM 2828 N N . CYS A 1 361 ? 23.406 -6 -5.922 1 88.25 361 CYS A N 1
ATOM 2829 C CA . CYS A 1 361 ? 24.375 -6.531 -6.867 1 88.25 361 CYS A CA 1
ATOM 2830 C C . CYS A 1 361 ? 25.562 -7.145 -6.141 1 88.25 361 CYS A C 1
ATOM 2832 O O . CYS A 1 361 ? 26.219 -8.047 -6.668 1 88.25 361 CYS A O 1
ATOM 2834 N N . HIS A 1 362 ? 25.766 -6.754 -4.926 1 91 362 HIS A N 1
ATOM 2835 C CA . HIS A 1 362 ? 26.891 -7.254 -4.141 1 91 362 HIS A CA 1
ATOM 2836 C C . HIS A 1 362 ? 26.469 -8.438 -3.273 1 91 362 HIS A C 1
ATOM 2838 O O . HIS A 1 362 ? 27.281 -8.977 -2.516 1 91 362 HIS A O 1
ATOM 2844 N N . GLY A 1 363 ? 25.281 -8.805 -3.377 1 85.31 363 GLY A N 1
ATOM 2845 C CA . GLY A 1 363 ? 24.75 -9.891 -2.572 1 85.31 363 GLY A CA 1
ATOM 2846 C C . GLY A 1 363 ? 23.469 -9.523 -1.843 1 85.31 363 GLY A C 1
ATOM 2847 O O . GLY A 1 363 ? 23.25 -8.352 -1.536 1 85.31 363 GLY A O 1
ATOM 2848 N N . PHE A 1 364 ? 22.75 -10.453 -1.464 1 79.94 364 PHE A N 1
ATOM 2849 C CA . PHE A 1 364 ? 21.438 -10.242 -0.876 1 79.94 364 PHE A CA 1
ATOM 2850 C C . PHE A 1 364 ? 21.562 -9.758 0.563 1 79.94 364 PHE A C 1
ATOM 2852 O O . PHE A 1 364 ? 20.625 -9.156 1.102 1 79.94 364 PHE A O 1
ATOM 2859 N N . ASP A 1 365 ? 22.672 -9.992 1.189 1 82.19 365 ASP A N 1
ATOM 2860 C CA . ASP A 1 365 ? 22.859 -9.57 2.574 1 82.19 365 ASP A CA 1
ATOM 2861 C C . ASP A 1 365 ? 23.656 -8.273 2.646 1 82.19 365 ASP A C 1
ATOM 2863 O O . ASP A 1 365 ? 23.938 -7.77 3.738 1 82.19 365 ASP A O 1
ATOM 2867 N N . PHE A 1 366 ? 23.984 -7.727 1.569 1 88.31 366 PHE A N 1
ATOM 2868 C CA . PHE A 1 366 ? 24.922 -6.602 1.52 1 88.31 366 PHE A CA 1
ATOM 2869 C C . PHE A 1 366 ? 24.266 -5.344 2.086 1 88.31 366 PHE A C 1
ATOM 2871 O O . PHE A 1 366 ? 24.938 -4.535 2.732 1 88.31 366 PHE A O 1
ATOM 2878 N N . LEU A 1 367 ? 23.047 -5.145 1.846 1 87.62 367 LEU A N 1
ATOM 2879 C CA . LEU A 1 367 ? 22.375 -3.928 2.277 1 87.62 367 LEU A CA 1
ATOM 2880 C C . LEU A 1 367 ? 22.453 -3.771 3.793 1 87.62 367 LEU A C 1
ATOM 2882 O O . LEU A 1 367 ? 22.734 -2.682 4.293 1 87.62 367 LEU A O 1
ATOM 2886 N N . GLY A 1 368 ? 22.188 -4.844 4.512 1 87.56 368 GLY A N 1
ATOM 2887 C CA . GLY A 1 368 ? 22.297 -4.797 5.961 1 87.56 368 GLY A CA 1
ATOM 2888 C C . GLY A 1 368 ? 23.703 -4.438 6.438 1 87.56 368 GLY A C 1
ATOM 2889 O O . GLY A 1 368 ? 23.859 -3.633 7.355 1 87.56 368 GLY A O 1
ATOM 2890 N N . LYS A 1 369 ? 24.672 -5.008 5.797 1 90.94 369 LYS A N 1
ATOM 2891 C CA . LYS A 1 369 ? 26.062 -4.727 6.129 1 90.94 369 LYS A CA 1
ATOM 2892 C C . LYS A 1 369 ? 26.422 -3.279 5.801 1 90.94 369 LYS A C 1
ATOM 2894 O O . LYS A 1 369 ? 27.156 -2.627 6.559 1 90.94 369 LYS A O 1
ATOM 2899 N N . PHE A 1 370 ? 25.938 -2.887 4.691 1 93.75 370 PHE A N 1
ATOM 2900 C CA . PHE A 1 370 ? 26.156 -1.516 4.242 1 93.75 370 PHE A CA 1
ATOM 2901 C C . PHE A 1 370 ? 25.625 -0.52 5.27 1 93.75 370 PHE A C 1
ATOM 2903 O O . PHE A 1 370 ? 26.328 0.425 5.641 1 93.75 370 PHE A O 1
ATOM 2910 N N . ILE A 1 371 ? 24.438 -0.71 5.777 1 93.5 371 ILE A N 1
ATOM 2911 C CA . ILE A 1 371 ? 23.797 0.158 6.758 1 93.5 371 ILE A CA 1
ATOM 2912 C C . ILE A 1 371 ? 24.578 0.132 8.062 1 93.5 371 ILE A C 1
ATOM 2914 O O . ILE A 1 371 ? 24.891 1.183 8.633 1 93.5 371 ILE A O 1
ATOM 2918 N N . ALA A 1 372 ? 24.922 -1.048 8.508 1 93.12 372 ALA A N 1
ATOM 2919 C CA . ALA A 1 372 ? 25.656 -1.208 9.75 1 93.12 372 ALA A CA 1
ATOM 2920 C C . ALA A 1 372 ? 27.016 -0.497 9.68 1 93.12 372 ALA A C 1
ATOM 2922 O O . ALA A 1 372 ? 27.406 0.195 10.625 1 93.12 372 ALA A O 1
ATOM 2923 N N . ARG A 1 373 ? 27.656 -0.668 8.578 1 94.38 373 ARG A N 1
ATOM 2924 C CA . ARG A 1 373 ? 28.969 -0.052 8.383 1 94.38 373 ARG A CA 1
ATOM 2925 C C . ARG A 1 373 ? 28.875 1.469 8.43 1 94.38 373 ARG A C 1
ATOM 2927 O O . ARG A 1 373 ? 29.688 2.131 9.07 1 94.38 373 ARG A O 1
ATOM 2934 N N . LYS A 1 374 ? 27.938 1.997 7.777 1 96 374 LYS A N 1
ATOM 2935 C CA . LYS A 1 374 ? 27.781 3.447 7.734 1 96 374 LYS A CA 1
ATOM 2936 C C . LYS A 1 374 ? 27.469 4.008 9.117 1 96 374 LYS A C 1
ATOM 2938 O O . LYS A 1 374 ? 27.953 5.086 9.477 1 96 374 LYS A O 1
ATOM 2943 N N . ILE A 1 375 ? 26.641 3.318 9.898 1 94.81 375 ILE A N 1
ATOM 2944 C CA . ILE A 1 375 ? 26.281 3.756 11.242 1 94.81 375 ILE A CA 1
ATOM 2945 C C . ILE A 1 375 ? 27.516 3.75 12.141 1 94.81 375 ILE A C 1
ATOM 2947 O O . ILE A 1 375 ? 27.781 4.727 12.844 1 94.81 375 ILE A O 1
ATOM 2951 N N . VAL A 1 376 ? 28.297 2.66 12.062 1 94 376 VAL A N 1
ATOM 2952 C CA . VAL A 1 376 ? 29.484 2.502 12.906 1 94 376 VAL A CA 1
ATOM 2953 C C . VAL A 1 376 ? 30.516 3.562 12.547 1 94 376 VAL A C 1
ATOM 2955 O O . VAL A 1 376 ? 31.188 4.109 13.43 1 94 376 VAL A O 1
ATOM 2958 N N . GLN A 1 377 ? 30.594 3.9 11.305 1 95.94 377 GLN A N 1
ATOM 2959 C CA . GLN A 1 377 ? 31.578 4.863 10.828 1 95.94 377 GLN A CA 1
ATOM 2960 C C . GLN A 1 377 ? 31.078 6.297 11.008 1 95.94 377 GLN A C 1
ATOM 2962 O O . GLN A 1 377 ? 31.828 7.25 10.789 1 95.94 377 GLN A O 1
ATOM 2967 N N . GLY A 1 378 ? 29.859 6.441 11.336 1 95.38 378 GLY A N 1
ATOM 2968 C CA . GLY A 1 378 ? 29.297 7.773 11.453 1 95.38 378 GLY A CA 1
ATOM 2969 C C . GLY A 1 378 ? 29.156 8.477 10.117 1 95.38 378 GLY A C 1
ATOM 2970 O O . GLY A 1 378 ? 29.344 9.695 10.031 1 95.38 378 GLY A O 1
ATOM 2971 N N . ASP A 1 379 ? 28.906 7.664 9.125 1 96.06 379 ASP A N 1
ATOM 2972 C CA . ASP A 1 379 ? 28.828 8.211 7.77 1 96.06 379 ASP A CA 1
ATOM 2973 C C . ASP A 1 379 ? 27.391 8.602 7.426 1 96.06 379 ASP A C 1
ATOM 2975 O O . ASP A 1 379 ? 26.703 7.895 6.684 1 96.06 379 ASP A O 1
ATOM 2979 N N . TYR A 1 380 ? 27 9.688 7.898 1 95.69 380 TYR A N 1
ATOM 2980 C CA . TYR A 1 380 ? 25.672 10.234 7.621 1 95.69 380 TYR A CA 1
ATOM 2981 C C . TYR A 1 380 ? 25.688 11.758 7.68 1 95.69 380 TYR A C 1
ATOM 2983 O O . TYR A 1 380 ? 26.609 12.359 8.242 1 95.69 380 TYR A O 1
ATOM 2991 N N . ILE A 1 381 ? 24.766 12.359 7.047 1 94.06 381 ILE A N 1
ATOM 2992 C CA . ILE A 1 381 ? 24.641 13.812 7.02 1 94.06 381 ILE A CA 1
ATOM 2993 C C . ILE A 1 381 ? 23.203 14.219 7.367 1 94.06 381 ILE A C 1
ATOM 2995 O O . ILE A 1 381 ? 22.281 13.43 7.191 1 94.06 381 ILE A O 1
ATOM 2999 N N . MET B 1 1 ? -39.75 -47.25 -29.75 1 27 1 MET B N 1
ATOM 3000 C CA . MET B 1 1 ? -39.531 -45.812 -29.516 1 27 1 MET B CA 1
ATOM 3001 C C . MET B 1 1 ? -38.375 -45.594 -28.562 1 27 1 MET B C 1
ATOM 3003 O O . MET B 1 1 ? -38.5 -45.844 -27.359 1 27 1 MET B O 1
ATOM 3007 N N . ALA B 1 2 ? -37.125 -45.875 -28.969 1 30.67 2 ALA B N 1
ATOM 3008 C CA . ALA B 1 2 ? -35.812 -46.125 -28.359 1 30.67 2 ALA B CA 1
ATOM 3009 C C . ALA B 1 2 ? -35.281 -44.906 -27.594 1 30.67 2 ALA B C 1
ATOM 3011 O O . ALA B 1 2 ? -35.125 -43.844 -28.172 1 30.67 2 ALA B O 1
ATOM 3012 N N . GLN B 1 3 ? -35.625 -44.562 -26.281 1 28.98 3 GLN B N 1
ATOM 3013 C CA . GLN B 1 3 ? -35.406 -43.469 -25.344 1 28.98 3 GLN B CA 1
ATOM 3014 C C . GLN B 1 3 ? -33.906 -43.156 -25.25 1 28.98 3 GLN B C 1
ATOM 3016 O O . GLN B 1 3 ? -33.094 -44 -24.891 1 28.98 3 GLN B O 1
ATOM 3021 N N . ALA B 1 4 ? -33.375 -42.219 -26.156 1 33 4 ALA B N 1
ATOM 3022 C CA . ALA B 1 4 ? -31.984 -41.844 -26.297 1 33 4 ALA B CA 1
ATOM 3023 C C . ALA B 1 4 ? -31.359 -41.562 -24.938 1 33 4 ALA B C 1
ATOM 3025 O O . ALA B 1 4 ? -31.844 -40.719 -24.188 1 33 4 ALA B O 1
ATOM 3026 N N . GLU B 1 5 ? -30.641 -42.469 -24.234 1 29.03 5 GLU B N 1
ATOM 3027 C CA . GLU B 1 5 ? -29.812 -42.438 -23.047 1 29.03 5 GLU B CA 1
ATOM 3028 C C . GLU B 1 5 ? -28.844 -41.25 -23.078 1 29.03 5 GLU B C 1
ATOM 3030 O O . GLU B 1 5 ? -28.047 -41.125 -24 1 29.03 5 GLU B O 1
ATOM 3035 N N . ALA B 1 6 ? -29.25 -40.031 -22.703 1 32.53 6 ALA B N 1
ATOM 3036 C CA . ALA B 1 6 ? -28.625 -38.719 -22.672 1 32.53 6 ALA B CA 1
ATOM 3037 C C . ALA B 1 6 ? -27.172 -38.781 -22.172 1 32.53 6 ALA B C 1
ATOM 3039 O O . ALA B 1 6 ? -26.891 -39.469 -21.188 1 32.53 6 ALA B O 1
ATOM 3040 N N . ASP B 1 7 ? -26.125 -38.594 -23.031 1 30.81 7 ASP B N 1
ATOM 3041 C CA . ASP B 1 7 ? -24.672 -38.5 -22.953 1 30.81 7 ASP B CA 1
ATOM 3042 C C . ASP B 1 7 ? -24.234 -37.625 -21.781 1 30.81 7 ASP B C 1
ATOM 3044 O O . ASP B 1 7 ? -24.516 -36.438 -21.766 1 30.81 7 ASP B O 1
ATOM 3048 N N . VAL B 1 8 ? -24.25 -38.062 -20.562 1 35.56 8 VAL B N 1
ATOM 3049 C CA . VAL B 1 8 ? -23.75 -37.438 -19.328 1 35.56 8 VAL B CA 1
ATOM 3050 C C . VAL B 1 8 ? -22.359 -36.875 -19.578 1 35.56 8 VAL B C 1
ATOM 3052 O O . VAL B 1 8 ? -21.422 -37.625 -19.906 1 35.56 8 VAL B O 1
ATOM 3055 N N . PRO B 1 9 ? -22.078 -35.688 -20.125 1 37.53 9 PRO B N 1
ATOM 3056 C CA . PRO B 1 9 ? -20.719 -35.188 -20.344 1 37.53 9 PRO B CA 1
ATOM 3057 C C . PRO B 1 9 ? -19.812 -35.406 -19.141 1 37.53 9 PRO B C 1
ATOM 3059 O O . PRO B 1 9 ? -20 -34.781 -18.109 1 37.53 9 PRO B O 1
ATOM 3062 N N . ALA B 1 10 ? -19.578 -36.5 -18.562 1 36.34 10 ALA B N 1
ATOM 3063 C CA . ALA B 1 10 ? -18.641 -37.125 -17.641 1 36.34 10 ALA B CA 1
ATOM 3064 C C . ALA B 1 10 ? -17.219 -36.656 -17.891 1 36.34 10 ALA B C 1
ATOM 3066 O O . ALA B 1 10 ? -16.266 -37.438 -17.75 1 36.34 10 ALA B O 1
ATOM 3067 N N . THR B 1 11 ? -16.844 -35.844 -18.766 1 42.69 11 THR B N 1
ATOM 3068 C CA . THR B 1 11 ? -15.477 -35.375 -18.859 1 42.69 11 THR B CA 1
ATOM 3069 C C . THR B 1 11 ? -14.984 -34.844 -17.516 1 42.69 11 THR B C 1
ATOM 3071 O O . THR B 1 11 ? -14.977 -33.625 -17.281 1 42.69 11 THR B O 1
ATOM 3074 N N . SER B 1 12 ? -15.391 -35.219 -16.297 1 42.53 12 SER B N 1
ATOM 3075 C CA . SER B 1 12 ? -15.531 -34.906 -14.883 1 42.53 12 SER B CA 1
ATOM 3076 C C . SER B 1 12 ? -14.172 -34.719 -14.219 1 42.53 12 SER B C 1
ATOM 3078 O O . SER B 1 12 ? -13.133 -34.906 -14.859 1 42.53 12 SER B O 1
ATOM 3080 N N . LEU B 1 13 ? -14.07 -34.719 -12.805 1 47.84 13 LEU B N 1
ATOM 3081 C CA . LEU B 1 13 ? -12.945 -34.562 -11.883 1 47.84 13 LEU B CA 1
ATOM 3082 C C . LEU B 1 13 ? -11.797 -35.5 -12.281 1 47.84 13 LEU B C 1
ATOM 3084 O O . LEU B 1 13 ? -10.641 -35.062 -12.281 1 47.84 13 LEU B O 1
ATOM 3088 N N . PHE B 1 14 ? -12.164 -36.781 -12.617 1 44.88 14 PHE B N 1
ATOM 3089 C CA . PHE B 1 14 ? -11.141 -37.75 -12.922 1 44.88 14 PHE B CA 1
ATOM 3090 C C . PHE B 1 14 ? -10.422 -37.406 -14.219 1 44.88 14 PHE B C 1
ATOM 3092 O O . PHE B 1 14 ? -9.211 -37.625 -14.336 1 44.88 14 PHE B O 1
ATOM 3099 N N . GLY B 1 15 ? -11.242 -36.906 -15.141 1 47.84 15 GLY B N 1
ATOM 3100 C CA . GLY B 1 15 ? -10.625 -36.562 -16.406 1 47.84 15 GLY B CA 1
ATOM 3101 C C . GLY B 1 15 ? -9.773 -35.312 -16.312 1 47.84 15 GLY B C 1
ATOM 3102 O O . GLY B 1 15 ? -8.711 -35.219 -16.938 1 47.84 15 GLY B O 1
ATOM 3103 N N . ALA B 1 16 ? -10.227 -34.375 -15.539 1 59.47 16 ALA B N 1
ATOM 3104 C CA . ALA B 1 16 ? -9.484 -33.125 -15.383 1 59.47 16 ALA B CA 1
ATOM 3105 C C . ALA B 1 16 ? -8.156 -33.344 -14.664 1 59.47 16 ALA B C 1
ATOM 3107 O O . ALA B 1 16 ? -7.152 -32.719 -14.977 1 59.47 16 ALA B O 1
ATOM 3108 N N . ASP B 1 17 ? -8.18 -34.281 -13.812 1 66.12 17 ASP B N 1
ATOM 3109 C CA . ASP B 1 17 ? -6.977 -34.562 -13.031 1 66.12 17 ASP B CA 1
ATOM 3110 C C . ASP B 1 17 ? -5.852 -35.062 -13.922 1 66.12 17 ASP B C 1
ATOM 3112 O O . ASP B 1 17 ? -4.684 -34.75 -13.719 1 66.12 17 ASP B O 1
ATOM 3116 N N . ARG B 1 18 ? -6.352 -35.719 -14.992 1 71 18 ARG B N 1
ATOM 3117 C CA . ARG B 1 18 ? -5.324 -36.281 -15.867 1 71 18 ARG B CA 1
ATOM 3118 C C . ARG B 1 18 ? -4.766 -35.188 -16.797 1 71 18 ARG B C 1
ATOM 3120 O O . ARG B 1 18 ? -3.619 -35.281 -17.234 1 71 18 ARG B O 1
ATOM 3127 N N . ARG B 1 19 ? -5.539 -34.25 -16.969 1 83 19 ARG B N 1
ATOM 3128 C CA . ARG B 1 19 ? -5.141 -33.219 -17.922 1 83 19 ARG B CA 1
ATOM 3129 C C . ARG B 1 19 ? -4.496 -32.031 -17.203 1 83 19 ARG B C 1
ATOM 3131 O O . ARG B 1 19 ? -3.891 -31.172 -17.844 1 83 19 ARG B O 1
ATOM 3138 N N . LEU B 1 20 ? -4.574 -32.062 -15.961 1 87.81 20 LEU B N 1
ATOM 3139 C CA . LEU B 1 20 ? -4.09 -30.938 -15.164 1 87.81 20 LEU B CA 1
ATOM 3140 C C . LEU B 1 20 ? -2.57 -30.969 -15.039 1 87.81 20 LEU B C 1
ATOM 3142 O O . LEU B 1 20 ? -2.006 -31.984 -14.625 1 87.81 20 LEU B O 1
ATOM 3146 N N . CYS B 1 21 ? -1.967 -29.938 -15.539 1 90.12 21 CYS B N 1
ATOM 3147 C CA . CYS B 1 21 ? -0.534 -29.734 -15.336 1 90.12 21 CYS B CA 1
ATOM 3148 C C . CYS B 1 21 ? -0.263 -28.859 -14.125 1 90.12 21 CYS B C 1
ATOM 3150 O O . CYS B 1 21 ? -0.824 -27.766 -14.016 1 90.12 21 CYS B O 1
ATOM 3152 N N . SER B 1 22 ? 0.569 -29.375 -13.242 1 91.12 22 SER B N 1
ATOM 3153 C CA . SER B 1 22 ? 0.791 -28.625 -12.008 1 91.12 22 SER B CA 1
ATOM 3154 C C . SER B 1 22 ? 2.279 -28.453 -11.727 1 91.12 22 SER B C 1
ATOM 3156 O O . SER B 1 22 ? 3.102 -29.234 -12.195 1 91.12 22 SER B O 1
ATOM 3158 N N . ALA B 1 23 ? 2.557 -27.328 -11.078 1 94.5 23 ALA B N 1
ATOM 3159 C CA . ALA B 1 23 ? 3.898 -27.125 -10.539 1 94.5 23 ALA B CA 1
ATOM 3160 C C . ALA B 1 23 ? 4.031 -27.766 -9.156 1 94.5 23 ALA B C 1
ATOM 3162 O O . ALA B 1 23 ? 3.184 -27.562 -8.289 1 94.5 23 ALA B O 1
ATOM 3163 N N . ASP B 1 24 ? 5.117 -28.469 -8.953 1 94.56 24 ASP B N 1
ATOM 3164 C CA . ASP B 1 24 ? 5.305 -29.234 -7.727 1 94.56 24 ASP B CA 1
ATOM 3165 C C . ASP B 1 24 ? 5.957 -28.375 -6.645 1 94.56 24 ASP B C 1
ATOM 3167 O O . ASP B 1 24 ? 6.758 -27.484 -6.945 1 94.56 24 ASP B O 1
ATOM 3171 N N . VAL B 1 25 ? 5.531 -28.672 -5.406 1 93.56 25 VAL B N 1
ATOM 3172 C CA . VAL B 1 25 ? 6.246 -28.109 -4.258 1 93.56 25 VAL B CA 1
ATOM 3173 C C . VAL B 1 25 ? 7.398 -29.047 -3.875 1 93.56 25 VAL B C 1
ATOM 3175 O O . VAL B 1 25 ? 7.176 -30.172 -3.438 1 93.56 25 VAL B O 1
ATOM 3178 N N . LEU B 1 26 ? 8.539 -28.531 -4 1 95.56 26 LEU B N 1
ATOM 3179 C CA . LEU B 1 26 ? 9.719 -29.375 -3.846 1 95.56 26 LEU B CA 1
ATOM 3180 C C . LEU B 1 26 ? 10.695 -28.781 -2.834 1 95.56 26 LEU B C 1
ATOM 3182 O O . LEU B 1 26 ? 10.656 -27.578 -2.57 1 95.56 26 LEU B O 1
ATOM 3186 N N . SER B 1 27 ? 11.555 -29.641 -2.291 1 95.56 27 SER B N 1
ATOM 3187 C CA . SER B 1 27 ? 12.672 -29.188 -1.465 1 95.56 27 SER B CA 1
ATOM 3188 C C . SER B 1 27 ? 13.766 -28.562 -2.314 1 95.56 27 SER B C 1
ATOM 3190 O O . SER B 1 27 ? 13.844 -28.797 -3.52 1 95.56 27 SER B O 1
ATOM 3192 N N . PRO B 1 28 ? 14.562 -27.75 -1.671 1 95.56 28 PRO B N 1
ATOM 3193 C CA . PRO B 1 28 ? 15.648 -27.109 -2.414 1 95.56 28 PRO B CA 1
ATOM 3194 C C . PRO B 1 28 ? 16.547 -28.109 -3.139 1 95.56 28 PRO B C 1
ATOM 3196 O O . PRO B 1 28 ? 16.953 -27.859 -4.273 1 95.56 28 PRO B O 1
ATOM 3199 N N . LEU B 1 29 ? 16.828 -29.234 -2.555 1 96 29 LEU B N 1
ATOM 3200 C CA . LEU B 1 29 ? 17.688 -30.25 -3.156 1 96 29 LEU B CA 1
ATOM 3201 C C . LEU B 1 29 ? 17.047 -30.828 -4.414 1 96 29 LEU B C 1
ATOM 3203 O O . LEU B 1 29 ? 17.734 -31.062 -5.414 1 96 29 LEU B O 1
ATOM 3207 N N . GLU B 1 30 ? 15.789 -31.031 -4.332 1 97.12 30 GLU B N 1
ATOM 3208 C CA . GLU B 1 30 ? 15.07 -31.594 -5.477 1 97.12 30 GLU B CA 1
ATOM 3209 C C . GLU B 1 30 ? 15.031 -30.609 -6.637 1 97.12 30 GLU B C 1
ATOM 3211 O O . GLU B 1 30 ? 15.125 -31 -7.801 1 97.12 30 GLU B O 1
ATOM 3216 N N . VAL B 1 31 ? 14.852 -29.375 -6.328 1 97.44 31 VAL B N 1
ATOM 3217 C CA . VAL B 1 31 ? 14.805 -28.344 -7.363 1 97.44 31 VAL B CA 1
ATOM 3218 C C . VAL B 1 31 ? 16.172 -28.219 -8.031 1 97.44 31 VAL B C 1
ATOM 3220 O O . VAL B 1 31 ? 16.266 -28.125 -9.258 1 97.44 31 VAL B O 1
ATOM 3223 N N . ARG B 1 32 ? 17.188 -28.219 -7.277 1 97.44 32 ARG B N 1
ATOM 3224 C CA . ARG B 1 32 ? 18.531 -28.156 -7.828 1 97.44 32 ARG B CA 1
ATOM 3225 C C . ARG B 1 32 ? 18.812 -29.328 -8.758 1 97.44 32 ARG B C 1
ATOM 3227 O O . ARG B 1 32 ? 19.422 -29.172 -9.812 1 97.44 32 ARG B O 1
ATOM 3234 N N . ALA B 1 33 ? 18.375 -30.469 -8.336 1 97.12 33 ALA B N 1
ATOM 3235 C CA . ALA B 1 33 ? 18.516 -31.656 -9.172 1 97.12 33 ALA B CA 1
ATOM 3236 C C . ALA B 1 33 ? 17.781 -31.484 -10.5 1 97.12 33 ALA B C 1
ATOM 3238 O O . ALA B 1 33 ? 18.281 -31.875 -11.555 1 97.12 33 ALA B O 1
ATOM 3239 N N . ARG B 1 34 ? 16.594 -30.938 -10.422 1 96.44 34 ARG B N 1
ATOM 3240 C CA . ARG B 1 34 ? 15.82 -30.719 -11.633 1 96.44 34 ARG B CA 1
ATOM 3241 C C . ARG B 1 34 ? 16.516 -29.734 -12.562 1 96.44 34 ARG B C 1
ATOM 3243 O O . ARG B 1 34 ? 16.453 -29.875 -13.781 1 96.44 34 ARG B O 1
ATOM 3250 N N . ILE B 1 35 ? 17.094 -28.719 -12.008 1 96.94 35 ILE B N 1
ATOM 3251 C CA . ILE B 1 35 ? 17.828 -27.734 -12.805 1 96.94 35 ILE B CA 1
ATOM 3252 C C . ILE B 1 35 ? 19.031 -28.406 -13.453 1 96.94 35 ILE B C 1
ATOM 3254 O O . ILE B 1 35 ? 19.312 -28.188 -14.641 1 96.94 35 ILE B O 1
ATOM 3258 N N . GLU B 1 36 ? 19.75 -29.234 -12.711 1 96.5 36 GLU B N 1
ATOM 3259 C CA . GLU B 1 36 ? 20.891 -29.969 -13.242 1 96.5 36 GLU B CA 1
ATOM 3260 C C . GLU B 1 36 ? 20.484 -30.859 -14.406 1 96.5 36 GLU B C 1
ATOM 3262 O O . GLU B 1 36 ? 21.188 -30.938 -15.422 1 96.5 36 GLU B O 1
ATOM 3267 N N . VAL B 1 37 ? 19.422 -31.516 -14.203 1 94.94 37 VAL B N 1
ATOM 3268 C CA . VAL B 1 37 ? 18.922 -32.406 -15.258 1 94.94 37 VAL B CA 1
ATOM 3269 C C . VAL B 1 37 ? 18.594 -31.594 -16.5 1 94.94 37 VAL B C 1
ATOM 3271 O O . VAL B 1 37 ? 18.891 -32 -17.625 1 94.94 37 VAL B O 1
ATOM 3274 N N . ALA B 1 38 ? 17.969 -30.469 -16.328 1 93.56 38 ALA B N 1
ATOM 3275 C CA . ALA B 1 38 ? 17.656 -29.594 -17.469 1 93.56 38 ALA B CA 1
ATOM 3276 C C . ALA B 1 38 ? 18.938 -29.172 -18.188 1 93.56 38 ALA B C 1
ATOM 3278 O O . ALA B 1 38 ? 18.953 -29.125 -19.422 1 93.56 38 ALA B O 1
ATOM 3279 N N . VAL B 1 39 ? 19.969 -28.859 -17.469 1 92.44 39 VAL B N 1
ATOM 3280 C CA . VAL B 1 39 ? 21.25 -28.438 -18.047 1 92.44 39 VAL B CA 1
ATOM 3281 C C . VAL B 1 39 ? 21.891 -29.625 -18.781 1 92.44 39 VAL B C 1
ATOM 3283 O O . VAL B 1 39 ? 22.391 -29.469 -19.891 1 92.44 39 VAL B O 1
ATOM 3286 N N . LEU B 1 40 ? 21.812 -30.75 -18.156 1 92.19 40 LEU B N 1
ATOM 3287 C CA . LEU B 1 40 ? 22.406 -31.938 -18.766 1 92.19 40 LEU B CA 1
ATOM 3288 C C . LEU B 1 40 ? 21.703 -32.281 -20.062 1 92.19 40 LEU B C 1
ATOM 3290 O O . LEU B 1 40 ? 22.344 -32.656 -21.047 1 92.19 40 LEU B O 1
ATOM 3294 N N . ASN B 1 41 ? 20.406 -32.188 -20.047 1 90.25 41 ASN B N 1
ATOM 3295 C CA . ASN B 1 41 ? 19.641 -32.469 -21.266 1 90.25 41 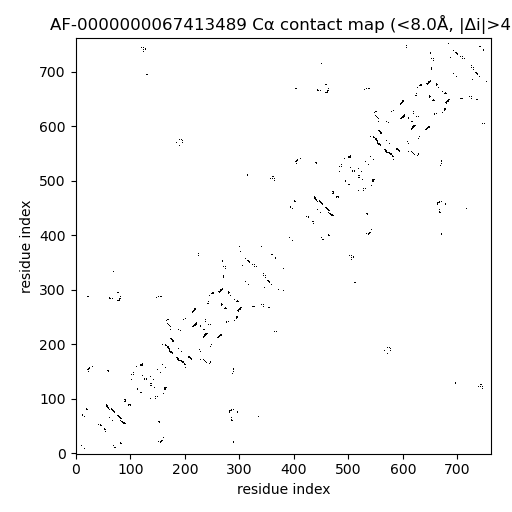ASN B CA 1
ATOM 3296 C C . ASN B 1 41 ? 20 -31.469 -22.375 1 90.25 41 ASN B C 1
ATOM 3298 O O . ASN B 1 41 ? 20.094 -31.844 -23.547 1 90.25 41 ASN B O 1
ATOM 3302 N N . PHE B 1 42 ? 20.156 -30.25 -22 1 88.69 42 PHE B N 1
ATOM 3303 C CA . PHE B 1 42 ? 20.531 -29.203 -22.953 1 88.69 42 PHE B CA 1
ATOM 3304 C C . PHE B 1 42 ? 21.906 -29.5 -23.547 1 88.69 42 PHE B C 1
ATOM 3306 O O . PHE B 1 42 ? 22.078 -29.438 -24.766 1 88.69 42 PHE B O 1
ATOM 3313 N N . LEU B 1 43 ? 22.844 -29.859 -22.734 1 88.31 43 LEU B N 1
ATOM 3314 C CA . LEU B 1 43 ? 24.203 -30.156 -23.188 1 88.31 43 LEU B CA 1
ATOM 3315 C C . LEU B 1 43 ? 24.234 -31.406 -24.047 1 88.31 43 LEU B C 1
ATOM 3317 O O . LEU B 1 43 ? 24.984 -31.484 -25.016 1 88.31 43 LEU B O 1
ATOM 3321 N N . ALA B 1 44 ? 23.438 -32.344 -23.656 1 88.69 44 ALA B N 1
ATOM 3322 C CA . ALA B 1 44 ? 23.375 -33.562 -24.438 1 88.69 44 ALA B CA 1
ATOM 3323 C C . ALA B 1 44 ? 22.859 -33.312 -25.844 1 88.69 44 ALA B C 1
ATOM 3325 O O . ALA B 1 44 ? 23.359 -33.906 -26.812 1 88.69 44 ALA B O 1
ATOM 3326 N N . THR B 1 45 ? 21.891 -32.438 -25.906 1 85.06 45 THR B N 1
ATOM 3327 C CA . THR B 1 45 ? 21.328 -32.125 -27.219 1 85.06 45 THR B CA 1
ATOM 3328 C C . THR B 1 45 ? 22.328 -31.297 -28.031 1 85.06 45 THR B C 1
ATOM 3330 O O . THR B 1 45 ? 22.438 -31.484 -29.25 1 85.06 45 THR B O 1
ATOM 3333 N N . LEU B 1 46 ? 23.047 -30.422 -27.422 1 83.31 46 LEU B N 1
ATOM 3334 C CA . LEU B 1 46 ? 24.016 -29.578 -28.078 1 83.31 46 LEU B CA 1
ATOM 3335 C C . LEU B 1 46 ? 25.188 -30.406 -28.609 1 83.31 46 LEU B C 1
ATOM 3337 O O . LEU B 1 46 ? 25.75 -30.078 -29.672 1 83.31 46 LEU B O 1
ATOM 3341 N N . SER B 1 47 ? 25.516 -31.453 -27.922 1 84.81 47 SER B N 1
ATOM 3342 C CA . SER B 1 47 ? 26.688 -32.25 -28.266 1 84.81 47 SER B CA 1
ATOM 3343 C C . SER B 1 47 ? 26.312 -33.438 -29.109 1 84.81 47 SER B C 1
ATOM 3345 O O . SER B 1 47 ? 27.156 -34.312 -29.391 1 84.81 47 SER B O 1
ATOM 3347 N N . SER B 1 48 ? 25.078 -33.5 -29.422 1 81.06 48 SER B N 1
ATOM 3348 C CA . SER B 1 48 ? 24.688 -34.656 -30.219 1 81.06 48 SER B CA 1
ATOM 3349 C C . SER B 1 48 ? 25.453 -34.719 -31.547 1 81.06 48 SER B C 1
ATOM 3351 O O . SER B 1 48 ? 25.547 -33.719 -32.25 1 81.06 48 SER B O 1
ATOM 3353 N N . PRO B 1 49 ? 26.203 -35.75 -31.75 1 78.06 49 PRO B N 1
ATOM 3354 C CA . PRO B 1 49 ? 27.031 -35.875 -32.938 1 78.06 49 PRO B CA 1
ATOM 3355 C C . PRO B 1 49 ? 26.219 -35.844 -34.25 1 78.06 49 PRO B C 1
ATOM 3357 O O . PRO B 1 49 ? 26.688 -35.344 -35.25 1 78.06 49 PRO B O 1
ATOM 3360 N N . SER B 1 50 ? 25.109 -36.406 -34.188 1 75.12 50 SER B N 1
ATOM 3361 C CA . SER B 1 50 ? 24.328 -36.562 -35.406 1 75.12 50 SER B CA 1
ATOM 3362 C C . SER B 1 50 ? 23.641 -35.25 -35.812 1 75.12 50 SER B C 1
ATOM 3364 O O . SER B 1 50 ? 23.594 -34.938 -37 1 75.12 50 SER B O 1
ATOM 3366 N N . SER B 1 51 ? 23.172 -34.469 -34.875 1 73.88 51 SER B N 1
ATOM 3367 C CA . SER B 1 51 ? 22.453 -33.25 -35.219 1 73.88 51 SER B CA 1
ATOM 3368 C C . SER B 1 51 ? 22.578 -32.219 -34.094 1 73.88 51 SER B C 1
ATOM 3370 O O . SER B 1 51 ? 21.625 -31.969 -33.344 1 73.88 51 SER B O 1
ATOM 3372 N N . PRO B 1 52 ? 23.938 -31.625 -34.062 1 72.38 52 PRO B N 1
ATOM 3373 C CA . PRO B 1 52 ? 24.094 -30.578 -33.062 1 72.38 52 PRO B CA 1
ATOM 3374 C C . PRO B 1 52 ? 23.156 -29.391 -33.281 1 72.38 52 PRO B C 1
ATOM 3376 O O . PRO B 1 52 ? 23.016 -28.922 -34.406 1 72.38 52 PRO B O 1
ATOM 3379 N N . ALA B 1 53 ? 22.156 -29.234 -32.406 1 76.12 53 ALA B N 1
ATOM 3380 C CA . ALA B 1 53 ? 21.234 -28.109 -32.5 1 76.12 53 ALA B CA 1
ATOM 3381 C C . ALA B 1 53 ? 20.969 -27.5 -31.125 1 76.12 53 ALA B C 1
ATOM 3383 O O . ALA B 1 53 ? 21.156 -28.172 -30.094 1 76.12 53 ALA B O 1
ATOM 3384 N N . ILE B 1 54 ? 20.844 -26.219 -31.125 1 78.38 54 ILE B N 1
ATOM 3385 C CA . ILE B 1 54 ? 20.422 -25.594 -29.875 1 78.38 54 ILE B CA 1
ATOM 3386 C C . ILE B 1 54 ? 18.969 -25.969 -29.578 1 78.38 54 ILE B C 1
ATOM 3388 O O . ILE B 1 54 ? 18.062 -25.625 -30.344 1 78.38 54 ILE B O 1
ATOM 3392 N N . PRO B 1 55 ? 18.844 -26.734 -28.562 1 80.12 55 PRO B N 1
ATOM 3393 C CA . PRO B 1 55 ? 17.5 -27.219 -28.266 1 80.12 55 PRO B CA 1
ATOM 3394 C C . PRO B 1 55 ? 16.531 -26.078 -27.922 1 80.12 55 PRO B C 1
ATOM 3396 O O . PRO B 1 55 ? 16.969 -25.016 -27.438 1 80.12 55 PRO B O 1
ATOM 3399 N N . VAL B 1 56 ? 15.328 -26.312 -28.219 1 85.5 56 VAL B N 1
ATOM 3400 C CA . VAL B 1 56 ? 14.258 -25.406 -27.828 1 85.5 56 VAL B CA 1
ATOM 3401 C C . VAL B 1 56 ? 13.82 -25.719 -26.391 1 85.5 56 VAL B C 1
ATOM 3403 O O . VAL B 1 56 ? 13.945 -26.844 -25.922 1 85.5 56 VAL B O 1
ATOM 3406 N N . LEU B 1 57 ? 13.43 -24.734 -25.703 1 89.06 57 LEU B N 1
ATOM 3407 C CA . LEU B 1 57 ? 12.906 -24.922 -24.359 1 89.06 57 LEU B CA 1
ATOM 3408 C C . LEU B 1 57 ? 11.398 -25.125 -24.375 1 89.06 57 LEU B C 1
ATOM 3410 O O . LEU B 1 57 ? 10.648 -24.234 -24.781 1 89.06 57 LEU B O 1
ATOM 3414 N N . PRO B 1 58 ? 10.969 -26.328 -24 1 90.56 58 PRO B N 1
ATOM 3415 C CA . PRO B 1 58 ? 9.531 -26.562 -23.938 1 90.56 58 PRO B CA 1
ATOM 3416 C C . PRO B 1 58 ? 8.891 -26.016 -22.672 1 90.56 58 PRO B C 1
ATOM 3418 O O . PRO B 1 58 ? 9.094 -26.547 -21.578 1 90.56 58 PRO B O 1
ATOM 3421 N N . LEU B 1 59 ? 8.125 -24.984 -22.828 1 92.94 59 LEU B N 1
ATOM 3422 C CA . LEU B 1 59 ? 7.418 -24.375 -21.703 1 92.94 59 LEU B CA 1
ATOM 3423 C C . LEU B 1 59 ? 5.926 -24.688 -21.766 1 92.94 59 LEU B C 1
ATOM 3425 O O . LEU B 1 59 ? 5.328 -24.672 -22.844 1 92.94 59 LEU B O 1
ATOM 3429 N N . ILE B 1 60 ? 5.359 -24.984 -20.656 1 91.38 60 ILE B N 1
ATOM 3430 C CA . ILE B 1 60 ? 3.908 -25.125 -20.641 1 91.38 60 ILE B CA 1
ATOM 3431 C C . ILE B 1 60 ? 3.254 -23.828 -21.094 1 91.38 60 ILE B C 1
ATOM 3433 O O . ILE B 1 60 ? 3.604 -22.734 -20.609 1 91.38 60 ILE B O 1
ATOM 3437 N N . SER B 1 61 ? 2.348 -23.969 -21.953 1 92.12 61 SER B N 1
ATOM 3438 C CA . SER B 1 61 ? 1.684 -22.781 -22.5 1 92.12 61 SER B CA 1
ATOM 3439 C C . SER B 1 61 ? 0.74 -22.156 -21.484 1 92.12 61 SER B C 1
ATOM 3441 O O . SER B 1 61 ? -0.122 -22.844 -20.922 1 92.12 61 SER B O 1
ATOM 3443 N N . ARG B 1 62 ? 0.876 -20.875 -21.344 1 90 62 ARG B N 1
ATOM 3444 C CA . ARG B 1 62 ? 0.016 -20.172 -20.406 1 90 62 ARG B CA 1
ATOM 3445 C C . ARG B 1 62 ? -0.984 -19.281 -21.141 1 90 62 ARG B C 1
ATOM 3447 O O . ARG B 1 62 ? -1.271 -18.156 -20.719 1 90 62 ARG B O 1
ATOM 3454 N N . LYS B 1 63 ? -1.388 -19.781 -22.172 1 87.56 63 LYS B N 1
ATOM 3455 C CA . LYS B 1 63 ? -2.398 -19.094 -22.969 1 87.56 63 LYS B CA 1
ATOM 3456 C C . LYS B 1 63 ? -3.801 -19.594 -22.625 1 87.56 63 LYS B C 1
ATOM 3458 O O . LYS B 1 63 ? -3.961 -20.688 -22.078 1 87.56 63 LYS B O 1
ATOM 3463 N N . SER B 1 64 ? -4.758 -18.781 -22.984 1 87.25 64 SER B N 1
ATOM 3464 C CA . SER B 1 64 ? -6.152 -19.094 -22.672 1 87.25 64 SER B CA 1
ATOM 3465 C C . SER B 1 64 ? -6.598 -20.375 -23.375 1 87.25 64 SER B C 1
ATOM 3467 O O . SER B 1 64 ? -7.488 -21.078 -22.891 1 87.25 64 SER B O 1
ATOM 3469 N N . THR B 1 65 ? -5.965 -20.75 -24.484 1 87.38 65 THR B N 1
ATOM 3470 C CA . THR B 1 65 ? -6.32 -21.938 -25.234 1 87.38 65 THR B CA 1
ATOM 3471 C C . THR B 1 65 ? -5.914 -23.203 -24.484 1 87.38 65 THR B C 1
ATOM 3473 O O . THR B 1 65 ? -6.445 -24.281 -24.75 1 87.38 65 THR B O 1
ATOM 3476 N N . ASN B 1 66 ? -4.969 -23.078 -23.609 1 90.5 66 ASN B N 1
ATOM 3477 C CA . ASN B 1 66 ? -4.504 -24.219 -22.828 1 90.5 66 ASN B CA 1
ATOM 3478 C C . ASN B 1 66 ? -5.164 -24.266 -21.453 1 90.5 66 ASN B C 1
ATOM 3480 O O . ASN B 1 66 ? -4.672 -24.938 -20.547 1 90.5 66 ASN B O 1
ATOM 3484 N N . CYS B 1 67 ? -6.145 -23.531 -21.312 1 88.62 67 CYS B N 1
ATOM 3485 C CA . CYS B 1 67 ? -6.789 -23.422 -20 1 88.62 67 CYS B CA 1
ATOM 3486 C C . CYS B 1 67 ? -8.133 -24.141 -20 1 88.62 67 CYS B C 1
ATOM 3488 O O . CYS B 1 67 ? -8.836 -24.156 -21.016 1 88.62 67 CYS B O 1
ATOM 3490 N N . SER B 1 68 ? -8.406 -24.859 -18.922 1 87.69 68 SER B N 1
ATOM 3491 C CA . SER B 1 68 ? -9.695 -25.5 -18.703 1 87.69 68 SER B CA 1
ATOM 3492 C C . SER B 1 68 ? -10.172 -25.328 -17.266 1 87.69 68 SER B C 1
ATOM 3494 O O . SER B 1 68 ? -9.453 -24.766 -16.438 1 87.69 68 SER B O 1
ATOM 3496 N N . LEU B 1 69 ? -11.414 -25.672 -17.062 1 86.88 69 LEU B N 1
ATOM 3497 C CA . LEU B 1 69 ? -12.016 -25.547 -15.742 1 86.88 69 LEU B CA 1
ATOM 3498 C C . LEU B 1 69 ? -12.195 -26.922 -15.102 1 86.88 69 LEU B C 1
ATOM 3500 O O . LEU B 1 69 ? -12.617 -27.875 -15.766 1 86.88 69 LEU B O 1
ATOM 3504 N N . ARG B 1 70 ? -11.789 -26.969 -13.898 1 83.38 70 ARG B N 1
ATOM 3505 C CA . ARG B 1 70 ? -12.016 -28.188 -13.117 1 83.38 70 ARG B CA 1
ATOM 3506 C C . ARG B 1 70 ? -13.039 -27.938 -12.016 1 83.38 70 ARG B C 1
ATOM 3508 O O . ARG B 1 70 ? -12.992 -26.906 -11.344 1 83.38 70 ARG B O 1
ATOM 3515 N N . SER B 1 71 ? -14.055 -28.688 -12 1 79.88 71 SER B N 1
ATOM 3516 C CA . SER B 1 71 ? -15.055 -28.578 -10.938 1 79.88 71 SER B CA 1
ATOM 3517 C C . SER B 1 71 ? -15.016 -29.781 -10.008 1 79.88 71 SER B C 1
ATOM 3519 O O . SER B 1 71 ? -14.898 -30.922 -10.469 1 79.88 71 SER B O 1
ATOM 3521 N N . GLY B 1 72 ? -14.727 -29.531 -8.773 1 65.31 72 GLY B N 1
ATOM 3522 C CA . GLY B 1 72 ? -14.719 -30.641 -7.836 1 65.31 72 GLY B CA 1
ATOM 3523 C C . GLY B 1 72 ? -16.062 -31.359 -7.746 1 65.31 72 GLY B C 1
ATOM 3524 O O . GLY B 1 72 ? -17.109 -30.734 -7.887 1 65.31 72 GLY B O 1
ATOM 3525 N N . LEU B 1 73 ? -16.094 -32.688 -7.863 1 55.25 73 LEU B N 1
ATOM 3526 C CA . LEU B 1 73 ? -17.312 -33.5 -7.758 1 55.25 73 LEU B CA 1
ATOM 3527 C C . LEU B 1 73 ? -18.047 -33.188 -6.453 1 55.25 73 LEU B C 1
ATOM 3529 O O . LEU B 1 73 ? -19.281 -33.125 -6.438 1 55.25 73 LEU B O 1
ATOM 3533 N N . LEU B 1 74 ? -17.266 -33.094 -5.43 1 56.66 74 LEU B N 1
ATOM 3534 C CA . LEU B 1 74 ? -17.875 -32.969 -4.102 1 56.66 74 LEU B CA 1
ATOM 3535 C C . LEU B 1 74 ? -17.734 -31.562 -3.559 1 56.66 74 LEU B C 1
ATOM 3537 O O . LEU B 1 74 ? -18.234 -31.25 -2.473 1 56.66 74 LEU B O 1
ATOM 3541 N N . SER B 1 75 ? -17 -30.719 -4.355 1 64.44 75 SER B N 1
ATOM 3542 C CA . SER B 1 75 ? -16.797 -29.375 -3.824 1 64.44 75 SER B CA 1
ATOM 3543 C C . SER B 1 75 ? -17.344 -28.312 -4.781 1 64.44 75 SER B C 1
ATOM 3545 O O . SER B 1 75 ? -17.438 -28.562 -5.988 1 64.44 75 SER B O 1
ATOM 3547 N N . ASP B 1 76 ? -18.016 -27.375 -4.285 1 75.5 76 ASP B N 1
ATOM 3548 C CA . ASP B 1 76 ? -18.531 -26.234 -5.031 1 75.5 76 ASP B CA 1
ATOM 3549 C C . ASP B 1 76 ? -17.406 -25.328 -5.492 1 75.5 76 ASP B C 1
ATOM 3551 O O . ASP B 1 76 ? -17.625 -24.141 -5.746 1 75.5 76 ASP B O 1
ATOM 3555 N N . VAL B 1 77 ? -16.188 -26.016 -5.57 1 86.81 77 VAL B N 1
ATOM 3556 C CA . VAL B 1 77 ? -15.07 -25.172 -5.961 1 86.81 77 VAL B CA 1
ATOM 3557 C C . VAL B 1 77 ? -14.641 -25.516 -7.387 1 86.81 77 VAL B C 1
ATOM 3559 O O . VAL B 1 77 ? -14.453 -26.688 -7.719 1 86.81 77 VAL B O 1
ATOM 3562 N N . SER B 1 78 ? -14.656 -24.547 -8.219 1 87.25 78 SER B N 1
ATOM 3563 C CA . SER B 1 78 ? -14.109 -24.656 -9.57 1 87.25 78 SER B CA 1
ATOM 3564 C C . SER B 1 78 ? -12.781 -23.906 -9.688 1 87.25 78 SER B C 1
ATOM 3566 O O . SER B 1 78 ? -12.57 -22.906 -9.008 1 87.25 78 SER B O 1
ATOM 3568 N N . SER B 1 79 ? -11.883 -24.5 -10.43 1 89.06 79 SER B N 1
ATOM 3569 C CA . SER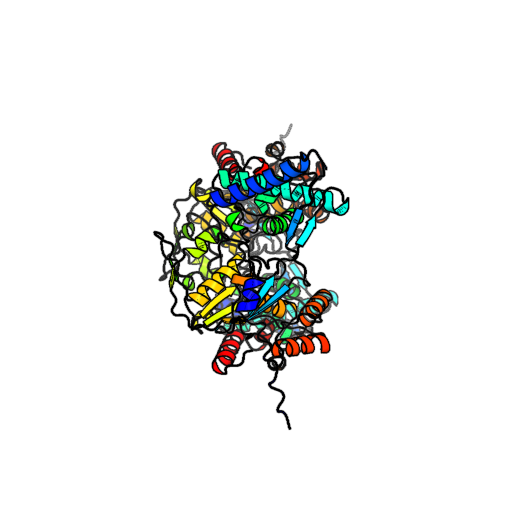 B 1 79 ? -10.586 -23.844 -10.57 1 89.06 79 SER B CA 1
ATOM 3570 C C . SER B 1 79 ? -10.07 -23.938 -12 1 89.06 79 SER B C 1
ATOM 3572 O O . SER B 1 79 ? -10.32 -24.922 -12.695 1 89.06 79 SER B O 1
ATOM 3574 N N . VAL B 1 80 ? -9.422 -22.906 -12.414 1 88.25 80 VAL B N 1
ATOM 3575 C CA . VAL B 1 80 ? -8.766 -22.875 -13.719 1 88.25 80 VAL B CA 1
ATOM 3576 C C . VAL B 1 80 ? -7.453 -23.641 -13.664 1 88.25 80 VAL B C 1
ATOM 3578 O O . VAL B 1 80 ? -6.664 -23.484 -12.727 1 88.25 80 VAL B O 1
ATOM 3581 N N . TYR B 1 81 ? -7.324 -24.578 -14.602 1 88.81 81 TYR B N 1
ATOM 3582 C CA . TYR B 1 81 ? -6.059 -25.312 -14.664 1 88.81 81 TYR B CA 1
ATOM 3583 C C . TYR B 1 81 ? -5.5 -25.312 -16.078 1 88.81 81 TYR B C 1
ATOM 3585 O O . TYR B 1 81 ? -6.223 -25.047 -17.047 1 88.81 81 TYR B O 1
ATOM 3593 N N . LEU B 1 82 ? -4.234 -25.484 -16.156 1 90.25 82 LEU B N 1
ATOM 3594 C CA . LEU B 1 82 ? -3.557 -25.594 -17.438 1 90.25 82 LEU B CA 1
ATOM 3595 C C . LEU B 1 82 ? -3.32 -27.047 -17.812 1 90.25 82 LEU B C 1
ATOM 3597 O O . LEU B 1 82 ? -3.084 -27.891 -16.938 1 90.25 82 LEU B O 1
ATOM 3601 N N . SER B 1 83 ? -3.354 -27.266 -19.109 1 91.69 83 SER B N 1
ATOM 3602 C CA . SER B 1 83 ? -3.076 -28.609 -19.625 1 91.69 83 SER B CA 1
ATOM 3603 C C . SER B 1 83 ? -1.629 -28.734 -20.094 1 91.69 83 SER B C 1
ATOM 3605 O O . SER B 1 83 ? -0.812 -27.844 -19.844 1 91.69 83 SER B O 1
ATOM 3607 N N . TYR B 1 84 ? -1.265 -29.906 -20.703 1 91 84 TYR B N 1
ATOM 3608 C CA . TYR B 1 84 ? 0.123 -30.219 -21.016 1 91 84 TYR B CA 1
ATOM 3609 C C . TYR B 1 84 ? 0.49 -29.734 -22.422 1 91 84 TYR B C 1
ATOM 3611 O O . TYR B 1 84 ? 1.342 -30.312 -23.078 1 91 84 TYR B O 1
ATOM 3619 N N . ALA B 1 85 ? -0.108 -28.641 -22.844 1 91.31 85 ALA B N 1
ATOM 3620 C CA . ALA B 1 85 ? 0.322 -28.031 -24.094 1 91.31 85 ALA B CA 1
ATOM 3621 C C . ALA B 1 85 ? 1.562 -27.172 -23.891 1 91.31 85 ALA B C 1
ATOM 3623 O O . ALA B 1 85 ? 1.674 -26.453 -22.891 1 91.31 85 ALA B O 1
ATOM 3624 N N . PHE B 1 86 ? 2.488 -27.312 -24.906 1 91.44 86 PHE B N 1
ATOM 3625 C CA . PHE B 1 86 ? 3.768 -26.625 -24.734 1 91.44 86 PHE B CA 1
ATOM 3626 C C . PHE B 1 86 ? 3.902 -25.5 -25.75 1 91.44 86 PHE B C 1
ATOM 3628 O O . PHE B 1 86 ? 3.301 -25.547 -26.828 1 91.44 86 PHE B O 1
ATOM 3635 N N . CYS B 1 87 ? 4.559 -24.5 -25.25 1 88.81 87 CYS B N 1
ATOM 3636 C CA . CYS B 1 87 ? 5.102 -23.484 -26.156 1 88.81 87 CYS B CA 1
ATOM 3637 C C . CYS B 1 87 ? 6.625 -23.547 -26.188 1 88.81 87 CYS B C 1
ATOM 3639 O O . CYS B 1 87 ? 7.25 -24.016 -25.234 1 88.81 87 CYS B O 1
ATOM 3641 N N . LYS B 1 88 ? 7.152 -23.141 -27.328 1 86.31 88 LYS B N 1
ATOM 3642 C CA . LYS B 1 88 ? 8.594 -23.281 -27.5 1 86.31 88 LYS B CA 1
ATOM 3643 C C . LYS B 1 88 ? 9.289 -21.938 -27.516 1 86.31 88 LYS B C 1
ATOM 3645 O O . LYS B 1 88 ? 8.789 -20.969 -28.094 1 86.31 88 LYS B O 1
ATOM 3650 N N . ARG B 1 89 ? 10.289 -21.875 -26.719 1 85.19 89 ARG B N 1
ATOM 3651 C CA . ARG B 1 89 ? 11.219 -20.75 -26.797 1 85.19 89 ARG B CA 1
ATOM 3652 C C . ARG B 1 89 ? 12.531 -21.188 -27.438 1 85.19 89 ARG B C 1
ATOM 3654 O O . ARG B 1 89 ? 13.148 -22.172 -27.031 1 85.19 89 ARG B O 1
ATOM 3661 N N . SER B 1 90 ? 12.883 -20.438 -28.5 1 85.31 90 SER B N 1
ATOM 3662 C CA . SER B 1 90 ? 14.07 -20.828 -29.234 1 85.31 90 SER B CA 1
ATOM 3663 C C . SER B 1 90 ? 15.078 -19.688 -29.312 1 85.31 90 SER B C 1
ATOM 3665 O O . SER B 1 90 ? 14.703 -18.516 -29.422 1 85.31 90 SER B O 1
ATOM 3667 N N . LEU B 1 91 ? 16.312 -20.078 -29.219 1 82.25 91 LEU B N 1
ATOM 3668 C CA . LEU B 1 91 ? 17.406 -19.125 -29.344 1 82.25 91 LEU B CA 1
ATOM 3669 C C . LEU B 1 91 ? 17.484 -18.594 -30.781 1 82.25 91 LEU B C 1
ATOM 3671 O O . LEU B 1 91 ? 18 -17.5 -31.016 1 82.25 91 LEU B O 1
ATOM 3675 N N . MET B 1 92 ? 17.016 -19.406 -31.672 1 79.88 92 MET B N 1
ATOM 3676 C CA . MET B 1 92 ? 17.219 -19.125 -33.094 1 79.88 92 MET B CA 1
ATOM 3677 C C . MET B 1 92 ? 16.203 -18.094 -33.594 1 79.88 92 MET B C 1
ATOM 3679 O O . MET B 1 92 ? 16.391 -17.516 -34.656 1 79.88 92 MET B O 1
ATOM 3683 N N . ARG B 1 93 ? 15.242 -17.875 -32.812 1 79.25 93 ARG B N 1
ATOM 3684 C CA . ARG B 1 93 ? 14.258 -16.859 -33.219 1 79.25 93 ARG B CA 1
ATOM 3685 C C . ARG B 1 93 ? 14.602 -15.508 -32.594 1 79.25 93 ARG B C 1
ATOM 3687 O O . ARG B 1 93 ? 14.805 -15.406 -31.375 1 79.25 93 ARG B O 1
ATOM 3694 N N . GLU B 1 94 ? 14.672 -14.562 -33.344 1 77.19 94 GLU B N 1
ATOM 3695 C CA . GLU B 1 94 ? 15.156 -13.25 -32.938 1 77.19 94 GLU B CA 1
ATOM 3696 C C . GLU B 1 94 ? 14.352 -12.711 -31.75 1 77.19 94 GLU B C 1
ATOM 3698 O O . GLU B 1 94 ? 14.922 -12.227 -30.766 1 77.19 94 GLU B O 1
ATOM 3703 N N . ASN B 1 95 ? 13.031 -12.867 -31.828 1 78.44 95 ASN B N 1
ATOM 3704 C CA . ASN B 1 95 ? 12.188 -12.273 -30.797 1 78.44 95 ASN B CA 1
ATOM 3705 C C . ASN B 1 95 ? 12.211 -13.086 -29.5 1 78.44 95 ASN B C 1
ATOM 3707 O O . ASN B 1 95 ? 11.844 -12.578 -28.438 1 78.44 95 ASN B O 1
ATOM 3711 N N . ASP B 1 96 ? 12.781 -14.266 -29.609 1 86.19 96 ASP B N 1
ATOM 3712 C CA . ASP B 1 96 ? 12.727 -15.188 -28.484 1 86.19 96 ASP B CA 1
ATOM 3713 C C . ASP B 1 96 ? 14.109 -15.391 -27.859 1 86.19 96 ASP B C 1
ATOM 3715 O O . ASP B 1 96 ? 14.227 -15.938 -26.766 1 86.19 96 ASP B O 1
ATOM 3719 N N . ALA B 1 97 ? 15.055 -14.945 -28.516 1 89.44 97 ALA B N 1
ATOM 3720 C CA . ALA B 1 97 ? 16.422 -15.25 -28.109 1 89.44 97 ALA B CA 1
ATOM 3721 C C . ALA B 1 97 ? 16.719 -14.688 -26.734 1 89.44 97 ALA B C 1
ATOM 3723 O O . ALA B 1 97 ? 17.297 -15.383 -25.875 1 89.44 97 ALA B O 1
ATOM 3724 N N . LYS B 1 98 ? 16.312 -13.516 -26.531 1 91.69 98 LYS B N 1
ATOM 3725 C CA . LYS B 1 98 ? 16.562 -12.898 -25.234 1 91.69 98 LYS B CA 1
ATOM 3726 C C . LYS B 1 98 ? 15.812 -13.633 -24.125 1 91.69 98 LYS B C 1
ATOM 3728 O O . LYS B 1 98 ? 16.375 -13.883 -23.062 1 91.69 98 LYS B O 1
ATOM 3733 N N . ALA B 1 99 ? 14.578 -13.969 -24.484 1 92.75 99 ALA B N 1
ATOM 3734 C CA . ALA B 1 99 ? 13.766 -14.68 -23.5 1 92.75 99 ALA B CA 1
ATOM 3735 C C . ALA B 1 99 ? 14.375 -16.047 -23.172 1 92.75 99 ALA B C 1
ATOM 3737 O O . ALA B 1 99 ? 14.352 -16.484 -22.016 1 92.75 99 ALA B O 1
ATOM 3738 N N . PHE B 1 100 ? 14.898 -16.641 -24.25 1 93.81 100 PHE B N 1
ATOM 3739 C CA . PHE B 1 100 ? 15.562 -17.938 -24.078 1 93.81 100 PHE B CA 1
ATOM 3740 C C . PHE B 1 100 ? 16.734 -17.828 -23.109 1 93.81 100 PHE B C 1
ATOM 3742 O O . PHE B 1 100 ? 16.844 -18.625 -22.188 1 93.81 100 PHE B O 1
ATOM 3749 N N . VAL B 1 101 ? 17.516 -16.891 -23.234 1 94.12 101 VAL B N 1
ATOM 3750 C CA . VAL B 1 101 ? 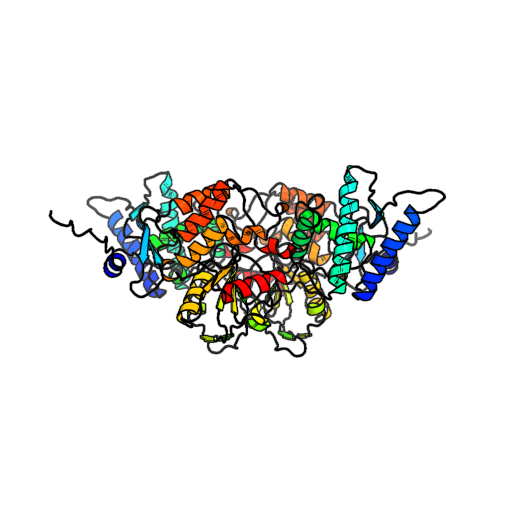18.703 -16.688 -22.406 1 94.12 101 VAL B CA 1
ATOM 3751 C C . VAL B 1 101 ? 18.281 -16.312 -20.984 1 94.12 101 VAL B C 1
ATOM 3753 O O . VAL B 1 101 ? 18.891 -16.75 -20.016 1 94.12 101 VAL B O 1
ATOM 3756 N N . ARG B 1 102 ? 17.219 -15.516 -20.859 1 96.12 102 ARG B N 1
ATOM 3757 C CA . ARG B 1 102 ? 16.719 -15.094 -19.547 1 96.12 102 ARG B CA 1
ATOM 3758 C C . ARG B 1 102 ? 16.344 -16.297 -18.703 1 96.12 102 ARG B C 1
ATOM 3760 O O . ARG B 1 102 ? 16.594 -16.312 -17.484 1 96.12 102 ARG B O 1
ATOM 3767 N N . VAL B 1 103 ? 15.766 -17.266 -19.359 1 96.38 103 VAL B N 1
ATOM 3768 C CA . VAL B 1 103 ? 15.344 -18.469 -18.625 1 96.38 103 VAL B CA 1
ATOM 3769 C C . VAL B 1 103 ? 16.562 -19.141 -18 1 96.38 103 VAL B C 1
ATOM 3771 O O . VAL B 1 103 ? 16.531 -19.484 -16.812 1 96.38 103 VAL B O 1
ATOM 3774 N N . TRP B 1 104 ? 17.641 -19.219 -18.734 1 95.25 104 TRP B N 1
ATOM 3775 C CA . TRP B 1 104 ? 18.844 -19.859 -18.234 1 95.25 104 TRP B CA 1
ATOM 3776 C C . TRP B 1 104 ? 19.484 -19.031 -17.125 1 95.25 104 TRP B C 1
ATOM 3778 O O . TRP B 1 104 ? 19.969 -19.594 -16.125 1 95.25 104 TRP B O 1
ATOM 3788 N N . LYS B 1 105 ? 19.438 -17.781 -17.281 1 96.5 105 LYS B N 1
ATOM 3789 C CA . LYS B 1 105 ? 20.031 -16.906 -16.266 1 96.5 105 LYS B CA 1
ATOM 3790 C C . LYS B 1 105 ? 19.266 -16.984 -14.953 1 96.5 105 LYS B C 1
ATOM 3792 O O . LYS B 1 105 ? 19.875 -17.031 -13.875 1 96.5 105 LYS B O 1
ATOM 3797 N N . VAL B 1 106 ? 17.938 -16.984 -15.008 1 97.44 106 VAL B N 1
ATOM 3798 C CA . VAL B 1 106 ? 17.125 -17.078 -13.805 1 97.44 106 VAL B CA 1
ATOM 3799 C C . VAL B 1 106 ? 17.312 -18.438 -13.148 1 97.44 106 VAL B C 1
ATOM 3801 O O . VAL B 1 106 ? 17.422 -18.531 -11.922 1 97.44 106 VAL B O 1
ATOM 3804 N N . MET B 1 107 ? 17.422 -19.484 -13.969 1 97.06 107 MET B N 1
ATOM 3805 C CA . MET B 1 107 ? 17.672 -20.828 -13.43 1 97.06 107 MET B CA 1
ATOM 3806 C C . MET B 1 107 ? 19 -20.875 -12.68 1 97.06 107 MET B C 1
ATOM 3808 O O . MET B 1 107 ? 19.094 -21.484 -11.609 1 97.06 107 MET B O 1
ATOM 3812 N N . GLU B 1 108 ? 19.969 -20.25 -13.266 1 96.69 108 GLU B N 1
ATOM 3813 C CA . GLU B 1 108 ? 21.281 -20.172 -12.625 1 96.69 108 GLU B CA 1
ATOM 3814 C C . GLU B 1 108 ? 21.203 -19.469 -11.281 1 96.69 108 GLU B C 1
ATOM 3816 O O . GLU B 1 108 ? 21.766 -19.938 -10.289 1 96.69 108 GLU B O 1
ATOM 3821 N N . MET B 1 109 ? 20.516 -18.422 -11.297 1 95.62 109 MET B N 1
ATOM 3822 C CA . MET B 1 109 ? 20.359 -17.641 -10.062 1 95.62 109 MET B CA 1
ATOM 3823 C C . MET B 1 109 ? 19.625 -18.469 -9.008 1 95.62 109 MET B C 1
ATOM 3825 O O . MET B 1 109 ? 20 -18.453 -7.832 1 95.62 109 MET B O 1
ATOM 3829 N N . CYS B 1 110 ? 18.578 -19.094 -9.438 1 97.31 110 CYS B N 1
ATOM 3830 C CA . CYS B 1 110 ? 17.812 -19.938 -8.508 1 97.31 110 CYS B CA 1
ATOM 3831 C C . CYS B 1 110 ? 18.688 -21.031 -7.922 1 97.31 110 CYS B C 1
ATOM 3833 O O . CYS B 1 110 ? 18.609 -21.328 -6.73 1 97.31 110 CYS B O 1
ATOM 3835 N N . TYR B 1 111 ? 19.484 -21.609 -8.781 1 97.5 111 TYR B N 1
ATOM 3836 C CA . TYR B 1 111 ? 20.406 -22.656 -8.336 1 97.5 111 TYR B CA 1
ATOM 3837 C C . TYR B 1 111 ? 21.312 -22.141 -7.227 1 97.5 111 TYR B C 1
ATOM 3839 O O . TYR B 1 111 ? 21.516 -22.812 -6.219 1 97.5 111 TYR B O 1
ATOM 3847 N N . LYS B 1 112 ? 21.797 -20.969 -7.367 1 94.5 112 LYS B N 1
ATOM 3848 C CA . LYS B 1 112 ? 22.688 -20.359 -6.391 1 94.5 112 LYS B CA 1
ATOM 3849 C C . LYS B 1 112 ? 21.938 -20.016 -5.102 1 94.5 112 LYS B C 1
ATOM 3851 O O . LYS B 1 112 ? 22.438 -20.312 -4.004 1 94.5 112 LYS B O 1
ATOM 3856 N N . ILE B 1 113 ? 20.844 -19.406 -5.254 1 94.25 113 ILE B N 1
ATOM 3857 C CA . ILE B 1 113 ? 20.016 -18.984 -4.125 1 94.25 113 ILE B CA 1
ATOM 3858 C C . ILE B 1 113 ? 19.688 -20.188 -3.25 1 94.25 113 ILE B C 1
ATOM 3860 O O . ILE B 1 113 ? 19.844 -20.141 -2.027 1 94.25 113 ILE B O 1
ATOM 3864 N N . LEU B 1 114 ? 19.281 -21.234 -3.902 1 96.19 114 LEU B N 1
ATOM 3865 C CA . LEU B 1 114 ? 18.906 -22.453 -3.188 1 96.19 114 LEU B CA 1
ATOM 3866 C C . LEU B 1 114 ? 20.109 -23.062 -2.494 1 96.19 114 LEU B C 1
ATOM 3868 O O . LEU B 1 114 ? 20 -23.609 -1.395 1 96.19 114 LEU B O 1
ATOM 3872 N N . GLY B 1 115 ? 21.203 -22.984 -3.145 1 94.56 115 GLY B N 1
ATOM 3873 C CA . GLY B 1 115 ? 22.438 -23.484 -2.541 1 94.56 115 GLY B CA 1
ATOM 3874 C C . GLY B 1 115 ? 22.812 -22.734 -1.272 1 94.56 115 GLY B C 1
ATOM 3875 O O . GLY B 1 115 ? 23.375 -23.328 -0.352 1 94.56 115 GLY B O 1
ATOM 3876 N N . GLU B 1 116 ? 22.422 -21.531 -1.206 1 90.62 116 GLU B N 1
ATOM 3877 C CA . GLU B 1 116 ? 22.734 -20.703 -0.045 1 90.62 116 GLU B CA 1
ATOM 3878 C C . GLU B 1 116 ? 21.609 -20.781 0.995 1 90.62 116 GLU B C 1
ATOM 3880 O O . GLU B 1 116 ? 21.734 -20.203 2.076 1 90.62 116 GLU B O 1
ATOM 3885 N N . GLY B 1 117 ? 20.594 -21.469 0.68 1 89.75 117 GLY B N 1
ATOM 3886 C CA . GLY B 1 117 ? 19.469 -21.594 1.591 1 89.75 117 GLY B CA 1
ATOM 3887 C C . GLY B 1 117 ? 18.734 -20.281 1.809 1 89.75 117 GLY B C 1
ATOM 3888 O O . GLY B 1 117 ? 18.203 -20.031 2.895 1 89.75 117 GLY B O 1
ATOM 3889 N N . LYS B 1 118 ? 18.688 -19.484 0.837 1 87.31 118 LYS B N 1
ATOM 3890 C CA . LYS B 1 118 ? 18.078 -18.156 0.968 1 87.31 118 LYS B CA 1
ATOM 3891 C C . LYS B 1 118 ? 16.734 -18.094 0.249 1 87.31 118 LYS B C 1
ATOM 3893 O O . LYS B 1 118 ? 16.422 -18.969 -0.574 1 87.31 118 LYS B O 1
ATOM 3898 N N . LEU B 1 119 ? 15.945 -17.203 0.656 1 90.44 119 LEU B N 1
ATOM 3899 C CA . LEU B 1 119 ? 14.711 -16.812 0 1 90.44 119 LEU B CA 1
ATOM 3900 C C . LEU B 1 119 ? 14.75 -15.336 -0.395 1 90.44 119 LEU B C 1
ATOM 3902 O O . LEU B 1 119 ? 15.062 -14.477 0.432 1 90.44 119 LEU B O 1
ATOM 3906 N N . VAL B 1 120 ? 14.484 -15.094 -1.736 1 90.5 120 VAL B N 1
ATOM 3907 C CA . VAL B 1 120 ? 14.672 -13.719 -2.199 1 90.5 120 VAL B CA 1
ATOM 3908 C C . VAL B 1 120 ? 13.367 -13.18 -2.77 1 90.5 120 VAL B C 1
ATOM 3910 O O . VAL B 1 120 ? 12.516 -13.945 -3.229 1 90.5 120 VAL B O 1
ATOM 3913 N N . THR B 1 121 ? 13.188 -11.867 -2.713 1 88.44 121 THR B N 1
ATOM 3914 C CA . THR B 1 121 ? 12.039 -11.219 -3.35 1 88.44 121 THR B CA 1
ATOM 3915 C C . THR B 1 121 ? 12.297 -11.008 -4.84 1 88.44 121 THR B C 1
ATOM 3917 O O . THR B 1 121 ? 13.438 -11.102 -5.297 1 88.44 121 THR B O 1
ATOM 3920 N N . GLN B 1 122 ? 11.258 -10.742 -5.578 1 90 122 GLN B N 1
ATOM 3921 C CA . GLN B 1 122 ? 11.391 -10.469 -7.008 1 90 122 GLN B CA 1
ATOM 3922 C C . GLN B 1 122 ? 12.211 -9.211 -7.254 1 90 122 GLN B C 1
ATOM 3924 O O . GLN B 1 122 ? 12.961 -9.133 -8.234 1 90 122 GLN B O 1
ATOM 3929 N N . ARG B 1 123 ? 12.078 -8.297 -6.422 1 84.25 123 ARG B N 1
ATOM 3930 C CA . ARG B 1 123 ? 12.82 -7.051 -6.551 1 84.25 123 ARG B CA 1
ATOM 3931 C C . ARG B 1 123 ? 14.312 -7.281 -6.355 1 84.25 123 ARG B C 1
ATOM 3933 O O . ARG B 1 123 ? 15.133 -6.758 -7.113 1 84.25 123 ARG B O 1
ATOM 3940 N N . GLU B 1 124 ? 14.656 -8.008 -5.344 1 86.25 124 GLU B N 1
ATOM 3941 C CA . GLU B 1 124 ? 16.047 -8.367 -5.109 1 86.25 124 GLU B CA 1
ATOM 3942 C C . GLU B 1 124 ? 16.641 -9.125 -6.301 1 86.25 124 GLU B C 1
ATOM 3944 O O . GLU B 1 124 ? 17.75 -8.836 -6.742 1 86.25 124 GLU B O 1
ATOM 3949 N N . LEU B 1 125 ? 15.852 -10.016 -6.727 1 92.44 125 LEU B N 1
ATOM 3950 C CA . LEU B 1 125 ? 16.281 -10.82 -7.867 1 92.44 125 LEU B CA 1
ATOM 3951 C C . LEU B 1 125 ? 16.5 -9.945 -9.102 1 92.44 125 LEU B C 1
ATOM 3953 O O . LEU B 1 125 ? 17.469 -10.125 -9.836 1 92.44 125 LEU B O 1
ATOM 3957 N N . PHE B 1 126 ? 15.648 -9.031 -9.312 1 93.62 126 PHE B N 1
ATOM 3958 C CA . PHE B 1 126 ? 15.734 -8.125 -10.453 1 93.62 126 PHE B CA 1
ATOM 3959 C C . PHE B 1 126 ? 17.047 -7.359 -10.43 1 93.62 126 PHE B C 1
ATOM 3961 O O . PHE B 1 126 ? 17.766 -7.324 -11.43 1 93.62 126 PHE B O 1
ATOM 3968 N N . TYR B 1 127 ? 17.406 -6.859 -9.367 1 89.06 127 TYR B N 1
ATOM 3969 C CA . TYR B 1 127 ? 18.594 -6.02 -9.336 1 89.06 127 TYR B CA 1
ATOM 3970 C C . TYR B 1 127 ? 19.859 -6.863 -9.453 1 89.06 127 TYR B C 1
ATOM 3972 O O . TYR B 1 127 ? 20.859 -6.418 -10.016 1 89.06 127 TYR B O 1
ATOM 3980 N N . LYS B 1 128 ? 19.812 -8.008 -8.891 1 91.44 128 LYS B N 1
ATOM 3981 C CA . LYS B 1 128 ? 20.953 -8.906 -9.078 1 91.44 128 LYS B CA 1
ATOM 3982 C C . LYS B 1 128 ? 21.125 -9.258 -10.555 1 91.44 128 LYS B C 1
ATOM 3984 O O . LYS B 1 128 ? 22.25 -9.219 -11.078 1 91.44 128 LYS B O 1
ATOM 3989 N N . LEU B 1 129 ? 20.062 -9.539 -11.195 1 94.38 129 LEU B N 1
ATOM 3990 C CA . LEU B 1 129 ? 20.109 -9.906 -12.609 1 94.38 129 LEU B CA 1
ATOM 3991 C C . LEU B 1 129 ? 20.469 -8.703 -13.477 1 94.38 129 LEU B C 1
ATOM 3993 O O . LEU B 1 129 ? 21.156 -8.836 -14.492 1 94.38 129 LEU B O 1
ATOM 3997 N N . LEU B 1 130 ? 19.922 -7.59 -13.07 1 93.06 130 LEU B N 1
ATOM 3998 C CA . LEU B 1 130 ? 20.234 -6.355 -13.773 1 93.06 130 LEU B CA 1
ATOM 3999 C C . LEU B 1 130 ? 21.75 -6.086 -13.742 1 93.06 130 LEU B C 1
ATOM 4001 O O . LEU B 1 130 ? 22.312 -5.602 -14.727 1 93.06 130 LEU B O 1
ATOM 4005 N N . SER B 1 131 ? 22.375 -6.391 -12.656 1 90.12 131 SER B N 1
ATOM 4006 C CA . SER B 1 131 ? 23.812 -6.188 -12.492 1 90.12 131 SER B CA 1
ATOM 4007 C C . SER B 1 131 ? 24.609 -7.23 -13.258 1 90.12 131 SER B C 1
ATOM 4009 O O . SER B 1 131 ? 25.578 -6.898 -13.953 1 90.12 131 SER B O 1
ATOM 4011 N N . ASP B 1 132 ? 24.172 -8.438 -13.156 1 91.19 132 ASP B N 1
ATOM 4012 C CA . ASP B 1 132 ? 24.922 -9.555 -13.734 1 91.19 132 ASP B CA 1
ATOM 4013 C C . ASP B 1 132 ? 24.734 -9.617 -15.25 1 91.19 132 ASP B C 1
ATOM 4015 O O . ASP B 1 132 ? 25.641 -10.008 -15.977 1 91.19 132 ASP B O 1
ATOM 4019 N N . SER B 1 133 ? 23.547 -9.344 -15.648 1 92.31 133 SER B N 1
ATOM 4020 C CA . SER B 1 133 ? 23.219 -9.484 -17.062 1 92.31 133 SER B CA 1
ATOM 4021 C C . SER B 1 133 ? 22.328 -8.352 -17.547 1 92.31 133 SER B C 1
ATOM 4023 O O . SER B 1 133 ? 21.203 -8.586 -17.969 1 92.31 133 SER B O 1
ATOM 4025 N N . PRO B 1 134 ? 22.859 -7.156 -17.656 1 91 134 PRO B N 1
ATOM 4026 C CA . PRO B 1 134 ? 22.062 -5.984 -18 1 91 134 PRO B CA 1
ATOM 4027 C C . PRO B 1 134 ? 21.516 -6.043 -19.422 1 91 134 PRO B C 1
ATOM 4029 O O . PRO B 1 134 ? 20.5 -5.422 -19.734 1 91 134 PRO B O 1
ATOM 4032 N N . LYS B 1 135 ? 22.156 -6.797 -20.25 1 91.19 135 LYS B N 1
ATOM 4033 C CA . LYS B 1 135 ? 21.734 -6.902 -21.656 1 91.19 135 LYS B CA 1
ATOM 4034 C C . LYS B 1 135 ? 20.391 -7.613 -21.766 1 91.19 135 LYS B C 1
ATOM 4036 O O . LYS B 1 135 ? 19.625 -7.344 -22.688 1 91.19 135 LYS B O 1
ATOM 4041 N N . TYR B 1 136 ? 20.125 -8.453 -20.844 1 93.31 136 TYR B N 1
ATOM 4042 C CA . TYR B 1 136 ? 18.953 -9.312 -20.969 1 93.31 136 TYR B CA 1
ATOM 4043 C C . TYR B 1 136 ? 17.828 -8.836 -20.047 1 93.31 136 TYR B C 1
ATOM 4045 O O . TYR B 1 136 ? 16.656 -9.141 -20.281 1 93.31 136 TYR B O 1
ATOM 4053 N N . PHE B 1 137 ? 18.219 -8.148 -19 1 93.81 137 PHE B N 1
ATOM 4054 C CA . PHE B 1 137 ? 17.219 -7.68 -18.047 1 93.81 137 PHE B CA 1
ATOM 4055 C C . PHE B 1 137 ? 17.266 -6.16 -17.906 1 93.81 137 PHE B C 1
ATOM 4057 O O . PHE B 1 137 ? 18.219 -5.605 -17.359 1 93.81 137 PHE B O 1
ATOM 4064 N N . SER B 1 138 ? 16.172 -5.523 -18.406 1 88.94 138 SER B N 1
ATOM 4065 C CA . SER B 1 138 ? 16.156 -4.062 -18.375 1 88.94 138 SER B CA 1
ATOM 4066 C C . SER B 1 138 ? 15.047 -3.547 -17.453 1 88.94 138 SER B C 1
ATOM 4068 O O . SER B 1 138 ? 15.047 -2.375 -17.078 1 88.94 138 SER B O 1
ATOM 4070 N N . CYS B 1 139 ? 14.141 -4.414 -17.109 1 91.06 139 CYS B N 1
ATOM 4071 C CA . CYS B 1 139 ? 13.047 -4.031 -16.219 1 91.06 139 CYS B CA 1
ATOM 4072 C C . CYS B 1 139 ? 12.562 -5.23 -15.414 1 91.06 139 CYS B C 1
ATOM 4074 O O . CYS B 1 139 ? 12.812 -6.379 -15.781 1 91.06 139 CYS B O 1
ATOM 4076 N N . GLN B 1 140 ? 11.914 -4.922 -14.406 1 90.25 140 GLN B N 1
ATOM 4077 C CA . GLN B 1 140 ? 11.445 -5.965 -13.5 1 90.25 140 GLN B CA 1
ATOM 4078 C C . GLN B 1 140 ? 10.438 -6.879 -14.188 1 90.25 140 GLN B C 1
ATOM 4080 O O . GLN B 1 140 ? 10.328 -8.055 -13.844 1 90.25 140 GLN B O 1
ATOM 4085 N N . ARG B 1 141 ? 9.758 -6.387 -15.117 1 93.19 141 ARG B N 1
ATOM 4086 C CA . ARG B 1 141 ? 8.773 -7.176 -15.859 1 93.19 141 ARG B CA 1
ATOM 4087 C C . ARG B 1 141 ? 9.422 -8.383 -16.516 1 93.19 141 ARG B C 1
ATOM 4089 O O . ARG B 1 141 ? 8.836 -9.461 -16.578 1 93.19 141 ARG B O 1
ATOM 4096 N N . HIS B 1 142 ? 10.602 -8.219 -16.984 1 94.81 142 HIS B N 1
ATOM 4097 C CA . HIS B 1 142 ? 11.344 -9.32 -17.609 1 94.81 142 HIS B CA 1
ATOM 4098 C C . HIS B 1 142 ? 11.578 -10.445 -16.609 1 94.81 142 HIS B C 1
ATOM 4100 O O . HIS B 1 142 ? 11.43 -11.625 -16.953 1 94.81 142 HIS B O 1
ATOM 4106 N N . VAL B 1 143 ? 11.867 -10.008 -15.438 1 95.19 143 VAL B N 1
ATOM 4107 C CA . VAL B 1 143 ? 12.156 -10.992 -14.406 1 95.19 143 VAL B CA 1
ATOM 4108 C C . VAL B 1 143 ? 10.875 -11.734 -14.023 1 95.19 143 VAL B C 1
ATOM 4110 O O . VAL B 1 143 ? 10.859 -12.969 -13.953 1 95.19 143 VAL B O 1
ATOM 4113 N N . ASN B 1 144 ? 9.82 -11.016 -13.836 1 93.5 144 ASN B N 1
ATOM 4114 C CA . ASN B 1 144 ? 8.539 -11.617 -13.461 1 93.5 144 ASN B CA 1
ATOM 4115 C C . ASN B 1 144 ? 8.062 -12.617 -14.508 1 93.5 144 ASN B C 1
ATOM 4117 O O . ASN B 1 144 ? 7.602 -13.711 -14.172 1 93.5 144 ASN B O 1
ATOM 4121 N N . GLN B 1 145 ? 8.203 -12.25 -15.695 1 94.12 145 GLN B N 1
ATOM 4122 C CA . GLN B 1 145 ? 7.801 -13.133 -16.781 1 94.12 145 GLN B CA 1
ATOM 4123 C C . GLN B 1 145 ? 8.695 -14.367 -16.859 1 94.12 145 GLN B C 1
ATOM 4125 O O . GLN B 1 145 ? 8.211 -15.477 -17.078 1 94.12 145 GLN B O 1
ATOM 4130 N N . THR B 1 146 ? 9.938 -14.117 -16.734 1 95.94 146 THR B N 1
ATOM 4131 C CA . THR B 1 146 ? 10.891 -15.211 -16.828 1 95.94 146 THR B CA 1
ATOM 4132 C C . THR B 1 146 ? 10.695 -16.219 -15.703 1 95.94 146 THR B C 1
ATOM 4134 O O . THR B 1 146 ? 10.867 -17.422 -15.898 1 95.94 146 THR B O 1
ATOM 4137 N N . ILE B 1 147 ? 10.391 -15.703 -14.539 1 96.31 147 ILE B N 1
ATOM 4138 C CA . ILE B 1 147 ? 10.102 -16.594 -13.422 1 96.31 147 ILE B CA 1
ATOM 4139 C C . ILE B 1 147 ? 8.977 -17.547 -13.805 1 96.31 147 ILE B C 1
ATOM 4141 O O . ILE B 1 147 ? 9.078 -18.766 -13.57 1 96.31 147 ILE B O 1
ATOM 4145 N N . GLN B 1 148 ? 7.984 -17.047 -14.43 1 94.38 148 GLN B N 1
ATOM 4146 C CA . GLN B 1 148 ? 6.879 -17.906 -14.867 1 94.38 148 GLN B CA 1
ATOM 4147 C C . GLN B 1 148 ? 7.336 -18.891 -15.93 1 94.38 148 GLN B C 1
ATOM 4149 O O . GLN B 1 148 ? 6.852 -20.031 -15.977 1 94.38 148 GLN B O 1
ATOM 4154 N N . ASP B 1 149 ? 8.211 -18.453 -16.766 1 95.06 149 ASP B N 1
ATOM 4155 C CA . ASP B 1 149 ? 8.766 -19.359 -17.766 1 95.06 149 ASP B CA 1
ATOM 4156 C C . ASP B 1 149 ? 9.516 -20.516 -17.094 1 95.06 149 ASP B C 1
ATOM 4158 O O . ASP B 1 149 ? 9.398 -21.672 -17.516 1 95.06 149 ASP B O 1
ATOM 4162 N N . VAL B 1 150 ? 10.273 -20.203 -16.094 1 96.81 150 VAL B N 1
ATOM 4163 C CA . VAL B 1 150 ? 11.047 -21.219 -15.398 1 96.81 150 VAL B CA 1
ATOM 4164 C C . VAL B 1 150 ? 10.102 -22.172 -14.68 1 96.81 150 VAL B C 1
ATOM 4166 O O . VAL B 1 150 ? 10.328 -23.391 -14.688 1 96.81 150 VAL B O 1
ATOM 4169 N N . VAL B 1 151 ? 9.055 -21.672 -14.094 1 96 151 VAL B N 1
ATOM 4170 C CA . VAL B 1 151 ? 8.039 -22.5 -13.461 1 96 151 VAL B CA 1
ATOM 4171 C C . VAL B 1 151 ? 7.422 -23.438 -14.5 1 96 151 VAL B C 1
ATOM 4173 O O . VAL B 1 151 ? 7.207 -24.625 -14.227 1 96 151 VAL B O 1
ATOM 4176 N N . SER B 1 152 ? 7.223 -22.906 -15.672 1 95 152 SER B N 1
ATOM 4177 C CA . SER B 1 152 ? 6.613 -23.688 -16.75 1 95 152 SER B CA 1
ATOM 4178 C C . SER B 1 152 ? 7.57 -24.75 -17.281 1 95 152 SER B C 1
ATOM 4180 O O . SER B 1 152 ? 7.141 -25.797 -17.75 1 95 152 SER B O 1
ATOM 4182 N N . LEU B 1 153 ? 8.789 -24.453 -17.234 1 94.75 153 LEU B N 1
ATOM 4183 C CA . LEU B 1 153 ? 9.797 -25.375 -17.766 1 94.75 153 LEU B CA 1
ATOM 4184 C C . LEU B 1 153 ? 10.086 -26.484 -16.766 1 94.75 153 LEU B C 1
ATOM 4186 O O . LEU B 1 153 ? 10.047 -27.672 -17.125 1 94.75 153 LEU B O 1
ATOM 4190 N N . LEU B 1 154 ? 10.336 -26.094 -15.516 1 95.88 154 LEU B N 1
ATOM 4191 C CA . LEU B 1 154 ? 10.773 -27.047 -14.5 1 95.88 154 LEU B CA 1
ATOM 4192 C C . LEU B 1 154 ? 9.586 -27.672 -13.789 1 95.88 154 LEU B C 1
ATOM 4194 O O . LEU B 1 154 ? 9.727 -28.672 -13.07 1 95.88 154 LEU B O 1
ATOM 4198 N N . ARG B 1 155 ? 8.461 -27.031 -13.859 1 94.56 155 ARG B N 1
ATOM 4199 C CA . ARG B 1 155 ? 7.234 -27.469 -13.211 1 94.56 155 ARG B CA 1
ATOM 4200 C C . ARG B 1 155 ? 7.418 -27.562 -11.695 1 94.56 155 ARG B C 1
ATOM 4202 O O . ARG B 1 155 ? 7.074 -28.562 -11.078 1 94.56 155 ARG B O 1
ATOM 4209 N N . CYS B 1 156 ? 8 -26.594 -11.203 1 95.88 156 CYS B N 1
ATOM 4210 C CA . CYS B 1 156 ? 8.102 -26.375 -9.766 1 95.88 156 CYS B CA 1
ATOM 4211 C C . CYS B 1 156 ? 7.652 -24.969 -9.391 1 95.88 156 CYS B C 1
ATOM 4213 O O . CYS B 1 156 ? 7.758 -24.047 -10.195 1 95.88 156 CYS B O 1
ATOM 4215 N N . THR B 1 157 ? 7.156 -24.844 -8.203 1 95.81 157 THR B N 1
ATOM 4216 C CA . THR B 1 157 ? 6.57 -23.578 -7.777 1 95.81 157 THR B CA 1
ATOM 4217 C C . THR B 1 157 ? 7.652 -22.531 -7.578 1 95.81 157 THR B C 1
ATOM 4219 O O . THR B 1 157 ? 8.82 -22.859 -7.371 1 95.81 157 THR B O 1
ATOM 4222 N N . ARG B 1 158 ? 7.262 -21.297 -7.672 1 94.44 158 ARG B N 1
ATOM 4223 C CA . ARG B 1 158 ? 8.18 -20.188 -7.445 1 94.44 158 ARG B CA 1
ATOM 4224 C C . ARG B 1 158 ? 8.797 -20.266 -6.051 1 94.44 158 ARG B C 1
ATOM 4226 O O . ARG B 1 158 ? 9.984 -19.984 -5.871 1 94.44 158 ARG B O 1
ATOM 4233 N N . GLN B 1 159 ? 7.973 -20.672 -5.07 1 94.19 159 GLN B N 1
ATOM 4234 C CA . GLN B 1 159 ? 8.469 -20.844 -3.707 1 94.19 159 GLN B CA 1
ATOM 4235 C C . GLN B 1 159 ? 9.594 -21.875 -3.664 1 94.19 159 GLN B C 1
ATOM 4237 O O . GLN B 1 159 ? 10.602 -21.672 -2.979 1 94.19 159 GLN B O 1
ATOM 4242 N N . SER B 1 160 ? 9.43 -22.906 -4.34 1 96.25 160 SER B N 1
ATOM 4243 C CA . SER B 1 160 ? 10.445 -23.953 -4.391 1 96.25 160 SER B CA 1
ATOM 4244 C C . SER B 1 160 ? 11.719 -23.453 -5.066 1 96.25 160 SER B C 1
ATOM 4246 O O . SER B 1 160 ? 12.812 -23.969 -4.793 1 96.25 160 SER B O 1
ATOM 4248 N N . LEU B 1 161 ? 11.562 -22.469 -5.953 1 97.06 161 LEU B N 1
ATOM 4249 C CA . LEU B 1 161 ? 12.695 -21.906 -6.664 1 97.06 161 LEU B CA 1
ATOM 4250 C C . LEU B 1 161 ? 13.445 -20.906 -5.789 1 97.06 161 LEU B C 1
ATOM 4252 O O . LEU B 1 161 ? 14.461 -20.344 -6.207 1 97.06 161 LEU B O 1
ATOM 4256 N N . GLY B 1 162 ? 12.938 -20.672 -4.652 1 94.94 162 GLY B N 1
ATOM 4257 C CA . GLY B 1 162 ? 13.586 -19.75 -3.742 1 94.94 162 GLY B CA 1
ATOM 4258 C C . GLY B 1 162 ? 13.156 -18.312 -3.949 1 94.94 162 GLY B C 1
ATOM 4259 O O . GLY B 1 162 ? 13.875 -17.375 -3.584 1 94.94 162 GLY B O 1
ATOM 4260 N N . ILE B 1 163 ? 12.039 -18.109 -4.547 1 95 163 ILE B N 1
ATOM 4261 C CA . ILE B 1 163 ? 11.523 -16.781 -4.828 1 95 163 ILE B CA 1
ATOM 4262 C C . ILE B 1 163 ? 10.242 -16.547 -4.035 1 95 163 ILE B C 1
ATOM 4264 O O . ILE B 1 163 ? 9.281 -17.312 -4.156 1 95 163 ILE B O 1
ATOM 4268 N N . MET B 1 164 ? 10.227 -15.484 -3.289 1 92 164 MET B N 1
ATOM 4269 C CA . MET B 1 164 ? 9.086 -15.156 -2.438 1 92 164 MET B CA 1
ATOM 4270 C C . MET B 1 164 ? 7.965 -14.523 -3.25 1 92 164 MET B C 1
ATOM 4272 O O . MET B 1 164 ? 8.219 -13.797 -4.211 1 92 164 MET B O 1
ATOM 4276 N N . ALA B 1 165 ? 6.715 -14.805 -2.758 1 89.62 165 ALA B N 1
ATOM 4277 C CA . ALA B 1 165 ? 5.562 -14.125 -3.346 1 89.62 165 ALA B CA 1
ATOM 4278 C C . ALA B 1 165 ? 5.477 -12.68 -2.881 1 89.62 165 ALA B C 1
ATOM 4280 O O . ALA B 1 165 ? 6.117 -12.297 -1.897 1 89.62 165 ALA B O 1
ATOM 4281 N N . SER B 1 166 ? 4.742 -11.914 -3.693 1 86.38 166 SER B N 1
ATOM 4282 C CA . SER B 1 166 ? 4.457 -10.562 -3.234 1 86.38 166 SER B CA 1
ATOM 4283 C C . SER B 1 166 ? 3.648 -10.578 -1.941 1 86.38 166 SER B C 1
ATOM 4285 O O . SER B 1 166 ? 2.861 -11.492 -1.704 1 86.38 166 SER B O 1
ATOM 4287 N N . SER B 1 167 ? 3.85 -9.602 -1.028 1 85.38 167 SER B N 1
ATOM 4288 C CA . SER B 1 167 ? 3.201 -9.5 0.275 1 85.38 167 SER B CA 1
ATOM 4289 C C . SER B 1 167 ? 2.398 -8.211 0.399 1 85.38 167 SER B C 1
ATOM 4291 O O . SER B 1 167 ? 2.748 -7.328 1.186 1 85.38 167 SER B O 1
ATOM 4293 N N . ARG B 1 168 ? 1.301 -8.148 -0.207 1 83.19 168 ARG B N 1
ATOM 4294 C CA . ARG B 1 168 ? 0.519 -6.918 -0.21 1 83.19 168 ARG B CA 1
ATOM 4295 C C . ARG B 1 168 ? -0.715 -7.051 0.677 1 83.19 168 ARG B C 1
ATOM 4297 O O . ARG B 1 168 ? -1.31 -6.047 1.077 1 83.19 168 ARG B O 1
ATOM 4304 N N . GLY B 1 169 ? -1.049 -8.297 0.943 1 89.38 169 GLY B N 1
ATOM 4305 C CA . GLY B 1 169 ? -2.32 -8.531 1.605 1 89.38 169 GLY B CA 1
ATOM 4306 C C . GLY B 1 169 ? -2.248 -8.375 3.113 1 89.38 169 GLY B C 1
ATOM 4307 O O . GLY B 1 169 ? -1.159 -8.258 3.678 1 89.38 169 GLY B O 1
ATOM 4308 N N . ALA B 1 170 ? -3.438 -8.344 3.75 1 89.69 170 ALA B N 1
ATOM 4309 C CA . ALA B 1 170 ? -3.539 -8.203 5.199 1 89.69 170 ALA B CA 1
ATOM 4310 C C . ALA B 1 170 ? -4.723 -9 5.746 1 89.69 170 ALA B C 1
ATOM 4312 O O . ALA B 1 170 ? -5.723 -9.188 5.051 1 89.69 170 ALA B O 1
ATOM 4313 N N . LEU B 1 171 ? -4.531 -9.445 6.957 1 92.12 171 LEU B N 1
ATOM 4314 C CA . LEU B 1 171 ? -5.574 -10.125 7.719 1 92.12 171 LEU B CA 1
ATOM 4315 C C . LEU B 1 171 ? -6.07 -9.242 8.859 1 92.12 171 LEU B C 1
ATOM 4317 O O . LEU B 1 171 ? -5.273 -8.719 9.641 1 92.12 171 LEU B O 1
ATOM 4321 N N . ILE B 1 172 ? -7.371 -9.148 8.906 1 90 172 ILE B N 1
ATOM 4322 C CA . ILE B 1 172 ? -7.973 -8.289 9.922 1 90 172 ILE B CA 1
ATOM 4323 C C . ILE B 1 172 ? -9.141 -9.016 10.586 1 90 172 ILE B C 1
ATOM 4325 O O . ILE B 1 172 ? -9.898 -9.719 9.922 1 90 172 ILE B O 1
ATOM 4329 N N . GLY B 1 173 ? -9.234 -8.789 11.945 1 91.19 173 GLY B N 1
ATOM 4330 C CA . GLY B 1 173 ? -10.438 -9.273 12.594 1 91.19 173 GLY B CA 1
ATOM 4331 C C . GLY B 1 173 ? -10.195 -10.461 13.508 1 91.19 173 GLY B C 1
ATOM 4332 O O . GLY B 1 173 ? -9.117 -10.586 14.094 1 91.19 173 GLY B O 1
ATOM 4333 N N . ARG B 1 174 ? -11.211 -11.312 13.617 1 93.25 174 ARG B N 1
ATOM 4334 C CA . ARG B 1 174 ? -11.25 -12.344 14.641 1 93.25 174 ARG B CA 1
ATOM 4335 C C . ARG B 1 174 ? -10.453 -13.578 14.211 1 93.25 174 ARG B C 1
ATOM 4337 O O . ARG B 1 174 ? -11.031 -14.633 13.961 1 93.25 174 ARG B O 1
ATOM 4344 N N . LEU B 1 175 ? -9.156 -13.406 14.227 1 95.5 175 LEU B N 1
ATOM 4345 C CA . LEU B 1 175 ? -8.211 -14.453 13.852 1 95.5 175 LEU B CA 1
ATOM 4346 C C . LEU B 1 175 ? -6.965 -14.398 14.727 1 95.5 175 LEU B C 1
ATOM 4348 O O . LEU B 1 175 ? -6.43 -13.32 14.984 1 95.5 175 LEU B O 1
ATOM 4352 N N . VAL B 1 176 ? -6.625 -15.5 15.219 1 94.5 176 VAL B N 1
ATOM 4353 C CA . VAL B 1 176 ? -5.391 -15.609 15.992 1 94.5 176 VAL B CA 1
ATOM 4354 C C . VAL B 1 176 ? -4.402 -16.516 15.258 1 94.5 176 VAL B C 1
ATOM 4356 O O . VAL B 1 176 ? -4.742 -17.641 14.875 1 94.5 176 VAL B O 1
ATOM 4359 N N . LEU B 1 177 ? -3.279 -15.984 15.016 1 93.12 177 LEU B N 1
ATOM 4360 C CA . LEU B 1 177 ? -2.209 -16.719 14.344 1 93.12 177 LEU B CA 1
ATOM 4361 C C . LEU B 1 177 ? -1.204 -17.25 15.359 1 93.12 177 LEU B C 1
ATOM 4363 O O . LEU B 1 177 ? -0.713 -16.516 16.203 1 93.12 177 LEU B O 1
ATOM 4367 N N . HIS B 1 178 ? -0.951 -18.5 15.242 1 89.5 178 HIS B N 1
ATOM 4368 C CA . HIS B 1 178 ? 0.021 -19.156 16.125 1 89.5 178 HIS B CA 1
ATOM 4369 C C . HIS B 1 178 ? 1.218 -19.672 15.328 1 89.5 178 HIS B C 1
ATOM 4371 O O . HIS B 1 178 ? 1.075 -20.562 14.492 1 89.5 178 HIS B O 1
ATOM 4377 N N . GLU B 1 179 ? 2.254 -18.891 15.422 1 81.38 179 GLU B N 1
ATOM 4378 C CA . GLU B 1 179 ? 3.486 -19.438 14.875 1 81.38 179 GLU B CA 1
ATOM 4379 C C . GLU B 1 179 ? 4.129 -20.422 15.844 1 81.38 179 GLU B C 1
ATOM 4381 O O . GLU B 1 179 ? 4.09 -20.219 17.062 1 81.38 179 GLU B O 1
ATOM 4386 N N . PRO B 1 180 ? 4.672 -21.5 15.352 1 77.06 180 PRO B N 1
ATOM 4387 C CA . PRO B 1 180 ? 5.316 -22.438 16.266 1 77.06 180 PRO B CA 1
ATOM 4388 C C . PRO B 1 180 ? 6.395 -21.797 17.125 1 77.06 180 PRO B C 1
ATOM 4390 O O . PRO B 1 180 ? 7.246 -21.062 16.609 1 77.06 180 PRO B O 1
ATOM 4393 N N . GLU B 1 181 ? 6.383 -21.891 18.375 1 70.69 181 GLU B N 1
ATOM 4394 C CA . GLU B 1 181 ? 7.383 -21.484 19.344 1 70.69 181 GLU B CA 1
ATOM 4395 C C . GLU B 1 181 ? 7.426 -19.969 19.484 1 70.69 181 GLU B C 1
ATOM 4397 O O . GLU B 1 181 ? 8.422 -19.406 19.969 1 70.69 181 GLU B O 1
ATOM 4402 N N . GLU B 1 182 ? 6.449 -19.344 18.812 1 74.38 182 GLU B N 1
ATOM 4403 C CA . GLU B 1 182 ? 6.426 -17.891 18.938 1 74.38 182 GLU B CA 1
ATOM 4404 C C . GLU B 1 182 ? 5.121 -17.422 19.562 1 74.38 182 GLU B C 1
ATOM 4406 O O . GLU B 1 182 ? 4.234 -18.219 19.859 1 74.38 182 GLU B O 1
ATOM 4411 N N . GLU B 1 183 ? 5.141 -16.266 19.891 1 77.44 183 GLU B N 1
ATOM 4412 C CA . GLU B 1 183 ? 3.947 -15.664 20.484 1 77.44 183 GLU B CA 1
ATOM 4413 C C . GLU B 1 183 ? 2.809 -15.586 19.469 1 77.44 183 GLU B C 1
ATOM 4415 O O . GLU B 1 183 ? 3.051 -15.508 18.266 1 77.44 183 GLU B O 1
ATOM 4420 N N . HIS B 1 184 ? 1.637 -15.766 20.031 1 85.44 184 HIS B N 1
ATOM 4421 C CA . HIS B 1 184 ? 0.451 -15.695 19.172 1 85.44 184 HIS B CA 1
ATOM 4422 C C . HIS B 1 184 ? 0.137 -14.25 18.797 1 85.44 184 HIS B C 1
ATOM 4424 O O . HIS B 1 184 ? 0.471 -13.32 19.531 1 85.44 184 HIS B O 1
ATOM 4430 N N . ILE B 1 185 ? -0.391 -14.164 17.609 1 86.94 185 ILE B N 1
ATOM 4431 C CA . ILE B 1 185 ? -0.782 -12.852 17.109 1 86.94 185 ILE B CA 1
ATOM 4432 C C . ILE B 1 185 ? -2.303 -12.781 16.984 1 86.94 185 ILE B C 1
ATOM 4434 O O . ILE B 1 185 ? -2.908 -13.539 16.234 1 86.94 185 ILE B O 1
ATOM 4438 N N . ASP B 1 186 ? -2.869 -11.898 17.766 1 88.31 186 ASP B N 1
ATOM 4439 C CA . ASP B 1 186 ? -4.305 -11.648 17.672 1 88.31 186 ASP B CA 1
ATOM 4440 C C . ASP B 1 186 ? -4.602 -10.523 16.688 1 88.31 186 ASP B C 1
ATOM 4442 O O . ASP B 1 186 ? -4.352 -9.352 16.969 1 88.31 186 ASP B O 1
ATOM 4446 N N . CYS B 1 187 ? -5.219 -10.852 15.555 1 88.5 187 CYS B N 1
ATOM 4447 C CA . CYS B 1 187 ? -5.445 -9.898 14.484 1 88.5 187 CYS B CA 1
ATOM 4448 C C . CYS B 1 187 ? -6.562 -8.922 14.844 1 88.5 187 CYS B C 1
ATOM 4450 O O . CYS B 1 187 ? -6.723 -7.887 14.203 1 88.5 187 CYS B O 1
ATOM 4452 N N . SER B 1 188 ? -7.324 -9.195 15.859 1 84.44 188 SER B N 1
ATOM 4453 C CA . SER B 1 188 ? -8.453 -8.352 16.234 1 84.44 188 SER B CA 1
ATOM 4454 C C . SER B 1 188 ? -7.98 -7.086 16.938 1 84.44 188 SER B C 1
ATOM 4456 O O . SER B 1 188 ? -8.727 -6.109 17.047 1 84.44 188 SER B O 1
ATOM 4458 N N . ILE B 1 189 ? -6.73 -7.113 17.375 1 79.12 189 ILE B N 1
ATOM 4459 C CA . ILE B 1 189 ? -6.277 -5.973 18.172 1 79.12 189 ILE B CA 1
ATOM 4460 C C . ILE B 1 189 ? -5.316 -5.121 17.344 1 79.12 189 ILE B C 1
ATOM 4462 O O . ILE B 1 189 ? -4.766 -4.137 17.844 1 79.12 189 ILE B O 1
ATOM 4466 N N . LEU B 1 190 ? -5.098 -5.531 16.094 1 77.44 190 LEU B N 1
ATOM 4467 C CA . LEU B 1 190 ? -4.105 -4.836 15.281 1 77.44 190 LEU B CA 1
ATOM 4468 C C . LEU B 1 190 ? -4.723 -3.631 14.578 1 77.44 190 LEU B C 1
ATOM 4470 O O . LEU B 1 190 ? -4.02 -2.852 13.938 1 77.44 190 LEU B O 1
ATOM 4474 N N . GLY B 1 191 ? -6.035 -3.479 14.695 1 71.94 191 GLY B N 1
ATOM 4475 C CA . GLY B 1 191 ? -6.664 -2.336 14.062 1 71.94 191 GLY B CA 1
ATOM 4476 C C . GLY B 1 191 ? -6.949 -2.557 12.586 1 71.94 191 GLY B C 1
ATOM 4477 O O . GLY B 1 191 ? -6.895 -3.689 12.102 1 71.94 191 GLY B O 1
ATOM 4478 N N . PRO B 1 192 ? -7.258 -1.472 11.859 1 68.81 192 PRO B N 1
ATOM 4479 C CA . PRO B 1 192 ? -7.715 -1.588 10.469 1 68.81 192 PRO B CA 1
ATOM 4480 C C . PRO B 1 192 ? -6.598 -2.004 9.516 1 68.81 192 PRO B C 1
ATOM 4482 O O . PRO B 1 192 ? -6.871 -2.496 8.422 1 68.81 192 PRO B O 1
ATOM 4485 N N . SER B 1 193 ? -5.41 -1.808 9.836 1 70.5 193 SER B N 1
ATOM 4486 C CA . SER B 1 193 ? -4.316 -2.207 8.961 1 70.5 193 SER B CA 1
ATOM 4487 C C . SER B 1 193 ? -4.086 -3.715 9.016 1 70.5 193 SER B C 1
ATOM 4489 O O . SER B 1 193 ? -3.578 -4.305 8.055 1 70.5 193 SER B O 1
ATOM 4491 N N . GLY B 1 194 ? -4.395 -4.289 10.156 1 81.38 194 GLY B N 1
ATOM 4492 C CA . GLY B 1 194 ? -4.355 -5.734 10.305 1 81.38 194 GLY B CA 1
ATOM 4493 C C . GLY B 1 194 ? -2.947 -6.301 10.266 1 81.38 194 GLY B C 1
ATOM 4494 O O . GLY B 1 194 ? -1.979 -5.59 10.547 1 81.38 194 GLY B O 1
ATOM 4495 N N . HIS B 1 195 ? -2.883 -7.562 10.062 1 86.38 195 HIS B N 1
ATOM 4496 C CA . HIS B 1 195 ? -1.626 -8.297 9.969 1 86.38 195 HIS B CA 1
ATOM 4497 C C . HIS B 1 195 ? -1.23 -8.531 8.516 1 86.38 195 HIS B C 1
ATOM 4499 O O . HIS B 1 195 ? -1.992 -9.125 7.75 1 86.38 195 HIS B O 1
ATOM 4505 N N . ALA B 1 196 ? -0.1 -8.086 8.195 1 85.5 196 ALA B N 1
ATOM 4506 C CA . ALA B 1 196 ? 0.367 -8.258 6.82 1 85.5 196 ALA B CA 1
ATOM 4507 C C . ALA B 1 196 ? 0.602 -9.734 6.504 1 85.5 196 ALA B C 1
ATOM 4509 O O . ALA B 1 196 ? 1.135 -10.477 7.332 1 85.5 196 ALA B O 1
ATOM 4510 N N . ILE B 1 197 ? 0.275 -10.086 5.336 1 90.69 197 ILE B N 1
ATOM 4511 C CA . ILE B 1 197 ? 0.481 -11.461 4.879 1 90.69 197 ILE B CA 1
ATOM 4512 C C . ILE B 1 197 ? 1.875 -11.594 4.27 1 90.69 197 ILE B C 1
ATOM 4514 O O . ILE B 1 197 ? 2.197 -10.922 3.285 1 90.69 197 ILE B O 1
ATOM 4518 N N . THR B 1 198 ? 2.625 -12.469 4.816 1 87.12 198 THR B N 1
ATOM 4519 C CA . THR B 1 198 ? 3.984 -12.664 4.328 1 87.12 198 THR B CA 1
ATOM 4520 C C . THR B 1 198 ? 3.975 -13.359 2.967 1 87.12 198 THR B C 1
ATOM 4522 O O . THR B 1 198 ? 3.074 -14.141 2.668 1 87.12 198 THR B O 1
ATOM 4525 N N . GLY B 1 199 ? 5.02 -13.125 2.219 1 89.75 199 GLY B N 1
ATOM 4526 C CA . GLY B 1 199 ? 5.172 -13.781 0.93 1 89.75 199 GLY B CA 1
ATOM 4527 C C . GLY B 1 199 ? 5.801 -15.156 1.03 1 89.75 199 GLY B C 1
ATOM 4528 O O . GLY B 1 199 ? 5.922 -15.867 0.029 1 89.75 199 GLY B O 1
ATOM 4529 N N . ASP B 1 200 ? 6.254 -15.508 2.205 1 90 200 ASP B N 1
ATOM 4530 C CA . ASP B 1 200 ? 6.828 -16.828 2.436 1 90 200 ASP B CA 1
ATOM 4531 C C . ASP B 1 200 ? 5.738 -17.875 2.652 1 90 200 ASP B C 1
ATOM 4533 O O . ASP B 1 200 ? 5.246 -18.047 3.77 1 90 200 ASP B O 1
ATOM 4537 N N . LEU B 1 201 ? 5.473 -18.641 1.641 1 92.56 201 LEU B N 1
ATOM 4538 C CA . LEU B 1 201 ? 4.383 -19.609 1.683 1 92.56 201 LEU B CA 1
ATOM 4539 C C . LEU B 1 201 ? 4.684 -20.719 2.674 1 92.56 201 LEU B C 1
ATOM 4541 O O . LEU B 1 201 ? 3.766 -21.312 3.248 1 92.56 201 LEU B O 1
ATOM 4545 N N . ASN B 1 202 ? 5.938 -21.016 2.842 1 90.44 202 ASN B N 1
ATOM 4546 C CA . ASN B 1 202 ? 6.301 -22.016 3.832 1 90.44 202 ASN B CA 1
ATOM 4547 C C . ASN B 1 202 ? 5.926 -21.578 5.242 1 90.44 202 ASN B C 1
ATOM 4549 O O . ASN B 1 202 ? 5.43 -22.375 6.039 1 90.44 202 ASN B O 1
ATOM 4553 N N . GLN B 1 203 ? 6.191 -20.391 5.504 1 88.19 203 GLN B N 1
ATOM 4554 C CA . GLN B 1 203 ? 5.805 -19.844 6.797 1 88.19 203 GLN B CA 1
ATOM 4555 C C . GLN B 1 203 ? 4.289 -19.844 6.969 1 88.19 203 GLN B C 1
ATOM 4557 O O . GLN B 1 203 ? 3.781 -20.188 8.039 1 88.19 203 GLN B O 1
ATOM 4562 N N . LEU B 1 204 ? 3.615 -19.453 5.941 1 91.38 204 LEU B N 1
ATOM 4563 C CA . LEU B 1 204 ? 2.158 -19.422 5.98 1 91.38 204 LEU B CA 1
ATOM 4564 C C . LEU B 1 204 ? 1.588 -20.812 6.199 1 91.38 204 LEU B C 1
ATOM 4566 O O . LEU B 1 204 ? 0.57 -20.984 6.875 1 91.38 204 LEU B O 1
ATOM 4570 N N . SER B 1 205 ? 2.234 -21.781 5.609 1 92.44 205 SER B N 1
ATOM 4571 C CA . SER B 1 205 ? 1.763 -23.172 5.695 1 92.44 205 SER B CA 1
ATOM 4572 C C . SER B 1 205 ? 1.897 -23.703 7.113 1 92.44 205 SER B C 1
ATOM 4574 O O . SER B 1 205 ? 1.164 -24.625 7.508 1 92.44 205 SER B O 1
ATOM 4576 N N . ARG B 1 206 ? 2.734 -23.188 7.922 1 90.31 206 ARG B N 1
ATOM 4577 C CA . ARG B 1 206 ? 3.02 -23.703 9.258 1 90.31 206 ARG B CA 1
ATOM 4578 C C . ARG B 1 206 ? 2.184 -22.984 10.312 1 90.31 206 ARG B C 1
ATOM 4580 O O . ARG B 1 206 ? 2.201 -23.359 11.484 1 90.31 206 ARG B O 1
ATOM 4587 N N . LEU B 1 207 ? 1.501 -22.016 9.891 1 91.5 207 LEU B N 1
ATOM 4588 C CA . LEU B 1 207 ? 0.7 -21.234 10.836 1 91.5 207 LEU B CA 1
ATOM 4589 C C . LEU B 1 207 ? -0.461 -22.062 11.367 1 91.5 207 LEU B C 1
ATOM 4591 O O . LEU B 1 207 ? -1.113 -22.797 10.617 1 91.5 207 LEU B O 1
ATOM 4595 N N . ASN B 1 208 ? -0.598 -22.047 12.68 1 94.19 208 ASN B N 1
ATOM 4596 C CA . ASN B 1 208 ? -1.831 -22.562 13.273 1 94.19 208 ASN B CA 1
ATOM 4597 C C . ASN B 1 208 ? -2.887 -21.453 13.398 1 94.19 208 ASN B C 1
ATOM 4599 O O . ASN B 1 208 ? -2.613 -20.391 13.938 1 94.19 208 ASN B O 1
ATOM 4603 N N . LEU B 1 209 ? -4.035 -21.75 12.891 1 96.31 209 LEU B N 1
ATOM 4604 C CA . LEU B 1 209 ? -5.094 -20.75 12.797 1 96.31 209 LEU B CA 1
ATOM 4605 C C . LEU B 1 209 ? -6.223 -21.047 13.773 1 96.31 209 LEU B C 1
ATOM 4607 O O . LEU B 1 209 ? -6.695 -22.188 13.844 1 96.31 209 LEU B O 1
ATOM 4611 N N . SER B 1 210 ? -6.586 -20.109 14.594 1 96.56 210 SER B N 1
ATOM 4612 C CA . SER B 1 210 ? -7.73 -20.203 15.492 1 96.56 210 SER B CA 1
ATOM 4613 C C . SER B 1 210 ? -8.664 -19.016 15.336 1 96.56 210 SER B C 1
ATOM 4615 O O . SER B 1 210 ? -8.203 -17.875 15.18 1 96.56 210 SER B O 1
ATOM 4617 N N . SER B 1 211 ? -10 -19.312 15.312 1 97 211 SER B N 1
ATOM 4618 C CA . SER B 1 211 ? -10.945 -18.219 15.102 1 97 211 SER B CA 1
ATOM 4619 C C . SER B 1 211 ? -12.328 -18.594 15.617 1 97 211 SER B C 1
ATOM 4621 O O . SER B 1 211 ? -12.711 -19.766 15.617 1 97 211 SER B O 1
ATOM 4623 N N . ASP B 1 212 ? -12.977 -17.562 16.125 1 95.5 212 ASP B N 1
ATOM 4624 C CA . ASP B 1 212 ? -14.391 -17.719 16.453 1 95.5 212 ASP B CA 1
ATOM 4625 C C . ASP B 1 212 ? -15.281 -16.969 15.469 1 95.5 212 ASP B C 1
ATOM 4627 O O . ASP B 1 212 ? -16.453 -16.734 15.742 1 95.5 212 ASP B O 1
ATOM 4631 N N . ALA B 1 213 ? -14.695 -16.578 14.359 1 96.62 213 ALA B N 1
ATOM 4632 C CA . ALA B 1 213 ? -15.445 -15.875 13.32 1 96.62 213 ALA B CA 1
ATOM 4633 C C . ALA B 1 213 ? -16.438 -16.812 12.641 1 96.62 213 ALA B C 1
ATOM 4635 O O . ALA B 1 213 ? -16.328 -18.031 12.75 1 96.62 213 ALA B O 1
ATOM 4636 N N . ARG B 1 214 ? -17.391 -16.219 11.969 1 96.69 214 ARG B N 1
ATOM 4637 C CA . ARG B 1 214 ? -18.406 -16.984 11.273 1 96.69 214 ARG B CA 1
ATOM 4638 C C . ARG B 1 214 ? -18.328 -16.781 9.766 1 96.69 214 ARG B C 1
ATOM 4640 O O . ARG B 1 214 ? -18.875 -17.578 8.992 1 96.69 214 ARG B O 1
ATOM 4647 N N . TYR B 1 215 ? -17.625 -15.711 9.422 1 96.25 215 TYR B N 1
ATOM 4648 C CA . TYR B 1 215 ? -17.562 -15.359 8.008 1 96.25 215 TYR B CA 1
ATOM 4649 C C . TYR B 1 215 ? -16.156 -14.969 7.605 1 96.25 215 TYR B C 1
ATOM 4651 O O . TYR B 1 215 ? -15.406 -14.391 8.406 1 96.25 215 TYR B O 1
ATOM 4659 N N . LEU B 1 216 ? -15.812 -15.312 6.391 1 97.06 216 LEU B N 1
ATOM 4660 C CA . LEU B 1 216 ? -14.656 -14.742 5.723 1 97.06 216 LEU B CA 1
ATOM 4661 C C . LEU B 1 216 ? -15.078 -13.688 4.707 1 97.06 216 LEU B C 1
ATOM 4663 O O . LEU B 1 216 ? -15.938 -13.945 3.855 1 97.06 216 LEU B O 1
ATOM 4667 N N . ILE B 1 217 ? -14.484 -12.508 4.828 1 95.69 217 ILE B N 1
ATOM 4668 C CA . ILE B 1 217 ? -14.898 -11.43 3.932 1 95.69 217 ILE B CA 1
ATOM 4669 C C . ILE B 1 217 ? -13.672 -10.875 3.205 1 95.69 217 ILE B C 1
ATOM 4671 O O . ILE B 1 217 ? -12.75 -10.352 3.836 1 95.69 217 ILE B O 1
ATOM 4675 N N . LEU B 1 218 ? -13.695 -11 1.925 1 96 218 LEU B N 1
ATOM 4676 C CA . LEU B 1 218 ? -12.68 -10.422 1.06 1 96 218 LEU B CA 1
ATOM 4677 C C . LEU B 1 218 ? -13.039 -8.992 0.679 1 96 218 LEU B C 1
ATOM 4679 O O . LEU B 1 218 ? -14.141 -8.734 0.189 1 96 218 LEU B O 1
ATOM 4683 N N . VAL B 1 219 ? -12.109 -8.125 0.952 1 92.94 219 VAL B N 1
ATOM 4684 C CA . VAL B 1 219 ? -12.352 -6.73 0.597 1 92.94 219 VAL B CA 1
ATOM 4685 C C . VAL B 1 219 ? -11.359 -6.293 -0.481 1 92.94 219 VAL B C 1
ATOM 4687 O O . VAL B 1 219 ? -10.172 -6.637 -0.418 1 92.94 219 VAL B O 1
ATOM 4690 N N . GLU B 1 220 ? -11.852 -5.648 -1.551 1 89.12 220 GLU B N 1
ATOM 4691 C CA . GLU B 1 220 ? -10.977 -5.195 -2.631 1 89.12 220 GLU B CA 1
ATOM 4692 C C . GLU B 1 220 ? -9.914 -4.23 -2.113 1 89.12 220 GLU B C 1
ATOM 4694 O O . GLU B 1 220 ? -8.719 -4.418 -2.367 1 89.12 220 GLU B O 1
ATOM 4699 N N . LYS B 1 221 ? -10.32 -3.23 -1.549 1 79 221 LYS B N 1
ATOM 4700 C CA . LYS B 1 221 ? -9.391 -2.293 -0.92 1 79 221 LYS B CA 1
ATOM 4701 C C . LYS B 1 221 ? -9.727 -2.1 0.557 1 79 221 LYS B C 1
ATOM 4703 O O . LYS B 1 221 ? -10.438 -2.91 1.149 1 79 221 LYS B O 1
ATOM 4708 N N . ARG B 1 222 ? -9.156 -1.039 1.155 1 65.19 222 ARG B N 1
ATOM 4709 C CA . ARG B 1 222 ? -9.344 -0.823 2.586 1 65.19 222 ARG B CA 1
ATOM 4710 C C . ARG B 1 222 ? -10.75 -0.308 2.885 1 65.19 222 ARG B C 1
ATOM 4712 O O . ARG B 1 222 ? -11.32 0.442 2.092 1 65.19 222 ARG B O 1
ATOM 4719 N N . LEU B 1 223 ? -11.438 -1.16 3.568 1 62 223 LEU B N 1
ATOM 4720 C CA . LEU B 1 223 ? -12.68 -0.621 4.109 1 62 223 LEU B CA 1
ATOM 4721 C C . LEU B 1 223 ? -12.406 0.302 5.293 1 62 223 LEU B C 1
ATOM 4723 O O . LEU B 1 223 ? -11.594 -0.024 6.16 1 62 223 LEU B O 1
ATOM 4727 N N . ALA B 1 224 ? -12.273 1.612 4.902 1 51.25 224 ALA B N 1
ATOM 4728 C CA . ALA B 1 224 ? -12.008 2.578 5.969 1 51.25 224 ALA B CA 1
ATOM 4729 C C . ALA B 1 224 ? -12.758 2.207 7.242 1 51.25 224 ALA B C 1
ATOM 4731 O O . ALA B 1 224 ? -12.289 2.48 8.352 1 51.25 224 ALA B O 1
ATOM 4732 N N . GLU B 1 225 ? -14.016 1.512 6.953 1 53.78 225 GLU B N 1
ATOM 4733 C CA . GLU B 1 225 ? -15 1.482 8.031 1 53.78 225 GLU B CA 1
ATOM 4734 C C . GLU B 1 225 ? -14.453 0.741 9.25 1 53.78 225 GLU B C 1
ATOM 4736 O O . GLU B 1 225 ? -13.672 -0.2 9.109 1 53.78 225 GLU B O 1
ATOM 4741 N N . ASP B 1 226 ? -14.875 1.268 10.375 1 56.16 226 ASP B N 1
ATOM 4742 C CA . ASP B 1 226 ? -14.82 1.153 11.828 1 56.16 226 ASP B CA 1
ATOM 4743 C C . ASP B 1 226 ? -15.07 -0.287 12.273 1 56.16 226 ASP B C 1
ATOM 4745 O O . ASP B 1 226 ? -16.219 -0.743 12.32 1 56.16 226 ASP B O 1
ATOM 4749 N N . ARG B 1 227 ? -14.172 -1.191 12.133 1 66.06 227 ARG B N 1
ATOM 4750 C CA . ARG B 1 227 ? -14.125 -2.387 12.969 1 66.06 227 ARG B CA 1
ATOM 4751 C C . ARG B 1 227 ? -15.344 -3.27 12.727 1 66.06 227 ARG B C 1
ATOM 4753 O O . ARG B 1 227 ? -16.062 -3.623 13.672 1 66.06 227 ARG B O 1
ATOM 4760 N N . LEU B 1 228 ? -15.719 -3.516 11.328 1 76.81 228 LEU B N 1
ATOM 4761 C CA . LEU B 1 228 ? -16.812 -4.391 10.914 1 76.81 228 LEU B CA 1
ATOM 4762 C C . LEU B 1 228 ? -16.797 -5.691 11.711 1 76.81 228 LEU B C 1
ATOM 4764 O O . LEU B 1 228 ? -17.859 -6.25 12.023 1 76.81 228 LEU B O 1
ATOM 4768 N N . TYR B 1 229 ? -15.656 -6.043 12.141 1 77.31 229 TYR B N 1
ATOM 4769 C CA . TYR B 1 229 ? -15.492 -7.332 12.805 1 77.31 229 TYR B CA 1
ATOM 4770 C C . TYR B 1 229 ? -15.992 -7.273 14.242 1 77.31 229 TYR B C 1
ATOM 4772 O O . TYR B 1 229 ? -16.156 -8.312 14.891 1 77.31 229 TYR B O 1
ATOM 4780 N N . ASN B 1 230 ? -16.219 -6.062 14.648 1 77.94 230 ASN B N 1
ATOM 4781 C CA . ASN B 1 230 ? -16.844 -5.938 15.953 1 77.94 230 ASN B CA 1
ATOM 4782 C C . ASN B 1 230 ? -18.344 -6.176 15.875 1 77.94 230 ASN B C 1
ATOM 4784 O O . ASN B 1 230 ? -18.969 -6.602 16.859 1 77.94 230 ASN B O 1
ATOM 4788 N N . GLN B 1 231 ? -18.891 -5.875 14.781 1 81.44 231 GLN B N 1
ATOM 4789 C CA . GLN B 1 231 ? -20.328 -6.027 14.578 1 81.44 231 GLN B CA 1
ATOM 4790 C C . GLN B 1 231 ? -20.672 -7.402 14 1 81.44 231 GLN B C 1
ATOM 4792 O O . GLN B 1 231 ? -21.703 -7.984 14.336 1 81.44 231 GLN B O 1
ATOM 4797 N N . LEU B 1 232 ? -19.859 -7.816 13.141 1 88.94 232 LEU B N 1
ATOM 4798 C CA . LEU B 1 232 ? -19.984 -9.125 12.5 1 88.94 232 LEU B CA 1
ATOM 4799 C C . LEU B 1 232 ? -18.766 -9.992 12.797 1 88.94 232 LEU B C 1
ATOM 4801 O O . LEU B 1 232 ? -17.625 -9.57 12.594 1 88.94 232 LEU B O 1
ATOM 4805 N N . PRO B 1 233 ? -19.016 -11.133 13.422 1 93.38 233 PRO B N 1
ATOM 4806 C CA . PRO B 1 233 ? -17.859 -12.008 13.656 1 93.38 233 PRO B CA 1
ATOM 4807 C C . PRO B 1 233 ? -17.219 -12.5 12.359 1 93.38 233 PRO B C 1
ATOM 4809 O O . PRO B 1 233 ? -17.656 -13.5 11.789 1 93.38 233 PRO B O 1
ATOM 4812 N N . CYS B 1 234 ? -16.203 -11.781 11.953 1 94.81 234 CYS B N 1
ATOM 4813 C CA . CYS B 1 234 ? -15.656 -12.117 10.648 1 94.81 234 CYS B CA 1
ATOM 4814 C C . CYS B 1 234 ? -14.141 -11.898 10.625 1 94.81 234 CYS B C 1
ATOM 4816 O O . CYS B 1 234 ? -13.586 -11.289 11.531 1 94.81 234 CYS B O 1
ATOM 4818 N N . ILE B 1 235 ? -13.531 -12.555 9.695 1 95.38 235 ILE B N 1
ATOM 4819 C CA . ILE B 1 235 ? -12.156 -12.289 9.289 1 95.38 235 ILE B CA 1
ATOM 4820 C C . ILE B 1 235 ? -12.141 -11.516 7.977 1 95.38 235 ILE B C 1
ATOM 4822 O O . ILE B 1 235 ? -12.742 -11.945 6.988 1 95.38 235 ILE B O 1
ATOM 4826 N N . LEU B 1 236 ? -11.531 -10.367 8.031 1 94 236 LEU B N 1
ATOM 4827 C CA . LEU B 1 236 ? -11.375 -9.578 6.812 1 94 236 LEU B CA 1
ATOM 4828 C C . LEU B 1 236 ? -10.023 -9.852 6.156 1 94 236 LEU B C 1
ATOM 4830 O O . LEU B 1 236 ? -9.008 -9.953 6.844 1 94 236 LEU B O 1
ATOM 4834 N N . ILE B 1 237 ? -10.07 -10.031 4.852 1 94.62 237 ILE B N 1
ATOM 4835 C CA . ILE B 1 237 ? -8.852 -10.25 4.082 1 94.62 237 ILE B CA 1
ATOM 4836 C C . ILE B 1 237 ? -8.82 -9.297 2.889 1 94.62 237 ILE B C 1
ATOM 4838 O O . ILE B 1 237 ? -9.828 -9.102 2.213 1 94.62 237 ILE B O 1
ATOM 4842 N N . THR B 1 238 ? -7.688 -8.688 2.697 1 92.81 238 THR B N 1
ATOM 4843 C CA . THR B 1 238 ? -7.535 -7.844 1.519 1 92.81 238 THR B CA 1
ATOM 4844 C C . THR B 1 238 ? -6.156 -8.039 0.89 1 92.81 238 THR B C 1
ATOM 4846 O O . THR B 1 238 ? -5.176 -8.281 1.596 1 92.81 238 THR B O 1
ATOM 4849 N N . ALA B 1 239 ? -6.129 -7.992 -0.375 1 92.06 239 ALA B N 1
ATOM 4850 C CA . ALA B 1 239 ? -4.863 -7.973 -1.101 1 92.06 239 ALA B CA 1
ATOM 4851 C C . ALA B 1 239 ? -4.578 -6.59 -1.678 1 92.06 239 ALA B C 1
ATOM 4853 O O . ALA B 1 239 ? -3.605 -6.402 -2.41 1 92.06 239 ALA B O 1
ATOM 4854 N N . LYS B 1 240 ? -5.477 -5.668 -1.312 1 87.25 240 LYS B N 1
ATOM 4855 C CA . LYS B 1 240 ? -5.355 -4.309 -1.826 1 87.25 240 LYS B CA 1
ATOM 4856 C C . LYS B 1 240 ? -5.363 -4.293 -3.352 1 87.25 240 LYS B C 1
ATOM 4858 O O . LYS B 1 240 ? -4.457 -3.74 -3.977 1 87.25 240 LYS B O 1
ATOM 4863 N N . GLY B 1 241 ? -6.352 -4.852 -3.896 1 90.69 241 GLY B N 1
ATOM 4864 C CA . GLY B 1 241 ? -6.5 -5.02 -5.332 1 90.69 241 GLY B CA 1
ATOM 4865 C C . GLY B 1 241 ? -6.473 -6.473 -5.77 1 90.69 241 GLY B C 1
ATOM 4866 O O . GLY B 1 241 ? -7.027 -7.34 -5.09 1 90.69 241 GLY B O 1
ATOM 4867 N N . TYR B 1 242 ? -5.844 -6.676 -6.926 1 92.69 242 TYR B N 1
ATOM 4868 C CA . TYR B 1 242 ? -5.73 -8.055 -7.391 1 92.69 242 TYR B CA 1
ATOM 4869 C C . TYR B 1 242 ? -4.922 -8.891 -6.406 1 92.69 242 TYR B C 1
ATOM 4871 O O . TYR B 1 242 ? -3.881 -8.453 -5.914 1 92.69 242 TYR B O 1
ATOM 4879 N N . PRO B 1 243 ? -5.406 -10.039 -6.152 1 94.12 243 PRO B N 1
ATOM 4880 C CA . PRO B 1 243 ? -4.742 -10.82 -5.105 1 94.12 243 PRO B CA 1
ATOM 4881 C C . PRO B 1 243 ? -3.408 -11.406 -5.562 1 94.12 243 PRO B C 1
ATOM 4883 O O . PRO B 1 243 ? -3.289 -11.875 -6.699 1 94.12 243 PRO B O 1
ATOM 4886 N N . ASP B 1 244 ? -2.518 -11.281 -4.711 1 92.25 244 ASP B N 1
ATOM 4887 C CA . ASP B 1 244 ? -1.263 -12 -4.891 1 92.25 244 ASP B CA 1
ATOM 4888 C C . ASP B 1 244 ? -1.399 -13.461 -4.445 1 92.25 244 ASP B C 1
ATOM 4890 O O . ASP B 1 244 ? -2.4 -13.836 -3.836 1 92.25 244 ASP B O 1
ATOM 4894 N N . ILE B 1 245 ? -0.457 -14.234 -4.746 1 93.31 245 ILE B N 1
ATOM 4895 C CA . ILE B 1 245 ? -0.523 -15.672 -4.5 1 93.31 245 ILE B CA 1
ATOM 4896 C C . ILE B 1 245 ? -0.551 -15.938 -2.998 1 93.31 245 ILE B C 1
ATOM 4898 O O . ILE B 1 245 ? -1.201 -16.891 -2.541 1 93.31 245 ILE B O 1
ATOM 4902 N N . ALA B 1 246 ? 0.173 -15.148 -2.242 1 94.06 246 ALA B N 1
ATOM 4903 C CA . ALA B 1 246 ? 0.213 -15.344 -0.795 1 94.06 246 ALA B CA 1
ATOM 4904 C C . ALA B 1 246 ? -1.173 -15.172 -0.18 1 94.06 246 ALA B C 1
ATOM 4906 O O . ALA B 1 246 ? -1.578 -15.953 0.683 1 94.06 246 ALA B O 1
ATOM 4907 N N . THR B 1 247 ? -1.847 -14.188 -0.633 1 96.19 247 THR B N 1
ATOM 4908 C CA . THR B 1 247 ? -3.191 -13.938 -0.126 1 96.19 247 THR B CA 1
ATOM 4909 C C . THR B 1 247 ? -4.137 -15.062 -0.527 1 96.19 247 THR B C 1
ATOM 4911 O O . THR B 1 247 ? -4.969 -15.5 0.273 1 96.19 247 THR B O 1
ATOM 4914 N N . ARG B 1 248 ? -4.004 -15.469 -1.738 1 96.62 248 ARG B N 1
ATOM 4915 C CA . ARG B 1 248 ? -4.828 -16.578 -2.195 1 96.62 248 ARG B CA 1
ATOM 4916 C C . ARG B 1 248 ? -4.516 -17.844 -1.406 1 96.62 248 ARG B C 1
ATOM 4918 O O . ARG B 1 248 ? -5.426 -18.609 -1.054 1 96.62 248 ARG B O 1
ATOM 4925 N N . PHE B 1 249 ? -3.305 -18.047 -1.144 1 96.44 249 PHE B N 1
ATOM 4926 C CA . PHE B 1 249 ? -2.855 -19.219 -0.384 1 96.44 249 PHE B CA 1
ATOM 4927 C C . PHE B 1 249 ? -3.465 -19.219 1.013 1 96.44 249 PHE B C 1
ATOM 4929 O O . PHE B 1 249 ? -4.031 -20.219 1.446 1 96.44 249 PHE B O 1
ATOM 4936 N N . ILE B 1 250 ? -3.357 -18.109 1.692 1 96.81 250 ILE B N 1
ATOM 4937 C CA . ILE B 1 250 ? -3.826 -18.062 3.074 1 96.81 250 ILE B CA 1
ATOM 4938 C C . ILE B 1 250 ? -5.352 -18.141 3.105 1 96.81 250 ILE B C 1
ATOM 4940 O O . ILE B 1 250 ? -5.926 -18.734 4.023 1 96.81 250 ILE B O 1
ATOM 4944 N N . LEU B 1 251 ? -5.988 -17.547 2.152 1 97.69 251 LEU B N 1
ATOM 4945 C CA . LEU B 1 251 ? -7.438 -17.688 2.057 1 97.69 251 LEU B CA 1
ATOM 4946 C C . LEU B 1 251 ? -7.84 -19.156 1.921 1 97.69 251 LEU B C 1
ATOM 4948 O O . LEU B 1 251 ? -8.766 -19.609 2.59 1 97.69 251 LEU B O 1
ATOM 4952 N N . HIS B 1 252 ? -7.191 -19.797 1.043 1 96.88 252 HIS B N 1
ATOM 4953 C CA . HIS B 1 252 ? -7.469 -21.203 0.843 1 96.88 252 HIS B CA 1
ATOM 4954 C C . HIS B 1 252 ? -7.238 -22 2.125 1 96.88 252 HIS B C 1
ATOM 4956 O O . HIS B 1 252 ? -8.055 -22.844 2.494 1 96.88 252 HIS B O 1
ATOM 4962 N N . ARG B 1 253 ? -6.184 -21.719 2.814 1 97.06 253 ARG B N 1
ATOM 4963 C CA . ARG B 1 253 ? -5.891 -22.391 4.078 1 97.06 253 ARG B CA 1
ATOM 4964 C C . ARG B 1 253 ? -6.996 -22.156 5.098 1 97.06 253 ARG B C 1
ATOM 4966 O O . ARG B 1 253 ? -7.395 -23.062 5.816 1 97.06 253 ARG B O 1
ATOM 4973 N N . LEU B 1 254 ? -7.398 -20.969 5.125 1 97.81 254 LEU B N 1
ATOM 4974 C CA . LEU B 1 254 ? -8.492 -20.625 6.031 1 97.81 254 LEU B CA 1
ATOM 4975 C C . LEU B 1 254 ? -9.758 -21.406 5.676 1 97.81 254 LEU B C 1
ATOM 4977 O O . LEU B 1 254 ? -10.453 -21.906 6.562 1 97.81 254 LEU B O 1
ATOM 4981 N N . SER B 1 255 ? -10.008 -21.516 4.422 1 96.38 255 SER B N 1
ATOM 4982 C CA . SER B 1 255 ? -11.195 -22.234 3.971 1 96.38 255 SER B CA 1
ATOM 4983 C C . SER B 1 255 ? -11.109 -23.719 4.324 1 96.38 255 SER B C 1
ATOM 4985 O O . SER B 1 255 ? -12.125 -24.359 4.582 1 96.38 255 SER B O 1
ATOM 4987 N N . GLN B 1 256 ? -9.93 -24.219 4.34 1 95.31 256 GLN B N 1
ATOM 4988 C CA . GLN B 1 256 ? -9.719 -25.625 4.715 1 95.31 256 GLN B CA 1
ATOM 4989 C C . GLN B 1 256 ? -9.836 -25.812 6.227 1 95.31 256 GLN B C 1
ATOM 4991 O O . GLN B 1 256 ? -10.383 -26.812 6.691 1 95.31 256 GLN B O 1
ATOM 4996 N N . THR B 1 257 ? -9.352 -24.891 6.91 1 96.75 257 THR B N 1
ATOM 4997 C CA . THR B 1 257 ? -9.344 -24.953 8.367 1 96.75 257 THR B CA 1
ATOM 4998 C C . THR B 1 257 ? -10.742 -24.75 8.938 1 96.75 257 THR B C 1
ATOM 5000 O O . THR B 1 257 ? -11.117 -25.375 9.93 1 96.75 257 THR B O 1
ATOM 5003 N N . PHE B 1 258 ? -11.43 -23.875 8.273 1 97.19 258 PHE B N 1
ATOM 5004 C CA . PHE B 1 258 ? -12.789 -23.547 8.688 1 97.19 258 PHE B CA 1
ATOM 5005 C C . PHE B 1 258 ? -13.766 -23.781 7.543 1 97.19 258 PHE B C 1
ATOM 5007 O O . PHE B 1 258 ? -14.336 -22.812 7.008 1 97.19 258 PHE B O 1
ATOM 5014 N N . PRO B 1 259 ? -14.109 -24.984 7.328 1 94.31 259 PRO B N 1
ATOM 5015 C CA . PRO B 1 259 ? -14.898 -25.297 6.133 1 94.31 259 PRO B CA 1
ATOM 5016 C C . PRO B 1 259 ? -16.328 -24.781 6.215 1 94.31 259 PRO B C 1
ATOM 5018 O O . PRO B 1 259 ? -17 -24.625 5.184 1 94.31 259 PRO B O 1
ATOM 5021 N N . ASN B 1 260 ? -16.781 -24.469 7.348 1 94.75 260 ASN B N 1
ATOM 5022 C CA . ASN B 1 260 ? -18.156 -24.031 7.504 1 94.75 260 ASN B CA 1
ATOM 5023 C C . ASN B 1 260 ? -18.281 -22.516 7.367 1 94.75 260 ASN B C 1
ATOM 5025 O O . ASN B 1 260 ? -19.391 -21.969 7.379 1 94.75 260 ASN B O 1
ATOM 5029 N N . MET B 1 261 ? -17.25 -21.844 7.23 1 96.19 261 MET B N 1
ATOM 5030 C CA . MET B 1 261 ? -17.281 -20.391 7.074 1 96.19 261 MET B CA 1
ATOM 5031 C C . MET B 1 261 ? -17.453 -20 5.609 1 96.19 261 MET B C 1
ATOM 5033 O O . MET B 1 261 ? -16.578 -20.297 4.785 1 96.19 261 MET B O 1
ATOM 5037 N N . PRO B 1 262 ? -18.531 -19.391 5.332 1 97.12 262 PRO B N 1
ATOM 5038 C CA . PRO B 1 262 ? -18.656 -18.906 3.955 1 97.12 262 PRO B CA 1
ATOM 5039 C C . PRO B 1 262 ? -17.672 -17.781 3.631 1 97.12 262 PRO B C 1
ATOM 5041 O O . PRO B 1 262 ? -17.297 -17.016 4.52 1 97.12 262 PRO B O 1
ATOM 5044 N N . ILE B 1 263 ? -17.297 -17.688 2.387 1 98 263 ILE B N 1
ATOM 5045 C CA . ILE B 1 263 ? -16.391 -16.641 1.916 1 98 263 ILE B CA 1
ATOM 5046 C C . ILE B 1 263 ? -17.156 -15.648 1.038 1 98 263 ILE B C 1
ATOM 5048 O O . ILE B 1 263 ? -17.672 -16.016 -0.013 1 98 263 ILE B O 1
ATOM 5052 N N . PHE B 1 264 ? -17.156 -14.414 1.496 1 97.25 264 PHE B N 1
ATOM 5053 C CA . PHE B 1 264 ? -17.859 -13.367 0.77 1 97.25 264 PHE B CA 1
ATOM 5054 C C . PHE B 1 264 ? -16.875 -12.352 0.198 1 97.25 264 PHE B C 1
ATOM 5056 O O . PHE B 1 264 ? -15.859 -12.047 0.823 1 97.25 264 PHE B O 1
ATOM 5063 N N . ALA B 1 265 ? -17.203 -11.828 -0.94 1 97 265 ALA B N 1
ATOM 5064 C CA . ALA B 1 265 ? -16.375 -10.781 -1.55 1 97 265 ALA B CA 1
ATOM 5065 C C . ALA B 1 265 ? -17.125 -9.453 -1.593 1 97 265 ALA B C 1
ATOM 5067 O O . ALA B 1 265 ? -18.25 -9.383 -2.078 1 97 265 ALA B O 1
ATOM 5068 N N . LEU B 1 266 ? -16.469 -8.508 -0.988 1 95.06 266 LEU B N 1
ATOM 5069 C CA . LEU B 1 266 ? -16.938 -7.129 -1.059 1 95.06 266 LEU B CA 1
ATOM 5070 C C . LEU B 1 266 ? -16.141 -6.336 -2.086 1 95.06 266 LEU B C 1
ATOM 5072 O O . LEU B 1 266 ? -15.18 -5.648 -1.734 1 95.06 266 LEU B O 1
ATOM 5076 N N . VAL B 1 267 ? -16.625 -6.355 -3.316 1 95.19 267 VAL B N 1
ATOM 5077 C CA . VAL B 1 267 ? -15.914 -5.688 -4.406 1 95.19 267 VAL B CA 1
ATOM 5078 C C . VAL B 1 267 ? -16.781 -4.582 -4.988 1 95.19 267 VAL B C 1
ATOM 5080 O O . VAL B 1 267 ? -18 -4.574 -4.789 1 95.19 267 VAL B O 1
ATOM 5083 N N . ASP B 1 268 ? -16.156 -3.691 -5.621 1 93.81 268 ASP B N 1
ATOM 5084 C CA . ASP B 1 268 ? -16.875 -2.633 -6.324 1 93.81 268 ASP B CA 1
ATOM 5085 C C . ASP B 1 268 ? -17.703 -3.205 -7.469 1 93.81 268 ASP B C 1
ATOM 5087 O O . ASP B 1 268 ? -17.438 -4.309 -7.945 1 93.81 268 ASP B O 1
ATOM 5091 N N . TRP B 1 269 ? -18.688 -2.461 -7.824 1 96.56 269 TRP B N 1
ATOM 5092 C CA . TRP B 1 269 ? -19.5 -2.828 -8.992 1 96.56 269 TRP B CA 1
ATOM 5093 C C . TRP B 1 269 ? -18.859 -2.299 -10.273 1 96.56 269 TRP B C 1
ATOM 5095 O O . TRP B 1 269 ? -19.312 -1.283 -10.82 1 96.56 269 TRP B O 1
ATOM 5105 N N . ASN B 1 270 ? -17.922 -2.936 -10.758 1 96.81 270 ASN B N 1
ATOM 5106 C CA . ASN B 1 270 ? -17.188 -2.682 -11.992 1 96.81 270 ASN B CA 1
ATOM 5107 C C . ASN B 1 270 ? -16.484 -3.938 -12.492 1 96.81 270 ASN B C 1
ATOM 5109 O O . ASN B 1 270 ? -16.422 -4.941 -11.789 1 96.81 270 ASN B O 1
ATOM 5113 N N . PRO B 1 271 ? -16.047 -3.959 -13.703 1 97.69 271 PRO B N 1
ATOM 5114 C CA . PRO B 1 271 ? -15.414 -5.156 -14.266 1 97.69 271 PRO B CA 1
ATOM 5115 C C . PRO B 1 271 ? -14.188 -5.602 -13.477 1 97.69 271 PRO B C 1
ATOM 5117 O O . PRO B 1 271 ? -13.969 -6.801 -13.297 1 97.69 271 PRO B O 1
ATOM 5120 N N . ALA B 1 272 ? -13.414 -4.73 -12.992 1 96.69 272 ALA B N 1
ATOM 5121 C CA . ALA B 1 272 ? -12.227 -5.078 -12.203 1 96.69 272 ALA B CA 1
ATOM 5122 C C . ALA B 1 272 ? -12.625 -5.785 -10.914 1 96.69 272 ALA B C 1
ATOM 5124 O O . ALA B 1 272 ? -11.969 -6.75 -10.5 1 96.69 272 ALA B O 1
ATOM 5125 N N . GLY B 1 273 ? -13.633 -5.227 -10.297 1 96.69 273 GLY B N 1
ATOM 5126 C CA . GLY B 1 273 ? -14.117 -5.879 -9.094 1 96.69 273 GLY B CA 1
ATOM 5127 C C . GLY B 1 273 ? -14.523 -7.324 -9.32 1 96.69 273 GLY B C 1
ATOM 5128 O O . GLY B 1 273 ? -14.156 -8.203 -8.539 1 96.69 273 GLY B O 1
ATOM 5129 N N . LEU B 1 274 ? -15.234 -7.535 -10.336 1 97.38 274 LEU B N 1
ATOM 5130 C CA . LEU B 1 274 ? -15.633 -8.898 -10.672 1 97.38 274 LEU B CA 1
ATOM 5131 C C . LEU B 1 274 ? -14.414 -9.75 -11.016 1 97.38 274 LEU B C 1
ATOM 5133 O O . LEU B 1 274 ? -14.359 -10.93 -10.656 1 97.38 274 LEU B O 1
ATOM 5137 N N . SER B 1 275 ? -13.492 -9.148 -11.75 1 97 275 SER B N 1
ATOM 5138 C CA . SER B 1 275 ? -12.273 -9.867 -12.109 1 97 275 SER B CA 1
ATOM 5139 C C . SER B 1 275 ? -11.5 -10.297 -10.859 1 97 275 SER B C 1
ATOM 5141 O O . SER B 1 275 ? -10.961 -11.406 -10.812 1 97 275 SER B O 1
ATOM 5143 N N . ILE B 1 276 ? -11.438 -9.438 -9.906 1 96.69 276 ILE B N 1
ATOM 5144 C CA . ILE B 1 276 ? -10.773 -9.742 -8.641 1 96.69 276 ILE B CA 1
ATOM 5145 C C . ILE B 1 276 ? -11.469 -10.914 -7.961 1 96.69 276 ILE B C 1
ATOM 5147 O O . ILE B 1 276 ? -10.82 -11.867 -7.535 1 96.69 276 ILE B O 1
ATOM 5151 N N . LEU B 1 277 ? -12.758 -10.82 -7.902 1 97.19 277 LEU B N 1
ATOM 5152 C CA . LEU B 1 277 ? -13.547 -11.898 -7.316 1 97.19 277 LEU B CA 1
ATOM 5153 C C . LEU B 1 277 ? -13.266 -13.219 -8.023 1 97.19 277 LEU B C 1
ATOM 5155 O O . LEU B 1 277 ? -13.023 -14.242 -7.379 1 97.19 277 LEU B O 1
ATOM 5159 N N . CYS B 1 278 ? -13.242 -13.188 -9.312 1 95.81 278 CYS B N 1
ATOM 5160 C CA . CYS B 1 278 ? -13.047 -14.391 -10.109 1 95.81 278 CYS B CA 1
ATOM 5161 C C . CYS B 1 278 ? -11.656 -14.969 -9.891 1 95.81 278 CYS B C 1
ATOM 5163 O O . CYS B 1 278 ? -11.469 -16.188 -9.93 1 95.81 278 CYS B O 1
ATOM 5165 N N . THR B 1 279 ? -10.758 -14.133 -9.664 1 95.62 279 THR B N 1
ATOM 5166 C CA . THR B 1 279 ? -9.398 -14.602 -9.43 1 95.62 279 THR B CA 1
ATOM 5167 C C . THR B 1 279 ? -9.32 -15.422 -8.148 1 95.62 279 THR B C 1
ATOM 5169 O O . THR B 1 279 ? -8.617 -16.438 -8.094 1 95.62 279 THR B O 1
ATOM 5172 N N . TYR B 1 280 ? -10.023 -14.953 -7.16 1 96.44 280 TYR B N 1
ATOM 5173 C CA . TYR B 1 280 ? -10.094 -15.742 -5.93 1 96.44 280 TYR B CA 1
ATOM 5174 C C . TYR B 1 280 ? -10.867 -17.031 -6.148 1 96.44 280 TYR B C 1
ATOM 5176 O O . TYR B 1 280 ? -10.5 -18.078 -5.613 1 96.44 280 TYR B O 1
ATOM 5184 N N . LYS B 1 281 ? -11.891 -16.969 -6.883 1 95.25 281 LYS B N 1
ATOM 5185 C CA . LYS B 1 281 ? -12.867 -18.031 -7.031 1 95.25 281 LYS B CA 1
ATOM 5186 C C . LYS B 1 281 ? -12.336 -19.141 -7.938 1 95.25 281 LYS B C 1
ATOM 5188 O O . LYS B 1 281 ? -12.531 -20.328 -7.664 1 95.25 281 LYS B O 1
ATOM 5193 N N . TYR B 1 282 ? -11.641 -18.734 -9.039 1 93.12 282 TYR B N 1
ATOM 5194 C CA . TYR B 1 282 ? -11.273 -19.719 -10.055 1 93.12 282 TYR B CA 1
ATOM 5195 C C . TYR B 1 282 ? -9.766 -19.828 -10.195 1 93.12 282 TYR B C 1
ATOM 5197 O O . TYR B 1 282 ? -9.25 -20.797 -10.75 1 93.12 282 TYR B O 1
ATOM 5205 N N . GLY B 1 283 ? -9.094 -18.828 -9.727 1 91.94 283 GLY B N 1
ATOM 5206 C CA . GLY B 1 283 ? -7.672 -18.75 -10.016 1 91.94 283 GLY B CA 1
ATOM 5207 C C . GLY B 1 283 ? -7.363 -17.906 -11.234 1 91.94 283 GLY B C 1
ATOM 5208 O O . GLY B 1 283 ? -8.18 -17.078 -11.656 1 91.94 283 GLY B O 1
ATOM 5209 N N . SER B 1 284 ? -6.113 -17.938 -11.695 1 89.81 284 SER B N 1
ATOM 5210 C CA . SER B 1 284 ? -5.684 -17.172 -12.859 1 89.81 284 SER B CA 1
ATOM 5211 C C . SER B 1 284 ? -4.938 -18.047 -13.859 1 89.81 284 SER B C 1
ATOM 5213 O O . SER B 1 284 ? -4.328 -19.047 -13.484 1 89.81 284 SER B O 1
ATOM 5215 N N . ILE B 1 285 ? -4.992 -17.625 -15.086 1 87 285 ILE B N 1
ATOM 5216 C CA . ILE B 1 285 ? -4.34 -18.375 -16.156 1 87 285 ILE B CA 1
ATOM 5217 C C . ILE B 1 285 ? -2.83 -18.156 -16.094 1 87 285 ILE B C 1
ATOM 5219 O O . ILE B 1 285 ? -2.051 -19.094 -16.25 1 87 285 ILE B O 1
ATOM 5223 N N . SER B 1 286 ? -2.482 -16.938 -15.828 1 85.81 286 SER B N 1
ATOM 5224 C CA . SER B 1 286 ? -1.071 -16.562 -15.852 1 85.81 286 SER B CA 1
ATOM 5225 C C . SER B 1 286 ? -0.274 -17.375 -14.828 1 85.81 286 SER B C 1
ATOM 5227 O O . SER B 1 286 ? 0.891 -17.703 -15.062 1 85.81 286 SER B O 1
ATOM 5229 N N . MET B 1 287 ? -0.93 -17.719 -13.789 1 86.25 287 MET B N 1
ATOM 5230 C CA . MET B 1 287 ? -0.29 -18.531 -12.758 1 86.25 287 MET B CA 1
ATOM 5231 C C . MET B 1 287 ? -0.978 -19.891 -12.633 1 86.25 287 MET B C 1
ATOM 5233 O O . MET B 1 287 ? -1.054 -20.453 -11.539 1 86.25 287 MET B O 1
ATOM 5237 N N . GLY B 1 288 ? -1.388 -20.375 -13.719 1 86.69 288 GLY B N 1
ATOM 5238 C CA . GLY B 1 288 ? -2.266 -21.547 -13.742 1 86.69 288 GLY B CA 1
ATOM 5239 C C . GLY B 1 288 ? -1.604 -22.797 -13.227 1 86.69 288 GLY B C 1
ATOM 5240 O O . GLY B 1 288 ? -2.283 -23.734 -12.773 1 86.69 288 GLY B O 1
ATOM 5241 N N . LEU B 1 289 ? -0.323 -22.859 -13.219 1 91.69 289 LEU B N 1
ATOM 5242 C CA . LEU B 1 289 ? 0.372 -24.062 -12.75 1 91.69 289 LEU B CA 1
ATOM 5243 C C . LEU B 1 289 ? 0.384 -24.109 -11.227 1 91.69 289 LEU B C 1
ATOM 5245 O O . LEU B 1 289 ? 0.606 -25.172 -10.648 1 91.69 289 LEU B O 1
ATOM 5249 N N . GLU B 1 290 ? 0.188 -22.953 -10.648 1 90.81 290 GLU B N 1
ATOM 5250 C CA . GLU B 1 290 ? 0.268 -22.891 -9.195 1 90.81 290 GLU B CA 1
ATOM 5251 C C . GLU B 1 290 ? -1.076 -22.5 -8.586 1 90.81 290 GLU B C 1
ATOM 5253 O O . GLU B 1 290 ? -1.482 -23.062 -7.562 1 90.81 290 GLU B O 1
ATOM 5258 N N . SER B 1 291 ? -1.743 -21.641 -9.148 1 86.44 291 SER B N 1
ATOM 5259 C CA . SER B 1 291 ? -2.85 -20.938 -8.508 1 86.44 291 SER B CA 1
ATOM 5260 C C . SER B 1 291 ? -4.105 -21.812 -8.461 1 86.44 291 SER B C 1
ATOM 5262 O O . SER B 1 291 ? -5.023 -21.531 -7.688 1 86.44 291 SER B O 1
ATOM 5264 N N . TYR B 1 292 ? -4.203 -22.859 -9.258 1 85.25 292 TYR B N 1
ATOM 5265 C CA . TYR B 1 292 ? -5.398 -23.688 -9.312 1 85.25 292 TYR B CA 1
ATOM 5266 C C . TYR B 1 292 ? -5.691 -24.312 -7.945 1 85.25 292 TYR B C 1
ATOM 5268 O O . TYR B 1 292 ? -6.844 -24.594 -7.621 1 85.25 292 TYR B O 1
ATOM 5276 N N . ARG B 1 293 ? -4.703 -24.438 -7.168 1 88.81 293 ARG B N 1
ATOM 5277 C CA . ARG B 1 293 ? -4.828 -25.094 -5.871 1 88.81 293 ARG B CA 1
ATOM 5278 C C . ARG B 1 293 ? -5.461 -24.172 -4.844 1 88.81 293 ARG B C 1
ATOM 5280 O O . ARG B 1 293 ? -5.941 -24.609 -3.803 1 88.81 293 ARG B O 1
ATOM 5287 N N . TYR B 1 294 ? -5.531 -22.906 -5.23 1 93.75 294 TYR B N 1
ATOM 5288 C CA . TYR B 1 294 ? -5.91 -21.953 -4.191 1 93.75 294 TYR B CA 1
ATOM 5289 C C . TYR B 1 294 ? -7.277 -21.344 -4.484 1 93.75 294 TYR B C 1
ATOM 5291 O O . TYR B 1 294 ? -7.641 -20.312 -3.912 1 93.75 294 TYR B O 1
ATOM 5299 N N . ALA B 1 295 ? -7.969 -21.953 -5.355 1 93.5 295 ALA B N 1
ATOM 5300 C CA . ALA B 1 295 ? -9.32 -21.484 -5.641 1 93.5 295 ALA B CA 1
ATOM 5301 C C . ALA B 1 295 ? -10.25 -21.703 -4.449 1 93.5 295 ALA B C 1
ATOM 5303 O O . ALA B 1 295 ? -10.125 -22.719 -3.74 1 93.5 295 ALA B O 1
ATOM 5304 N N . CYS B 1 296 ? -11.148 -20.812 -4.199 1 95.44 296 CYS B N 1
ATOM 5305 C CA . CYS B 1 296 ? -12.109 -20.891 -3.109 1 95.44 296 CYS B CA 1
ATOM 5306 C C . CYS B 1 296 ? -13.516 -20.578 -3.604 1 95.44 296 CYS B C 1
ATOM 5308 O O . CYS B 1 296 ? -13.688 -19.891 -4.609 1 95.44 296 CYS B O 1
ATOM 5310 N N . ASN B 1 297 ? -14.453 -21.094 -2.947 1 94.75 297 ASN B N 1
ATOM 5311 C CA . ASN B 1 297 ? -15.844 -20.781 -3.27 1 94.75 297 ASN B CA 1
ATOM 5312 C C . ASN B 1 297 ? -16.25 -19.406 -2.744 1 94.75 297 ASN B C 1
ATOM 5314 O O . ASN B 1 297 ? -16.906 -19.297 -1.714 1 94.75 297 ASN B O 1
ATOM 5318 N N . VAL B 1 298 ? -15.969 -18.469 -3.49 1 96.69 298 VAL B N 1
ATOM 5319 C CA . VAL B 1 298 ? -16.203 -17.078 -3.113 1 96.69 298 VAL B CA 1
ATOM 5320 C C . VAL B 1 298 ? -17.562 -16.625 -3.652 1 96.69 298 VAL B C 1
ATOM 5322 O O . VAL B 1 298 ? -17.891 -16.859 -4.82 1 96.69 298 VAL B O 1
ATOM 5325 N N . LYS B 1 299 ? -18.328 -16.031 -2.787 1 97.38 299 LYS B N 1
ATOM 5326 C CA . LYS B 1 299 ? -19.625 -15.508 -3.18 1 97.38 299 LYS B CA 1
ATOM 5327 C C . LYS B 1 299 ? -19.609 -13.984 -3.24 1 97.38 299 LYS B C 1
ATOM 5329 O O . LYS B 1 299 ? -18.984 -13.328 -2.396 1 97.38 299 LYS B O 1
ATOM 5334 N N . TRP B 1 300 ? -20.297 -13.461 -4.219 1 97.81 300 TRP B N 1
ATOM 5335 C CA . TRP B 1 300 ? -20.375 -12.016 -4.406 1 97.81 300 TRP B CA 1
ATOM 5336 C C . TRP B 1 300 ? -21.406 -11.398 -3.475 1 97.81 300 TRP B C 1
ATOM 5338 O O . TRP B 1 300 ? -22.625 -11.562 -3.682 1 97.81 300 TRP B O 1
ATOM 5348 N N . LEU B 1 301 ? -20.969 -10.727 -2.484 1 96.31 301 LEU B N 1
ATOM 5349 C CA . LEU B 1 301 ? -21.844 -10.047 -1.531 1 96.31 301 LEU B CA 1
ATOM 5350 C C . LEU B 1 301 ? -21.938 -8.555 -1.836 1 96.31 301 LEU B C 1
ATOM 5352 O O . LEU B 1 301 ? -23.016 -7.957 -1.728 1 96.31 301 LEU B O 1
ATOM 5356 N N . GLY B 1 302 ? -20.828 -7.934 -2.25 1 92.5 302 GLY B N 1
ATOM 5357 C CA . GLY B 1 302 ? -20.656 -6.504 -2.465 1 92.5 302 GLY B CA 1
ATOM 5358 C C . GLY B 1 302 ? -21.812 -5.887 -3.242 1 92.5 302 GLY B C 1
ATOM 5359 O O . GLY B 1 302 ? -22.953 -6.359 -3.164 1 92.5 302 GLY B O 1
ATOM 5360 N N . LEU B 1 303 ? -21.531 -4.762 -3.844 1 94.06 303 LEU B N 1
ATOM 5361 C CA . LEU B 1 303 ? -22.531 -4.012 -4.605 1 94.06 303 LEU B CA 1
ATOM 5362 C C . LEU B 1 303 ? -22.922 -4.766 -5.871 1 94.06 303 LEU B C 1
ATOM 5364 O O . LEU B 1 303 ? -22.062 -5.195 -6.641 1 94.06 303 LEU B O 1
ATOM 5368 N N . ARG B 1 304 ? -24.203 -4.941 -6.02 1 96.06 304 ARG B N 1
ATOM 5369 C CA . ARG B 1 304 ? -24.719 -5.609 -7.211 1 96.06 304 ARG B CA 1
ATOM 5370 C C . ARG B 1 304 ? -25.859 -4.816 -7.84 1 96.06 304 ARG B C 1
ATOM 5372 O O . ARG B 1 304 ? -26.188 -3.725 -7.371 1 96.06 304 ARG B O 1
ATOM 5379 N N . GLY B 1 305 ? -26.391 -5.312 -8.938 1 94.06 305 GLY B N 1
ATOM 5380 C CA . GLY B 1 305 ? -27.375 -4.609 -9.727 1 94.06 305 GLY B CA 1
ATOM 5381 C C . GLY B 1 305 ? -28.594 -4.188 -8.922 1 94.06 305 GLY B C 1
ATOM 5382 O O . GLY B 1 305 ? -29.078 -3.064 -9.062 1 94.06 305 GLY B O 1
ATOM 5383 N N . ASP B 1 306 ? -29 -4.98 -8.023 1 93.19 306 ASP B N 1
ATOM 5384 C CA . ASP B 1 306 ? -30.219 -4.727 -7.246 1 93.19 306 ASP B CA 1
ATOM 5385 C C . ASP B 1 306 ? -29.969 -3.678 -6.164 1 93.19 306 ASP B C 1
ATOM 5387 O O . ASP B 1 306 ? -30.906 -3.137 -5.586 1 93.19 306 ASP B O 1
ATOM 5391 N N . ASP B 1 307 ? -28.766 -3.332 -5.926 1 96.06 307 ASP B N 1
ATOM 5392 C CA . ASP B 1 307 ? -28.406 -2.361 -4.898 1 96.06 307 ASP B CA 1
ATOM 5393 C C . ASP B 1 307 ? -28.203 -0.973 -5.5 1 96.06 307 ASP B C 1
ATOM 5395 O O . ASP B 1 307 ? -28.047 0.008 -4.77 1 96.06 307 ASP B O 1
ATOM 5399 N N . LEU B 1 308 ? -28.234 -0.871 -6.812 1 95.19 308 LEU B N 1
ATOM 5400 C CA . LEU B 1 308 ? -27.812 0.349 -7.488 1 95.19 308 LEU B CA 1
ATOM 5401 C C . LEU B 1 308 ? -28.766 1.499 -7.195 1 95.19 308 LEU B C 1
ATOM 5403 O O . LEU B 1 308 ? -28.406 2.666 -7.375 1 95.19 308 LEU B O 1
ATOM 5407 N N . GLN B 1 309 ? -29.938 1.173 -6.734 1 94.88 309 GLN B N 1
ATOM 5408 C CA . GLN B 1 309 ? -30.891 2.211 -6.359 1 94.88 309 GLN B CA 1
ATOM 5409 C C . GLN B 1 309 ? -30.406 2.98 -5.133 1 94.88 309 GLN B C 1
ATOM 5411 O O . GLN B 1 309 ? -30.859 4.098 -4.879 1 94.88 309 GLN B O 1
ATOM 5416 N N . LEU B 1 310 ? -29.516 2.361 -4.41 1 94.94 310 LEU B N 1
ATOM 5417 C CA . LEU B 1 310 ? -28.984 2.984 -3.199 1 94.94 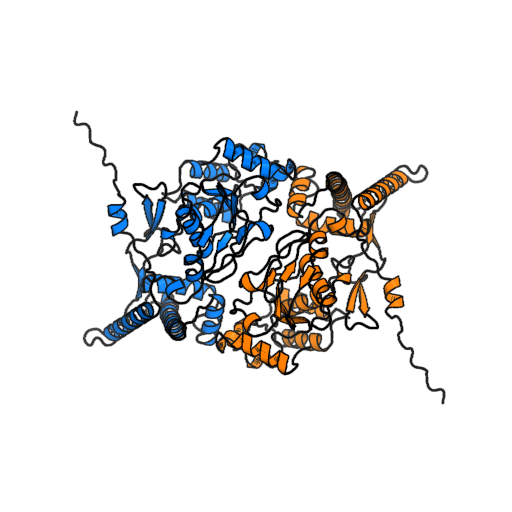310 LEU B CA 1
ATOM 5418 C C . LEU B 1 310 ? -27.875 3.961 -3.533 1 94.94 310 LEU B C 1
ATOM 5420 O O . LEU B 1 310 ? -27.453 4.746 -2.68 1 94.94 310 LEU B O 1
ATOM 5424 N N . ILE B 1 311 ? -27.391 3.961 -4.766 1 94.38 311 ILE B N 1
ATOM 5425 C CA . ILE B 1 311 ? -26.25 4.77 -5.164 1 94.38 311 ILE B CA 1
ATOM 5426 C C . ILE B 1 311 ? -26.734 6.043 -5.855 1 94.38 311 ILE B C 1
ATOM 5428 O O . ILE B 1 311 ? -27.516 5.98 -6.809 1 94.38 311 ILE B O 1
ATOM 5432 N N . PRO B 1 312 ? -26.359 7.164 -5.316 1 92.56 312 PRO B N 1
ATOM 5433 C CA . PRO B 1 312 ? -26.719 8.398 -6.008 1 92.56 312 PRO B CA 1
ATOM 5434 C C . PRO B 1 312 ? -26.172 8.469 -7.43 1 92.56 312 PRO B C 1
ATOM 5436 O O . PRO B 1 312 ? -25.047 8.016 -7.684 1 92.56 312 PRO B O 1
ATOM 5439 N N . GLN B 1 313 ? -26.844 9.109 -8.297 1 91.5 313 GLN B N 1
ATOM 5440 C CA . GLN B 1 313 ? -26.484 9.188 -9.703 1 91.5 313 GLN B CA 1
ATOM 5441 C C . GLN B 1 313 ? -25.109 9.836 -9.891 1 91.5 313 GLN B C 1
ATOM 5443 O O . GLN B 1 313 ? -24.344 9.43 -10.766 1 91.5 313 GLN B O 1
ATOM 5448 N N . SER B 1 314 ? -24.797 10.727 -9.031 1 90.19 314 SER B N 1
ATOM 5449 C CA . SER B 1 314 ? -23.547 11.477 -9.141 1 90.19 314 SER B CA 1
ATOM 5450 C C . SER B 1 314 ? -22.344 10.609 -8.773 1 90.19 314 SER B C 1
ATOM 5452 O O . SER B 1 314 ? -21.203 10.961 -9.07 1 90.19 314 SER B O 1
ATOM 5454 N N . ALA B 1 315 ? -22.625 9.484 -8.18 1 92 315 ALA B N 1
ATOM 5455 C CA . ALA B 1 315 ? -21.531 8.625 -7.715 1 92 315 ALA B CA 1
ATOM 5456 C C . ALA B 1 315 ? -21.156 7.598 -8.773 1 92 315 ALA B C 1
ATOM 5458 O O . ALA B 1 315 ? -20.125 6.918 -8.648 1 92 315 ALA B O 1
ATOM 5459 N N . PHE B 1 316 ? -21.969 7.527 -9.789 1 94.25 316 PHE B N 1
ATOM 5460 C CA . PHE B 1 316 ? -21.641 6.617 -10.883 1 94.25 316 PHE B CA 1
ATOM 5461 C C . PHE B 1 316 ? -20.516 7.195 -11.75 1 94.25 316 PHE B C 1
ATOM 5463 O O . PHE B 1 316 ? -20.422 8.414 -11.922 1 94.25 316 PHE B O 1
ATOM 5470 N N . GLN B 1 317 ? -19.719 6.312 -12.172 1 93.88 317 GLN B N 1
ATOM 5471 C CA . GLN B 1 317 ? -18.641 6.703 -13.07 1 93.88 317 GLN B CA 1
ATOM 5472 C C . GLN B 1 317 ? -18.734 5.969 -14.398 1 93.88 317 GLN B C 1
ATOM 5474 O O . GLN B 1 317 ? -19.25 4.852 -14.461 1 93.88 317 GLN B O 1
ATOM 5479 N N . GLU B 1 318 ? -18.25 6.629 -15.359 1 96.06 318 GLU B N 1
ATOM 5480 C CA . GLU B 1 318 ? -18.234 6 -16.672 1 96.06 318 GLU B CA 1
ATOM 5481 C C . GLU B 1 318 ? -17.156 4.926 -16.766 1 96.06 318 GLU B C 1
ATOM 5483 O O . GLU B 1 318 ? -16.078 5.062 -16.172 1 96.06 318 GLU B O 1
ATOM 5488 N N . LEU B 1 319 ? -17.469 3.914 -17.547 1 96.88 319 LEU B N 1
ATOM 5489 C CA . LEU B 1 319 ? -16.484 2.869 -17.781 1 96.88 319 LEU B CA 1
ATOM 5490 C C . LEU B 1 319 ? -15.328 3.387 -18.625 1 96.88 319 LEU B C 1
ATOM 5492 O O . LEU B 1 319 ? -15.555 4.07 -19.625 1 96.88 319 LEU B O 1
ATOM 5496 N N . LYS B 1 320 ? -14.219 3.105 -18.203 1 96.75 320 LYS B N 1
ATOM 5497 C CA . LYS B 1 320 ? -13.023 3.438 -18.969 1 96.75 320 LYS B CA 1
ATOM 5498 C C . LYS B 1 320 ? -12.68 2.33 -19.953 1 96.75 320 LYS B C 1
ATOM 5500 O O . LYS B 1 320 ? -13.188 1.213 -19.859 1 96.75 320 LYS B O 1
ATOM 5505 N N . PRO B 1 321 ? -11.828 2.668 -20.906 1 96.38 321 PRO B N 1
ATOM 5506 C CA . PRO B 1 321 ? -11.438 1.658 -21.891 1 96.38 321 PRO B CA 1
ATOM 5507 C C . PRO B 1 321 ? -10.852 0.401 -21.25 1 96.38 321 PRO B C 1
ATOM 5509 O O . PRO B 1 321 ? -11.148 -0.714 -21.688 1 96.38 321 PRO B O 1
ATOM 5512 N N . ARG B 1 322 ? -10.117 0.561 -20.281 1 96.69 322 ARG B N 1
ATOM 5513 C CA . ARG B 1 322 ? -9.539 -0.591 -19.594 1 96.69 322 ARG B CA 1
ATOM 5514 C C . ARG B 1 322 ? -10.633 -1.459 -18.969 1 96.69 322 ARG B C 1
ATOM 5516 O O . ARG B 1 322 ? -10.531 -2.688 -18.969 1 96.69 322 ARG B O 1
ATOM 5523 N N . ASP B 1 323 ? -11.617 -0.834 -18.469 1 96.88 323 ASP B N 1
ATOM 5524 C CA . ASP B 1 323 ? -12.742 -1.57 -17.906 1 96.88 323 ASP B CA 1
ATOM 5525 C C . ASP B 1 323 ? -13.43 -2.424 -18.969 1 96.88 323 ASP B C 1
ATOM 5527 O O . ASP B 1 323 ? -13.781 -3.578 -18.719 1 96.88 323 ASP B O 1
ATOM 5531 N N . LEU B 1 324 ? -13.578 -1.835 -20.078 1 97.19 324 LEU B N 1
ATOM 5532 C CA . LEU B 1 324 ? -14.242 -2.531 -21.188 1 97.19 324 LEU B CA 1
ATOM 5533 C C . LEU B 1 324 ? -13.406 -3.715 -21.656 1 97.19 324 LEU B C 1
ATOM 5535 O O . LEU B 1 324 ? -13.953 -4.754 -22.031 1 97.19 324 LEU B O 1
ATOM 5539 N N . GLN B 1 325 ? -12.156 -3.535 -21.609 1 97.12 325 GLN B N 1
ATOM 5540 C CA . GLN B 1 325 ? -11.273 -4.637 -21.969 1 97.12 325 GLN B CA 1
ATOM 5541 C C . GLN B 1 325 ? -11.406 -5.797 -20.984 1 97.12 325 GLN B C 1
ATOM 5543 O O . GLN B 1 325 ? -11.453 -6.957 -21.391 1 97.12 325 GLN B O 1
ATOM 5548 N N . ILE B 1 326 ? -11.422 -5.465 -19.766 1 97.12 326 ILE B N 1
ATOM 5549 C CA . ILE B 1 326 ? -11.594 -6.484 -18.734 1 97.12 326 ILE B CA 1
ATOM 5550 C C . ILE B 1 326 ? -12.945 -7.176 -18.906 1 97.12 326 ILE B C 1
ATOM 5552 O O . ILE B 1 326 ? -13.031 -8.406 -18.828 1 97.12 326 ILE B O 1
ATOM 5556 N N . ALA B 1 327 ? -13.93 -6.387 -19.172 1 97.69 327 ALA B N 1
ATOM 5557 C CA . ALA B 1 327 ? -15.266 -6.926 -19.359 1 97.69 327 ALA B CA 1
ATOM 5558 C C . ALA B 1 327 ? -15.305 -7.902 -20.531 1 97.69 327 ALA B C 1
ATOM 5560 O O . ALA B 1 327 ? -15.898 -8.977 -20.438 1 97.69 327 ALA B O 1
ATOM 5561 N N . LYS B 1 328 ? -14.703 -7.527 -21.562 1 96.12 328 LYS B N 1
ATOM 5562 C CA . LYS B 1 328 ? -14.656 -8.383 -22.75 1 96.12 328 LYS B CA 1
ATOM 5563 C C . LYS B 1 328 ? -13.961 -9.703 -22.438 1 96.12 328 LYS B C 1
ATOM 5565 O O . LYS B 1 328 ? -14.438 -10.766 -22.844 1 96.12 328 LYS B O 1
ATOM 5570 N N . SER B 1 329 ? -12.867 -9.594 -21.766 1 93.62 329 SER B N 1
ATOM 5571 C CA . SER B 1 329 ? -12.125 -10.797 -21.406 1 93.62 329 SER B CA 1
ATOM 5572 C C . SER B 1 329 ? -12.961 -11.711 -20.516 1 93.62 329 SER B C 1
ATOM 5574 O O 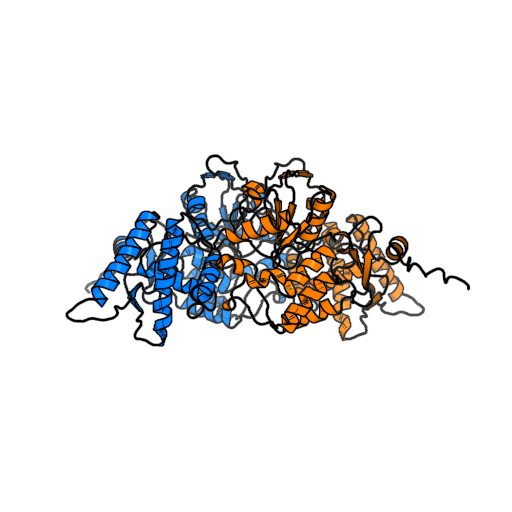. SER B 1 329 ? -12.992 -12.93 -20.719 1 93.62 329 SER B O 1
ATOM 5576 N N . LEU B 1 330 ? -13.641 -11.148 -19.594 1 94.81 330 LEU B N 1
ATOM 5577 C CA . LEU B 1 330 ? -14.469 -11.922 -18.672 1 94.81 330 LEU B CA 1
ATOM 5578 C C . LEU B 1 330 ? -15.641 -12.57 -19.406 1 94.81 330 LEU B C 1
ATOM 5580 O O . LEU B 1 330 ? -15.961 -13.734 -19.156 1 94.81 330 LEU B O 1
ATOM 5584 N N . LEU B 1 331 ? -16.219 -11.836 -20.234 1 94.5 331 LEU B N 1
ATOM 5585 C CA . LEU B 1 331 ? -17.375 -12.336 -20.969 1 94.5 331 LEU B CA 1
ATOM 5586 C C . LEU B 1 331 ? -16.984 -13.453 -21.922 1 94.5 331 LEU B C 1
ATOM 5588 O O . LEU B 1 331 ? -17.797 -14.328 -22.234 1 94.5 331 LEU B O 1
ATOM 5592 N N . SER B 1 332 ? -15.781 -13.414 -22.344 1 90.06 332 SER B N 1
ATOM 5593 C CA . SER B 1 332 ? -15.289 -14.445 -23.25 1 90.06 332 SER B CA 1
ATOM 5594 C C . SER B 1 332 ? -14.961 -15.734 -22.5 1 90.06 332 SER B C 1
ATOM 5596 O O . SER B 1 332 ? -14.812 -16.797 -23.125 1 90.06 332 SER B O 1
ATOM 5598 N N . SER B 1 333 ? -14.844 -15.562 -21.219 1 86.25 333 SER B N 1
ATOM 5599 C CA . SER B 1 333 ? -14.508 -16.734 -20.406 1 86.25 333 SER B CA 1
ATOM 5600 C C . SER B 1 333 ? -15.68 -17.703 -20.312 1 86.25 333 SER B C 1
ATOM 5602 O O . SER B 1 333 ? -16.828 -17.281 -20.141 1 86.25 333 SER B O 1
ATOM 5604 N N . LYS B 1 334 ? -15.43 -18.984 -20.484 1 79.56 334 LYS B N 1
ATOM 5605 C CA . LYS B 1 334 ? -16.453 -20.016 -20.438 1 79.56 334 LYS B CA 1
ATOM 5606 C C . LYS B 1 334 ? -16.828 -20.359 -19 1 79.56 334 LYS B C 1
ATOM 5608 O O . LYS B 1 334 ? -17.844 -21.031 -18.75 1 79.56 334 LYS B O 1
ATOM 5613 N N . PHE B 1 335 ? -16.156 -19.797 -18.125 1 82.75 335 PHE B N 1
ATOM 5614 C CA . PHE B 1 335 ? -16.312 -20.266 -16.75 1 82.75 335 PHE B CA 1
ATOM 5615 C C . PHE B 1 335 ? -17.125 -19.266 -15.93 1 82.75 335 PHE B C 1
ATOM 5617 O O . PHE B 1 335 ? -17.516 -19.547 -14.797 1 82.75 335 PHE B O 1
ATOM 5624 N N . LEU B 1 336 ? -17.375 -18.172 -16.469 1 91.31 336 LEU B N 1
ATOM 5625 C CA . LEU B 1 336 ? -18.109 -17.156 -15.742 1 91.31 336 LEU B CA 1
ATOM 5626 C C . LEU B 1 336 ? -19.547 -17.594 -15.477 1 91.31 336 LEU B C 1
ATOM 5628 O O . LEU B 1 336 ? -20.266 -17.938 -16.406 1 91.31 336 LEU B O 1
ATOM 5632 N N . GLN B 1 337 ? -19.938 -17.625 -14.25 1 91.88 337 GLN B N 1
ATOM 5633 C CA . GLN B 1 337 ? -21.281 -18 -13.859 1 91.88 337 GLN B CA 1
ATOM 5634 C C . GLN B 1 337 ? -22.312 -17.062 -14.477 1 91.88 337 GLN B C 1
ATOM 5636 O O . GLN B 1 337 ? -22.062 -15.867 -14.641 1 91.88 337 GLN B O 1
ATOM 5641 N N . ASP B 1 338 ? -23.453 -17.547 -14.641 1 94.69 338 ASP B N 1
ATOM 5642 C CA . ASP B 1 338 ? -24.5 -16.797 -15.312 1 94.69 338 ASP B CA 1
ATOM 5643 C C . ASP B 1 338 ? -24.891 -15.555 -14.508 1 94.69 338 ASP B C 1
ATOM 5645 O O . ASP B 1 338 ? -25.125 -14.484 -15.078 1 94.69 338 ASP B O 1
ATOM 5649 N N . THR B 1 339 ? -24.953 -15.742 -13.25 1 95.56 339 THR B N 1
ATOM 5650 C CA . THR B 1 339 ? -25.328 -14.609 -12.406 1 95.56 339 THR B CA 1
ATOM 5651 C C . THR B 1 339 ? -24.281 -13.5 -12.508 1 95.56 339 THR B C 1
ATOM 5653 O O . THR B 1 339 ? -24.625 -12.32 -12.531 1 95.56 339 THR B O 1
ATOM 5656 N N . HIS B 1 340 ? -23.031 -13.883 -12.539 1 96.69 340 HIS B N 1
ATOM 5657 C CA . HIS B 1 340 ? -21.953 -12.922 -12.68 1 96.69 340 HIS B CA 1
ATOM 5658 C C . HIS B 1 340 ? -21.953 -12.273 -14.062 1 96.69 340 HIS B C 1
ATOM 5660 O O . HIS B 1 340 ? -21.719 -11.07 -14.188 1 96.69 340 HIS B O 1
ATOM 5666 N N . ARG B 1 341 ? -22.281 -13.086 -15.023 1 96.69 341 ARG B N 1
ATOM 5667 C CA . ARG B 1 341 ? -22.375 -12.602 -16.391 1 96.69 341 ARG B CA 1
ATOM 5668 C C . ARG B 1 341 ? -23.469 -11.539 -16.531 1 96.69 341 ARG B C 1
ATOM 5670 O O . ARG B 1 341 ? -23.281 -10.539 -17.234 1 96.69 341 ARG B O 1
ATOM 5677 N N . ALA B 1 342 ? -24.547 -11.836 -15.883 1 96.75 342 ALA B N 1
ATOM 5678 C CA . ALA B 1 342 ? -25.672 -10.891 -15.922 1 96.75 342 ALA B CA 1
ATOM 5679 C C . ALA B 1 342 ? -25.266 -9.547 -15.32 1 96.75 342 ALA B C 1
ATOM 5681 O O . ALA B 1 342 ? -25.609 -8.492 -15.859 1 96.75 342 ALA B O 1
ATOM 5682 N N . GLU B 1 343 ? -24.594 -9.586 -14.195 1 97.06 343 GLU B N 1
ATOM 5683 C CA . GLU B 1 343 ? -24.109 -8.367 -13.562 1 97.06 343 GLU B CA 1
ATOM 5684 C C . GLU B 1 343 ? -23.156 -7.598 -14.484 1 97.06 343 GLU B C 1
ATOM 5686 O O . GLU B 1 343 ? -23.266 -6.375 -14.602 1 97.06 343 GLU B O 1
ATOM 5691 N N . LEU B 1 344 ? -22.266 -8.32 -15.086 1 97.62 344 LEU B N 1
ATOM 5692 C CA . LEU B 1 344 ? -21.281 -7.719 -15.977 1 97.62 344 LEU B CA 1
ATOM 5693 C C . LEU B 1 344 ? -21.953 -7.094 -17.188 1 97.62 344 LEU B C 1
ATOM 5695 O O . LEU B 1 344 ? -21.594 -6 -17.609 1 97.62 344 LEU B O 1
ATOM 5699 N N . THR B 1 345 ? -22.906 -7.777 -17.734 1 97.12 345 THR B N 1
ATOM 5700 C CA . THR B 1 345 ? -23.656 -7.281 -18.891 1 97.12 345 THR B CA 1
ATOM 5701 C C . THR B 1 345 ? -24.375 -5.98 -18.547 1 97.12 345 THR B C 1
ATOM 5703 O O . THR B 1 345 ? -24.422 -5.055 -19.359 1 97.12 345 THR B O 1
ATOM 5706 N N . ARG B 1 346 ? -24.906 -5.957 -17.406 1 96.56 346 ARG B N 1
ATOM 5707 C CA . ARG B 1 346 ? -25.578 -4.746 -16.953 1 96.56 346 ARG B CA 1
ATOM 5708 C C . ARG B 1 346 ? -24.609 -3.57 -16.891 1 96.56 346 ARG B C 1
ATOM 5710 O O . ARG B 1 346 ? -24.953 -2.451 -17.266 1 96.56 346 ARG B O 1
ATOM 5717 N N . MET B 1 347 ? -23.438 -3.771 -16.406 1 97.19 347 MET B N 1
ATOM 5718 C CA . MET B 1 347 ? -22.422 -2.736 -16.359 1 97.19 347 MET B CA 1
ATOM 5719 C C . MET B 1 347 ? -22.109 -2.199 -17.75 1 97.19 347 MET B C 1
ATOM 5721 O O . MET B 1 347 ? -22.047 -0.986 -17.953 1 97.19 347 MET B O 1
ATOM 5725 N N . VAL B 1 348 ? -21.906 -3.133 -18.656 1 97.06 348 VAL B N 1
ATOM 5726 C CA . VAL B 1 348 ? -21.516 -2.783 -20 1 97.06 348 VAL B CA 1
ATOM 5727 C C . VAL B 1 348 ? -22.656 -2.059 -20.719 1 97.06 348 VAL B C 1
ATOM 5729 O O . VAL B 1 348 ? -22.422 -1.078 -21.422 1 97.06 348 VAL B O 1
ATOM 5732 N N . GLU B 1 349 ? -23.844 -2.463 -20.484 1 96.62 349 GLU B N 1
ATOM 5733 C CA . GLU B 1 349 ? -25.016 -1.855 -21.141 1 96.62 349 GLU B CA 1
ATOM 5734 C C . GLU B 1 349 ? -25.234 -0.431 -20.641 1 96.62 349 GLU B C 1
ATOM 5736 O O . GLU B 1 349 ? -25.547 0.467 -21.422 1 96.62 349 GLU B O 1
ATOM 5741 N N . THR B 1 350 ? -25.141 -0.314 -19.359 1 95.56 350 THR B N 1
ATOM 5742 C CA . THR B 1 350 ? -25.344 1.012 -18.781 1 95.56 350 THR B CA 1
ATOM 5743 C C . THR B 1 350 ? -24.125 1.898 -19 1 95.56 350 THR B C 1
ATOM 5745 O O . THR B 1 350 ? -24.234 3.127 -18.953 1 95.56 350 THR B O 1
ATOM 5748 N N . GLY B 1 351 ? -22.969 1.267 -19.125 1 96.62 351 GLY B N 1
ATOM 5749 C CA . GLY B 1 351 ? -21.719 1.993 -19.344 1 96.62 351 GLY B CA 1
ATOM 5750 C C . GLY B 1 351 ? -21.219 2.678 -18.078 1 96.62 351 GLY B C 1
ATOM 5751 O O . GLY B 1 351 ? -20.484 3.67 -18.156 1 96.62 351 GLY B O 1
ATOM 5752 N N . THR B 1 352 ? -21.672 2.248 -16.938 1 96.75 352 THR B N 1
ATOM 5753 C CA . THR B 1 352 ? -21.312 2.922 -15.695 1 96.75 352 THR B CA 1
ATOM 5754 C C . THR B 1 352 ? -20.766 1.925 -14.68 1 96.75 352 THR B C 1
ATOM 5756 O O . THR B 1 352 ? -20.953 0.714 -14.828 1 96.75 352 THR B O 1
ATOM 5759 N N . ARG B 1 353 ? -20.047 2.367 -13.758 1 96.56 353 ARG B N 1
ATOM 5760 C CA . ARG B 1 353 ? -19.531 1.618 -12.625 1 96.56 353 ARG B CA 1
ATOM 5761 C C . ARG B 1 353 ? -19.766 2.369 -11.312 1 96.56 353 ARG B C 1
ATOM 5763 O O . ARG B 1 353 ? -20.078 3.559 -11.328 1 96.56 353 ARG B O 1
ATOM 5770 N N . ALA B 1 354 ? -19.578 1.689 -10.234 1 94.88 354 ALA B N 1
ATOM 5771 C CA . ALA B 1 354 ? -19.797 2.305 -8.922 1 94.88 354 ALA B CA 1
ATOM 5772 C C . ALA B 1 354 ? -18.891 1.682 -7.867 1 94.88 354 ALA B C 1
ATOM 5774 O O . ALA B 1 354 ? -18.625 0.476 -7.891 1 94.88 354 ALA B O 1
ATOM 5775 N N . GLU B 1 355 ? -18.422 2.492 -6.988 1 92.31 355 GLU B N 1
ATOM 5776 C CA . GLU B 1 355 ? -17.641 2.035 -5.848 1 92.31 355 GLU B CA 1
ATOM 5777 C C . GLU B 1 355 ? -18.516 1.782 -4.629 1 92.31 355 GLU B C 1
ATOM 5779 O O . GLU B 1 355 ? -19.531 2.467 -4.434 1 92.31 355 GLU B O 1
ATOM 5784 N N . ILE B 1 356 ? -18.156 0.871 -3.848 1 90.88 356 ILE B N 1
ATOM 5785 C CA . ILE B 1 356 ? -18.953 0.472 -2.695 1 90.88 356 ILE B CA 1
ATOM 5786 C C . ILE B 1 356 ? -19.016 1.616 -1.686 1 90.88 356 ILE B C 1
ATOM 5788 O O . ILE B 1 356 ? -19.984 1.755 -0.949 1 90.88 356 ILE B O 1
ATOM 5792 N N . GLU B 1 357 ? -18.062 2.457 -1.568 1 87.88 357 GLU B N 1
ATOM 5793 C CA . GLU B 1 357 ? -18 3.576 -0.632 1 87.88 357 GLU B CA 1
ATOM 5794 C C . GLU B 1 357 ? -19.094 4.605 -0.935 1 87.88 357 GLU B C 1
ATOM 5796 O O . GLU B 1 357 ? -19.391 5.457 -0.098 1 87.88 357 GLU B O 1
ATOM 5801 N N . ALA B 1 358 ? -19.656 4.527 -2.164 1 90.31 358 ALA B N 1
ATOM 5802 C CA . ALA B 1 358 ? -20.75 5.426 -2.506 1 90.31 358 ALA B CA 1
ATOM 5803 C C . ALA B 1 358 ? -21.938 5.23 -1.561 1 90.31 358 ALA B C 1
ATOM 5805 O O . ALA B 1 358 ? -22.797 6.102 -1.446 1 90.31 358 ALA B O 1
ATOM 5806 N N . LEU B 1 359 ? -21.922 4.137 -0.874 1 90.88 359 LEU B N 1
ATOM 5807 C CA . LEU B 1 359 ? -23.016 3.83 0.054 1 90.88 359 LEU B CA 1
ATOM 5808 C C . LEU B 1 359 ? -22.938 4.73 1.285 1 90.88 359 LEU B C 1
ATOM 5810 O O . LEU B 1 359 ? -23.906 4.816 2.049 1 90.88 359 LEU B O 1
ATOM 5814 N N . TYR B 1 360 ? -21.875 5.402 1.448 1 86.06 360 TYR B N 1
ATOM 5815 C CA . TYR B 1 360 ? -21.719 6.297 2.59 1 86.06 360 TYR B CA 1
ATOM 5816 C C . TYR B 1 360 ? -22.672 7.488 2.479 1 86.06 360 TYR B C 1
ATOM 5818 O O . TYR B 1 360 ? -22.875 8.219 3.449 1 86.06 360 TYR B O 1
ATOM 5826 N N . CYS B 1 361 ? -23.188 7.676 1.322 1 88.12 361 CYS B N 1
ATOM 5827 C CA . CYS B 1 361 ? -24.188 8.734 1.153 1 88.12 361 CYS B CA 1
ATOM 5828 C C . CYS B 1 361 ? -25.344 8.562 2.125 1 88.12 361 CYS B C 1
ATOM 5830 O O . CYS B 1 361 ? -26 9.531 2.5 1 88.12 361 CYS B O 1
ATOM 5832 N N . HIS B 1 362 ? -25.531 7.371 2.6 1 90.81 362 HIS B N 1
ATOM 5833 C CA . HIS B 1 362 ? -26.625 7.078 3.518 1 90.81 362 HIS B CA 1
ATOM 5834 C C . HIS B 1 362 ? -26.156 7.172 4.969 1 90.81 362 HIS B C 1
ATOM 5836 O O . HIS B 1 362 ? -26.953 6.934 5.891 1 90.81 362 HIS B O 1
ATOM 5842 N N . GLY B 1 363 ? -24.984 7.5 5.16 1 85 363 GLY B N 1
ATOM 5843 C CA . GLY B 1 363 ? -24.406 7.582 6.496 1 85 363 GLY B CA 1
ATOM 5844 C C . GLY B 1 363 ? -23.125 6.805 6.645 1 85 363 GLY B C 1
ATOM 5845 O O . GLY B 1 363 ? -22.891 5.828 5.926 1 85 363 GLY B O 1
ATOM 5846 N N . PHE B 1 364 ? -22.375 7.105 7.605 1 79.44 364 PHE B N 1
ATOM 5847 C CA . PHE B 1 364 ? -21.047 6.539 7.781 1 79.44 364 PHE B CA 1
ATOM 5848 C C . PHE B 1 364 ? -21.125 5.121 8.336 1 79.44 364 PHE B C 1
ATOM 5850 O O . PHE B 1 364 ? -20.188 4.348 8.211 1 79.44 364 PHE B O 1
ATOM 5857 N N . ASP B 1 365 ? -22.234 4.773 8.93 1 81.88 365 ASP B N 1
ATOM 5858 C CA . ASP B 1 365 ? -22.391 3.438 9.492 1 81.88 365 ASP B CA 1
ATOM 5859 C C . ASP B 1 365 ? -23.203 2.541 8.555 1 81.88 365 ASP B C 1
ATOM 5861 O O . ASP B 1 365 ? -23.469 1.385 8.883 1 81.88 365 ASP B O 1
ATOM 5865 N N . PHE B 1 366 ? -23.547 3.025 7.457 1 88.25 366 PHE B N 1
ATOM 5866 C CA . PHE B 1 366 ? -24.5 2.336 6.586 1 88.25 366 PHE B CA 1
ATOM 5867 C C . PHE B 1 366 ? -23.859 1.106 5.957 1 88.25 366 PHE B C 1
ATOM 5869 O O . PHE B 1 366 ? -24.516 0.084 5.762 1 88.25 366 PHE B O 1
ATOM 5876 N N . LEU B 1 367 ? -22.656 1.174 5.609 1 87.5 367 LEU B N 1
ATOM 5877 C CA . LEU B 1 367 ? -21.984 0.071 4.926 1 87.5 367 LEU B CA 1
ATOM 5878 C C . LEU B 1 367 ? -22.016 -1.194 5.777 1 87.5 367 LEU B C 1
ATOM 5880 O O . LEU B 1 367 ? -22.312 -2.281 5.27 1 87.5 367 LEU B O 1
ATOM 5884 N N . GLY B 1 368 ? -21.703 -1.059 7.062 1 87.44 368 GLY B N 1
ATOM 5885 C CA . GLY B 1 368 ? -21.781 -2.201 7.957 1 87.44 368 GLY B CA 1
ATOM 5886 C C . GLY B 1 368 ? -23.172 -2.814 8.031 1 87.44 368 GLY B C 1
ATOM 5887 O O . GLY B 1 368 ? -23.312 -4.039 8 1 87.44 368 GLY B O 1
ATOM 5888 N N . LYS B 1 369 ? -24.156 -1.973 8.086 1 90.81 369 LYS B N 1
ATOM 5889 C CA . LYS B 1 369 ? -25.531 -2.428 8.133 1 90.81 369 LYS B CA 1
ATOM 5890 C C . LYS B 1 369 ? -25.938 -3.105 6.824 1 90.81 369 LYS B C 1
ATOM 5892 O O . LYS B 1 369 ? -26.641 -4.113 6.828 1 90.81 369 LYS B O 1
ATOM 5897 N N . PHE B 1 370 ? -25.484 -2.492 5.793 1 93.56 370 PHE B N 1
ATOM 5898 C CA . PHE B 1 370 ? -25.734 -3.027 4.461 1 93.56 370 PHE B CA 1
ATOM 5899 C C . PHE B 1 370 ? -25.203 -4.445 4.332 1 93.56 370 PHE B C 1
ATOM 5901 O O . PHE B 1 370 ? -25.906 -5.344 3.869 1 93.56 370 PHE B O 1
ATOM 5908 N N . ILE B 1 371 ? -23.984 -4.703 4.77 1 93.31 371 ILE B N 1
ATOM 5909 C CA . ILE B 1 371 ? -23.328 -6.004 4.707 1 93.31 371 ILE B CA 1
ATOM 5910 C C . ILE B 1 371 ? -24.078 -7.004 5.59 1 93.31 371 ILE B C 1
ATOM 5912 O O . ILE B 1 371 ? -24.375 -8.125 5.16 1 93.31 371 ILE B O 1
ATOM 5916 N N . ALA B 1 372 ? -24.375 -6.586 6.793 1 92.94 372 ALA B N 1
ATOM 5917 C CA . ALA B 1 372 ? -25.078 -7.453 7.734 1 92.94 372 ALA B CA 1
ATOM 5918 C C . ALA B 1 372 ? -26.438 -7.871 7.188 1 92.94 372 ALA B C 1
ATOM 5920 O O . ALA B 1 372 ? -26.812 -9.047 7.27 1 92.94 372 ALA B O 1
ATOM 5921 N N . ARG B 1 373 ? -27.109 -6.922 6.633 1 94.44 373 ARG B N 1
ATOM 5922 C CA . ARG B 1 373 ? -28.438 -7.188 6.082 1 94.44 373 ARG B CA 1
ATOM 5923 C C . ARG B 1 373 ? -28.359 -8.195 4.938 1 94.44 373 ARG B C 1
ATOM 5925 O O . ARG B 1 373 ? -29.172 -9.125 4.863 1 94.44 373 ARG B O 1
ATOM 5932 N N . LYS B 1 374 ? -27.469 -8.023 4.07 1 95.88 374 LYS B N 1
ATOM 5933 C CA . LYS B 1 374 ? -27.328 -8.914 2.922 1 95.88 374 LYS B CA 1
ATOM 5934 C C . LYS B 1 374 ? -26.984 -10.336 3.365 1 95.88 374 LYS B C 1
ATOM 5936 O O . LYS B 1 374 ? -27.469 -11.305 2.781 1 95.88 374 LYS B O 1
ATOM 5941 N N . ILE B 1 375 ? -26.125 -10.484 4.371 1 94.75 375 ILE B N 1
ATOM 5942 C CA . ILE B 1 375 ? -25.719 -11.789 4.879 1 94.75 375 ILE B CA 1
ATOM 5943 C C . ILE B 1 375 ? -26.922 -12.492 5.496 1 94.75 375 ILE B C 1
ATOM 5945 O O . ILE B 1 375 ? -27.188 -13.664 5.203 1 94.75 375 ILE B O 1
ATOM 5949 N N . VAL B 1 376 ? -27.703 -11.727 6.305 1 94 376 VAL B N 1
ATOM 5950 C CA . VAL B 1 376 ? -28.859 -12.297 7.004 1 94 376 VAL B CA 1
ATOM 5951 C C . VAL B 1 376 ? -29.922 -12.711 5.992 1 94 376 VAL B C 1
ATOM 5953 O O . VAL B 1 376 ? -30.562 -13.75 6.156 1 94 376 VAL B O 1
ATOM 5956 N N . GLN B 1 377 ? -30.031 -11.984 4.949 1 95.88 377 GLN B N 1
ATOM 5957 C CA . GLN B 1 377 ? -31.047 -12.25 3.936 1 95.88 377 GLN B CA 1
ATOM 5958 C C . GLN B 1 377 ? -30.562 -13.297 2.938 1 95.88 377 GLN B C 1
ATOM 5960 O O . GLN B 1 377 ? -31.344 -13.75 2.086 1 95.88 377 GLN B O 1
ATOM 5965 N N . GLY B 1 378 ? -29.344 -13.633 2.99 1 95.31 378 GLY B N 1
ATOM 5966 C CA . GLY B 1 378 ? -28.781 -14.562 2.021 1 95.31 378 GLY B CA 1
ATOM 5967 C C . GLY B 1 378 ? -28.703 -13.984 0.62 1 95.31 378 GLY B C 1
ATOM 5968 O O . GLY B 1 378 ? -28.922 -14.695 -0.363 1 95.31 378 GLY B O 1
ATOM 5969 N N . ASP B 1 379 ? -28.469 -12.688 0.607 1 96 379 ASP B N 1
ATOM 5970 C CA . ASP B 1 379 ? -28.438 -12 -0.678 1 96 379 ASP B CA 1
ATOM 5971 C C . ASP B 1 379 ? -27.016 -11.977 -1.242 1 96 379 ASP B C 1
ATOM 5973 O O . ASP B 1 379 ? -26.344 -10.945 -1.189 1 96 379 ASP B O 1
ATOM 5977 N N . TYR B 1 380 ? -26.625 -13.031 -1.778 1 95.56 380 TYR B N 1
ATOM 5978 C CA . TYR B 1 380 ? -25.312 -13.148 -2.416 1 95.56 380 TYR B CA 1
ATOM 5979 C C . TYR B 1 380 ? -25.359 -14.172 -3.547 1 95.56 380 TYR B C 1
ATOM 5981 O O . TYR B 1 380 ? -26.266 -14.992 -3.619 1 95.56 380 TYR B O 1
ATOM 5989 N N . ILE B 1 381 ? -24.453 -14.055 -4.449 1 94.06 381 ILE B N 1
ATOM 5990 C CA . ILE B 1 381 ? -24.359 -14.961 -5.586 1 94.06 381 ILE B CA 1
ATOM 5991 C C . ILE B 1 381 ? -22.922 -15.477 -5.719 1 94.06 381 ILE B C 1
ATOM 5993 O O . ILE B 1 381 ? -21.984 -14.828 -5.25 1 94.06 381 ILE B O 1
#

Solvent-accessible surface area (backbone atoms only — not comparable to full-atom values): 39749 Å² total; per-residue (Å²): 139,83,79,76,81,75,82,69,83,69,83,39,51,74,56,42,59,71,42,47,37,63,33,40,86,49,53,53,69,57,43,45,49,53,53,49,48,53,51,49,52,46,52,52,39,44,61,31,84,88,62,61,40,86,67,60,46,64,22,48,35,64,47,78,87,34,47,46,79,39,51,44,89,90,41,87,35,37,20,29,31,19,33,85,47,67,37,76,37,31,64,86,38,80,90,28,23,55,58,38,51,42,36,55,53,51,50,50,50,31,46,51,37,38,73,68,71,45,76,38,46,63,67,53,50,32,30,31,40,26,60,75,38,45,91,69,32,86,49,60,65,52,46,59,52,34,51,51,46,43,28,36,52,70,34,31,32,56,64,35,48,24,35,39,42,60,58,67,15,26,37,26,21,44,38,34,41,31,42,84,96,49,74,68,43,59,22,57,75,45,49,94,56,11,38,46,37,62,22,49,59,71,62,61,69,59,47,43,80,47,66,84,39,57,33,36,36,36,30,38,51,84,70,83,67,82,59,56,39,76,79,40,53,18,30,39,35,30,27,64,44,68,67,39,65,30,46,34,44,52,50,31,49,47,42,67,75,38,70,84,38,52,37,33,30,43,29,37,36,41,44,62,31,51,50,38,51,42,35,46,20,24,21,41,62,84,44,14,44,61,35,32,79,27,29,32,61,58,27,50,47,38,52,47,79,89,49,50,83,68,42,53,77,74,60,48,37,70,62,46,73,67,40,50,52,46,39,52,55,51,69,68,40,89,76,59,48,67,70,59,47,52,50,51,49,50,33,63,72,70,40,40,27,40,56,58,64,40,41,28,53,76,32,87,66,36,56,60,52,52,53,52,50,30,61,77,68,61,53,57,84,137,83,79,78,77,76,81,70,87,67,81,41,50,75,52,42,58,71,43,48,37,63,34,41,85,48,53,51,69,57,44,45,50,50,52,50,48,52,51,49,50,48,51,52,39,44,62,31,84,90,62,60,38,85,66,62,47,64,21,48,35,65,46,78,87,35,48,46,79,39,51,44,87,90,42,88,34,37,21,31,33,19,33,85,45,68,37,76,37,31,65,87,38,80,91,29,25,54,59,40,51,42,36,55,52,53,50,51,48,29,46,50,37,38,72,69,71,44,78,38,47,63,66,54,50,34,31,31,42,25,58,74,39,45,90,68,33,85,49,59,65,53,47,59,52,33,50,52,46,43,28,34,51,70,33,31,31,54,64,36,48,26,36,39,42,60,57,68,16,27,37,26,21,42,39,33,41,33,42,82,97,48,74,67,43,59,21,60,76,45,48,93,56,12,38,44,38,62,22,48,59,70,61,60,68,60,48,43,80,46,67,84,40,58,33,35,36,36,30,36,51,82,67,85,67,80,59,55,41,76,80,41,54,19,31,38,34,29,28,63,46,66,66,39,65,32,46,35,44,52,50,31,50,48,44,67,74,39,69,83,39,54,37,33,31,42,28,36,36,42,43,63,30,51,51,40,52,42,36,46,21,24,21,41,60,85,45,13,43,60,34,33,79,28,29,32,60,59,27,48,46,37,54,47,77,89,50,50,84,67,43,52,77,74,59,49,37,71,61,45,71,67,38,52,52,47,40,52,56,50,68,68,41,88,75,59,48,65,72,57,47,52,50,51,49,49,33,62,74,71,40,40,26,39,57,59,63,40,40,27,53,75,32,88,64,36,55,60,52,51,53,52,50,32,61,76,68,62,54,57,84

Radius of gyration: 29.09 Å; Cα contacts (8 Å, |Δi|>4): 1461; chains: 2; bounding box: 78×98×64 Å

InterPro domains:
  IPR002815 Spo11/DNA topoisomerase VI subunit A [PR01550] (140-157)
  IPR002815 Spo11/DNA topoisomerase VI subunit A [PR01550] (158-173)
  IPR002815 Spo11/DNA topoisomerase VI subunit A [PR01550] (235-256)
  IPR002815 Spo11/DNA topoisomerase VI subunit A [PR01550] (268-284)
  IPR002815 Spo11/DNA topoisomerase VI subunit A [PTHR10848] (28-381)
  IPR013048 Meiotic recombination, Spo11 [PR01551] (225-240)
  IPR013048 Meiotic recombination, Spo11 [PR01551] (273-292)
  IPR013049 Spo11/DNA topoisomerase VI, subunit A, N-terminal [PF04406] (99-163)
  IPR034136 Topoisomerase 6 subunit A/Spo11, TOPRIM domain [PF21180] (221-375)
  IPR034136 Topoisomerase 6 subunit A/Spo11, TOPRIM domain [cd00223] (214-366)
  IPR036078 Spo11/DNA topoisomerase VI subunit A superfamily [SSF56726] (97-381)
  IPR036388 Winged helix-like DNA-binding domain superfamily [G3DSA:1.10.10.10] (21-166)

Organism: Triticum aestivum (NCBI:txid4565)

pLDDT: mean 88.14, std 13.23, range [26.42, 98.0]

Sequence (762 aa):
MAQAEADVPATSLFGADRRLCSADVLSPLEVRARIEVAVLNFLATLSSPSSPAIPVLPLISRKSTNCSLRSGLLSDVSSVYLSYAFCKRSLMRENDAKAFVRVWKVMEMCYKILGEGKLVTQRELFYKLLSDSPKYFSCQRHVNQTIQDVVSLLRCTRQSLGIMASSRGALIGRLVLHEPEEEHIDCSILGPSGHAITGDLNQLSRLNLSSDARYLILVEKRLAEDRLYNQLPCILITAKGYPDIATRFILHRLSQTFPNMPIFALVDWNPAGLSILCTYKYGSISMGLESYRYACNVKWLGLRGDDLQLIPQSAFQELKPRDLQIAKSLLSSKFLQDTHRAELTRMVETGTRAEIEALYCHGFDFLGKFIARKIVQGDYIMAQAEADVPATSLFGADRRLCSADVLSPLEVRARIEVAVLNFLATLSSPSSPAIPVLPLISRKSTNCSLRSGLLSDVSSVYLSYAFCKRSLMRENDAKAFVRVWKVMEMCYKILGEGKLVTQRELFYKLLSDSPKYFSCQRHVNQTIQDVVSLLRCTRQSLGIMASSRGALIGRLVLHEPEEEHIDCSILGPSGHAITGDLNQLSRLNLSSDARYLILVEKRLAEDRLYNQLPCILITAKGYPDIATRFILHRLSQTFPNMPIFALVDWNPAGLSILCTYKYGSISMGLESYRYACNVKWLGLRGDDLQLIPQSAFQELKPRDLQIAKSLLSSKFLQDTHRAELTRMVETGTRAEIEALYCHGFDFLGKFIARKIVQGDYI